Protein AF-A0A349FXK3-F1 (afdb_monomer)

Structure (mmCIF, N/CA/C/O backbone):
data_AF-A0A349FXK3-F1
#
_entry.id   AF-A0A349FXK3-F1
#
loop_
_atom_site.group_PDB
_atom_site.id
_atom_site.type_symbol
_atom_site.label_atom_id
_atom_site.label_alt_id
_atom_site.label_comp_id
_atom_site.label_asym_id
_atom_site.label_entity_id
_atom_site.label_seq_id
_atom_site.pdbx_PDB_ins_code
_atom_site.Cartn_x
_atom_site.Cartn_y
_atom_site.Cartn_z
_atom_site.occupancy
_atom_site.B_iso_or_equiv
_atom_site.auth_seq_id
_atom_site.auth_comp_id
_atom_site.auth_asym_id
_atom_site.auth_atom_id
_atom_site.pdbx_PDB_model_num
ATOM 1 N N . MET A 1 1 ? 66.087 0.677 21.159 1.00 36.41 1 MET A N 1
ATOM 2 C CA . MET A 1 1 ? 67.097 1.157 20.191 1.00 36.41 1 MET A CA 1
ATOM 3 C C . MET A 1 1 ? 66.541 0.992 18.780 1.00 36.41 1 MET A C 1
ATOM 5 O O . MET A 1 1 ? 66.207 -0.127 18.436 1.00 36.41 1 MET A O 1
ATOM 9 N N . LYS A 1 2 ? 66.453 2.115 18.042 1.00 39.84 2 LYS A N 1
ATOM 10 C CA . LYS A 1 2 ? 66.486 2.299 16.567 1.00 39.84 2 LYS A CA 1
ATOM 11 C C . LYS A 1 2 ? 65.474 1.487 15.726 1.00 39.84 2 LYS A C 1
ATOM 13 O O . LYS A 1 2 ? 65.634 0.291 15.558 1.00 39.84 2 LYS A O 1
ATOM 18 N N . ASN A 1 3 ? 64.353 2.064 15.276 1.00 40.94 3 ASN A N 1
ATOM 19 C CA . ASN A 1 3 ? 64.176 2.975 14.121 1.00 40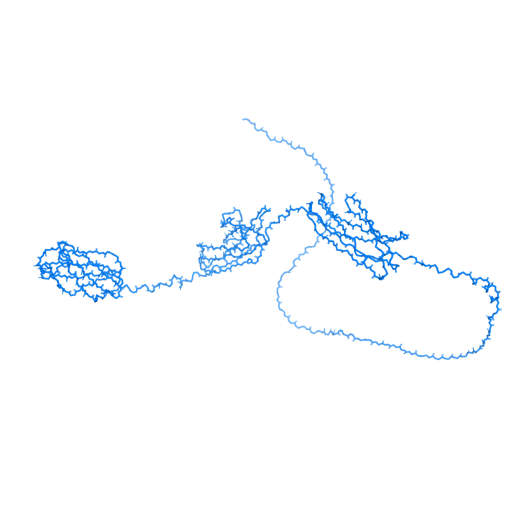.94 3 ASN A CA 1
ATOM 20 C C . ASN A 1 3 ? 64.900 2.537 12.843 1.00 40.94 3 ASN A C 1
ATOM 22 O O . ASN A 1 3 ? 66.118 2.650 12.812 1.00 40.94 3 ASN A O 1
ATOM 26 N N . TYR A 1 4 ? 64.145 2.244 11.775 1.00 40.75 4 TYR A N 1
ATOM 27 C CA . TYR A 1 4 ? 64.516 2.618 10.402 1.00 40.75 4 TYR A CA 1
ATOM 28 C C . TYR A 1 4 ? 63.271 2.997 9.575 1.00 40.75 4 TYR A C 1
ATOM 30 O O . TYR A 1 4 ? 62.351 2.206 9.387 1.00 40.75 4 TYR A O 1
ATOM 38 N N . LYS A 1 5 ? 63.270 4.256 9.121 1.00 41.41 5 LYS A N 1
ATOM 39 C CA . LYS A 1 5 ? 62.523 4.810 7.978 1.00 41.41 5 LYS A CA 1
ATOM 40 C C . LYS A 1 5 ? 63.480 4.886 6.768 1.00 41.41 5 LYS A C 1
ATOM 42 O O . LYS A 1 5 ? 64.689 4.813 6.983 1.00 41.41 5 LYS A O 1
ATOM 47 N N . SER A 1 6 ? 62.913 5.211 5.589 1.00 36.00 6 SER A N 1
ATOM 48 C CA . SER A 1 6 ? 63.536 5.777 4.356 1.00 36.00 6 SER A CA 1
ATOM 49 C C . SER A 1 6 ? 64.130 4.777 3.342 1.00 36.00 6 SER A C 1
ATOM 51 O O . SER A 1 6 ? 64.749 3.822 3.780 1.00 36.00 6 SER A O 1
ATOM 53 N N . LEU A 1 7 ? 64.056 4.895 1.997 1.00 33.88 7 LEU A N 1
ATOM 54 C CA . LEU A 1 7 ? 63.638 5.906 0.981 1.00 33.88 7 LEU A CA 1
ATOM 55 C C . LEU A 1 7 ? 63.391 5.174 -0.378 1.00 33.88 7 LEU A C 1
ATOM 57 O O . LEU A 1 7 ? 64.032 4.162 -0.632 1.00 33.88 7 LEU A O 1
ATOM 61 N N . ILE A 1 8 ? 62.368 5.536 -1.171 1.00 39.66 8 ILE A N 1
ATOM 62 C CA . ILE A 1 8 ? 62.371 6.259 -2.482 1.00 39.66 8 ILE A CA 1
ATOM 63 C C . ILE A 1 8 ? 63.334 5.764 -3.590 1.00 39.66 8 ILE A C 1
ATOM 65 O O . ILE A 1 8 ? 64.540 5.908 -3.449 1.00 39.66 8 ILE A O 1
ATOM 69 N N . THR A 1 9 ? 62.772 5.379 -4.753 1.00 33.12 9 THR A N 1
ATOM 70 C CA . THR A 1 9 ? 63.218 5.674 -6.151 1.00 33.12 9 THR A CA 1
ATOM 71 C C . THR A 1 9 ? 61.988 5.498 -7.080 1.00 33.12 9 THR A C 1
ATOM 73 O O . THR A 1 9 ? 61.329 4.471 -7.014 1.00 33.12 9 THR A O 1
ATOM 76 N N . SER A 1 10 ? 61.384 6.544 -7.665 1.00 26.91 10 SER A N 1
ATOM 77 C CA . SER A 1 10 ? 61.714 7.344 -8.868 1.00 26.91 10 SER A CA 1
ATOM 78 C C . SER A 1 10 ? 61.499 6.628 -10.216 1.00 26.91 10 SER A C 1
ATOM 80 O O . SER A 1 10 ? 62.282 5.756 -10.572 1.00 26.91 10 SER A O 1
ATOM 82 N N . SER A 1 11 ? 60.489 7.051 -10.996 1.00 29.88 11 SER A N 1
ATOM 83 C CA . SER A 1 11 ? 60.633 7.270 -12.446 1.00 29.88 11 SER A CA 1
ATOM 84 C C . SER A 1 11 ? 59.525 8.180 -12.998 1.00 29.88 11 SER A C 1
ATOM 86 O O . SER A 1 11 ? 58.397 8.204 -12.512 1.00 29.88 11 SER A O 1
ATOM 88 N N . LEU A 1 12 ? 59.927 8.953 -13.997 1.00 26.98 12 LEU A N 1
ATOM 89 C CA . LEU A 1 12 ? 59.407 10.205 -14.528 1.00 26.98 12 LEU A CA 1
ATOM 90 C C . LEU A 1 12 ? 58.877 9.954 -15.953 1.00 26.98 12 LEU A C 1
ATOM 92 O O . LEU A 1 12 ? 59.580 9.323 -16.739 1.00 26.98 12 LEU A O 1
ATOM 96 N N . LEU A 1 13 ? 57.720 10.507 -16.335 1.00 26.28 13 LEU A N 1
ATOM 97 C CA . LEU A 1 13 ? 57.480 10.901 -17.731 1.00 26.28 13 LEU A CA 1
ATOM 98 C C . LEU A 1 13 ? 56.534 12.108 -17.808 1.00 26.28 13 LEU A C 1
ATOM 100 O O . LEU A 1 13 ? 55.525 12.186 -17.112 1.00 26.28 13 LEU A O 1
ATOM 104 N N . LEU A 1 14 ? 56.934 13.061 -18.644 1.00 28.64 14 LEU A N 1
ATOM 105 C CA . LEU A 1 14 ? 56.438 14.423 -18.818 1.00 28.64 14 LEU A CA 1
ATOM 106 C C . LEU A 1 14 ? 55.618 14.516 -20.118 1.00 28.64 14 LEU A C 1
ATOM 108 O O . LEU A 1 14 ? 56.114 14.038 -21.134 1.00 28.64 14 LEU A O 1
ATOM 112 N N . ALA A 1 15 ? 54.457 15.190 -20.124 1.00 27.25 15 ALA A N 1
ATOM 113 C CA . ALA A 1 15 ? 53.966 15.962 -21.283 1.00 27.25 15 ALA A CA 1
ATOM 114 C C . ALA A 1 15 ? 52.742 16.853 -20.953 1.00 27.25 15 ALA A C 1
ATOM 116 O O . ALA A 1 15 ? 51.629 16.383 -20.745 1.00 27.25 15 ALA A O 1
ATOM 117 N N . LEU A 1 16 ? 53.029 18.155 -20.918 1.00 29.59 16 LEU A N 1
ATOM 118 C CA . LEU A 1 16 ? 52.263 19.357 -21.284 1.00 29.59 16 LEU A CA 1
ATOM 119 C C . LEU A 1 16 ? 50.785 19.232 -21.742 1.00 29.59 16 LEU A C 1
ATOM 121 O O . LEU A 1 16 ? 50.514 18.685 -22.807 1.00 29.59 16 LEU A O 1
ATOM 125 N N . ILE A 1 17 ? 49.863 19.925 -21.053 1.00 33.41 17 ILE A N 1
ATOM 126 C CA . ILE A 1 17 ? 48.636 20.486 -21.657 1.00 33.41 17 ILE A CA 1
ATOM 127 C C . ILE A 1 17 ? 48.429 21.912 -21.128 1.00 33.41 17 ILE A C 1
ATOM 129 O O . ILE A 1 17 ? 48.418 22.153 -19.923 1.00 33.41 17 ILE A O 1
ATOM 133 N N . ILE A 1 18 ? 48.287 22.851 -22.061 1.00 35.47 18 ILE A N 1
ATOM 134 C CA . ILE A 1 18 ? 47.973 24.265 -21.844 1.00 35.47 18 ILE A CA 1
ATOM 135 C C . ILE A 1 18 ? 46.444 24.388 -21.811 1.00 35.47 18 ILE A C 1
ATOM 137 O O . ILE A 1 18 ? 45.785 23.937 -22.744 1.00 35.47 18 ILE A O 1
ATOM 141 N N . ALA A 1 19 ? 45.878 25.017 -20.781 1.00 30.64 19 ALA A N 1
ATOM 142 C CA . ALA A 1 19 ? 44.483 25.458 -20.780 1.00 30.64 19 ALA A CA 1
ATOM 143 C C . ALA A 1 19 ? 44.409 26.880 -20.212 1.00 30.64 19 ALA A C 1
ATOM 145 O O . ALA A 1 19 ? 44.831 27.127 -19.082 1.00 30.64 19 ALA A O 1
ATOM 146 N N . THR A 1 20 ? 43.912 27.823 -21.012 1.00 34.53 20 THR A N 1
ATOM 147 C CA . THR A 1 20 ? 43.587 29.184 -20.572 1.00 34.53 20 THR A CA 1
ATOM 148 C C . THR A 1 20 ? 42.164 29.250 -20.002 1.00 34.53 20 THR A C 1
ATOM 150 O O . THR A 1 20 ? 41.324 28.421 -20.359 1.00 34.53 20 THR A O 1
ATOM 153 N N . PRO A 1 21 ? 41.874 30.211 -19.103 1.00 39.19 21 PRO A N 1
ATOM 154 C CA . PRO A 1 21 ? 40.668 30.197 -18.280 1.00 39.19 21 PRO A CA 1
ATOM 155 C C . PRO A 1 21 ? 39.637 31.230 -18.745 1.00 39.19 21 PRO A C 1
ATOM 157 O O . PRO A 1 21 ? 40.023 32.320 -19.154 1.00 39.19 21 PRO A O 1
ATOM 160 N N . ILE A 1 22 ? 38.342 30.957 -18.553 1.00 34.44 22 ILE A N 1
ATOM 161 C CA . ILE A 1 22 ? 37.343 32.012 -18.317 1.00 34.44 22 ILE A CA 1
ATOM 162 C C . ILE A 1 22 ? 36.357 31.529 -17.240 1.00 34.44 22 ILE A C 1
ATOM 164 O O . ILE A 1 22 ? 35.546 30.631 -17.453 1.00 34.44 22 ILE A O 1
ATOM 168 N N . ALA A 1 23 ? 36.488 32.136 -16.061 1.00 30.67 23 ALA A N 1
ATOM 169 C CA . ALA A 1 23 ? 35.468 32.266 -15.022 1.00 30.67 23 ALA A CA 1
ATOM 170 C C . ALA A 1 23 ? 34.480 33.385 -15.464 1.00 30.67 23 ALA A C 1
ATOM 172 O O . ALA A 1 23 ? 34.822 34.161 -16.344 1.00 30.67 23 ALA A O 1
ATOM 173 N N . SER A 1 24 ? 33.293 33.652 -14.926 1.00 29.25 24 SER A N 1
ATOM 174 C CA . SER A 1 24 ? 32.580 33.249 -13.716 1.00 29.25 24 SER A CA 1
ATOM 175 C C . SER A 1 24 ? 31.236 34.020 -13.721 1.00 29.25 24 SER A C 1
ATOM 177 O O . SER A 1 24 ? 31.186 35.098 -14.304 1.00 29.25 24 SER A O 1
ATOM 179 N N . PHE A 1 25 ? 30.232 33.505 -12.998 1.00 32.25 25 PHE A N 1
ATOM 180 C CA . PHE A 1 25 ? 29.118 34.202 -12.314 1.00 32.25 25 PHE A CA 1
ATOM 181 C C . PHE A 1 25 ? 28.222 35.218 -13.054 1.00 32.25 25 PHE A C 1
ATOM 183 O O . PHE A 1 25 ? 28.678 36.264 -13.495 1.00 32.25 25 PHE A O 1
ATOM 190 N N . ALA A 1 26 ? 26.902 35.015 -12.937 1.00 29.88 26 ALA A N 1
ATOM 191 C CA . ALA A 1 26 ? 26.043 35.888 -12.120 1.00 29.88 26 ALA A CA 1
ATOM 192 C C . ALA A 1 26 ? 24.621 35.309 -11.970 1.00 29.88 26 ALA A C 1
ATOM 194 O O . ALA A 1 26 ? 24.040 34.783 -12.915 1.00 29.88 26 ALA A O 1
ATOM 195 N N . GLU A 1 27 ? 24.078 35.454 -10.764 1.00 30.44 27 GLU A N 1
ATOM 196 C CA . GLU A 1 27 ? 22.693 35.218 -10.355 1.00 30.44 27 GLU A CA 1
ATOM 197 C C . GLU A 1 27 ? 22.132 36.550 -9.818 1.00 30.44 27 GLU A C 1
ATOM 199 O O . GLU A 1 27 ? 22.886 37.303 -9.199 1.00 30.44 27 GLU A O 1
ATOM 204 N N . GLY A 1 28 ? 20.835 36.830 -10.020 1.00 31.28 28 GLY A N 1
ATOM 205 C CA . GLY A 1 28 ? 20.084 37.814 -9.219 1.00 31.28 28 GLY A CA 1
ATOM 206 C C . GLY A 1 28 ? 19.225 38.853 -9.966 1.00 31.28 28 GLY A C 1
ATOM 207 O O . GLY A 1 28 ? 19.735 39.625 -10.766 1.00 31.28 28 GLY A O 1
ATOM 208 N N . ASN A 1 29 ? 17.927 38.868 -9.614 1.00 33.81 29 ASN A N 1
ATOM 209 C CA . ASN A 1 29 ? 16.841 39.839 -9.898 1.00 33.81 29 ASN A CA 1
ATOM 210 C C . ASN A 1 29 ? 17.260 41.323 -9.691 1.00 33.81 29 ASN A C 1
ATOM 212 O O . ASN A 1 29 ? 18.188 41.580 -8.938 1.00 33.81 29 ASN A O 1
ATOM 216 N N . ASP A 1 30 ? 16.631 42.370 -10.246 1.00 34.41 30 ASP A N 1
ATOM 217 C CA . ASP A 1 30 ? 15.225 42.801 -10.112 1.00 34.41 30 ASP A CA 1
ATOM 218 C C . ASP A 1 30 ? 14.940 44.015 -11.056 1.00 34.41 30 ASP A C 1
ATOM 220 O O . ASP A 1 30 ? 15.865 44.645 -11.566 1.00 34.41 30 ASP A O 1
ATOM 224 N N . LYS A 1 31 ? 13.647 44.300 -11.261 1.00 33.22 31 LYS A N 1
ATOM 225 C CA . LYS A 1 31 ? 12.923 45.434 -11.907 1.00 33.22 31 LYS A CA 1
ATOM 226 C C . LYS A 1 31 ? 13.667 46.724 -12.336 1.00 33.22 31 LYS A C 1
ATOM 228 O O . LYS A 1 31 ? 14.348 47.339 -11.529 1.00 33.22 31 LYS A O 1
ATOM 233 N N . ASP A 1 32 ? 13.351 47.239 -13.536 1.00 34.94 32 ASP A N 1
ATOM 234 C CA . ASP A 1 32 ? 12.454 48.401 -13.784 1.00 34.94 32 ASP A CA 1
ATOM 235 C C . ASP A 1 32 ? 12.658 49.047 -15.180 1.00 34.94 32 ASP A C 1
ATOM 237 O O . ASP A 1 32 ? 13.779 49.267 -15.622 1.00 34.94 32 ASP A O 1
ATOM 241 N N . LYS A 1 33 ? 11.521 49.443 -15.777 1.00 31.64 33 LYS A N 1
ATOM 242 C CA . LYS A 1 33 ? 11.273 50.549 -16.736 1.00 31.64 33 LYS A CA 1
ATOM 243 C C . LYS A 1 33 ? 11.755 50.495 -18.199 1.00 31.64 33 LYS A C 1
ATOM 245 O O . LYS A 1 33 ? 12.934 50.482 -18.520 1.00 31.64 33 LYS A O 1
ATOM 250 N N . GLU A 1 34 ? 10.726 50.555 -19.057 1.00 30.31 34 GLU A N 1
ATOM 251 C CA . GLU A 1 34 ? 10.560 51.403 -20.251 1.00 30.31 34 GLU A CA 1
ATOM 252 C C . GLU A 1 34 ? 11.830 52.004 -20.877 1.00 30.31 34 GLU A C 1
ATOM 254 O O . GLU A 1 34 ? 12.430 52.905 -20.309 1.00 30.31 34 GLU A O 1
ATOM 259 N N . ASP A 1 35 ? 12.121 51.652 -22.133 1.00 33.75 35 ASP A N 1
ATOM 260 C CA . ASP A 1 35 ? 11.756 52.562 -23.222 1.00 33.75 35 ASP A CA 1
ATOM 261 C C . ASP A 1 35 ? 11.804 51.912 -24.614 1.00 33.75 35 ASP A C 1
ATOM 263 O O . ASP A 1 35 ? 12.455 50.900 -24.872 1.00 33.75 35 ASP A O 1
ATOM 267 N N . ARG A 1 36 ? 11.014 52.517 -25.496 1.00 32.19 36 ARG A N 1
ATOM 268 C CA . ARG A 1 36 ? 10.702 52.149 -26.882 1.00 32.19 36 ARG A CA 1
ATOM 269 C C . ARG A 1 36 ? 11.934 52.031 -27.789 1.00 32.19 36 ARG A C 1
ATOM 271 O O . ARG A 1 36 ? 12.792 52.904 -27.772 1.00 32.19 36 ARG A O 1
ATOM 278 N N . ASN A 1 37 ? 11.899 51.089 -28.736 1.00 29.53 37 ASN A N 1
ATOM 279 C CA . ASN A 1 37 ? 11.716 51.413 -30.162 1.00 29.53 37 ASN A CA 1
ATOM 280 C C . ASN A 1 37 ? 11.708 50.163 -31.062 1.00 29.53 37 ASN A C 1
ATOM 282 O O . ASN A 1 37 ? 12.568 49.303 -30.950 1.00 29.53 37 ASN A O 1
ATOM 286 N N . GLU A 1 38 ? 10.679 50.118 -31.923 1.00 29.34 38 GLU A N 1
ATOM 287 C CA . GLU A 1 38 ? 10.666 49.762 -33.358 1.00 29.34 38 GLU A CA 1
ATOM 288 C C . GLU A 1 38 ? 11.638 48.679 -33.887 1.00 29.34 38 GLU A C 1
ATOM 290 O O . GLU A 1 38 ? 12.827 48.706 -33.635 1.00 29.34 38 GLU A O 1
ATOM 295 N N . LYS A 1 39 ? 11.282 47.748 -34.776 1.00 30.38 39 LYS A N 1
ATOM 296 C CA . LYS A 1 39 ? 10.162 47.618 -35.714 1.00 30.38 39 LYS A CA 1
ATOM 297 C C . LYS A 1 39 ? 10.191 46.188 -36.280 1.00 30.38 39 LYS A C 1
ATOM 299 O O . LYS A 1 39 ? 11.236 45.557 -36.394 1.00 30.38 39 LYS A O 1
ATOM 304 N N . LYS A 1 40 ? 9.004 45.712 -36.653 1.00 30.41 40 LYS A N 1
ATOM 305 C CA . LYS A 1 40 ? 8.695 44.416 -37.272 1.00 30.41 40 LYS A CA 1
ATOM 306 C C . LYS A 1 40 ? 9.401 44.226 -38.624 1.00 30.41 40 LYS A C 1
ATOM 308 O O . LYS A 1 40 ? 9.417 45.155 -39.423 1.00 30.41 40 LYS A O 1
ATOM 313 N N . PHE A 1 41 ? 9.816 42.996 -38.930 1.00 28.84 41 PHE A N 1
ATOM 314 C CA . PHE A 1 41 ? 10.051 42.538 -40.304 1.00 28.84 41 PHE A CA 1
ATOM 315 C C . PHE A 1 41 ? 9.133 41.352 -40.627 1.00 28.84 41 PHE A C 1
ATOM 317 O O . PHE A 1 41 ? 9.196 40.305 -39.984 1.00 28.84 41 PHE A O 1
ATOM 324 N N . LYS A 1 42 ? 8.274 41.535 -41.635 1.00 27.09 42 LYS A N 1
ATOM 325 C CA . LYS A 1 42 ? 7.571 40.477 -42.365 1.00 27.09 42 LYS A CA 1
ATOM 326 C C . LYS A 1 42 ? 7.592 40.851 -43.854 1.00 27.09 42 LYS A C 1
ATOM 328 O O . LYS A 1 42 ? 7.125 41.925 -44.200 1.00 27.09 42 LYS A O 1
ATOM 333 N N . ILE A 1 43 ? 8.219 39.971 -44.641 1.00 29.64 43 ILE A N 1
ATOM 334 C CA . ILE A 1 43 ? 7.891 39.478 -45.996 1.00 29.64 43 ILE A CA 1
ATOM 335 C C . ILE A 1 43 ? 7.144 40.448 -46.932 1.00 29.64 43 ILE A C 1
ATOM 337 O O . ILE A 1 43 ? 5.995 40.743 -46.639 1.00 29.64 43 ILE A O 1
ATOM 341 N N . GLU A 1 44 ? 7.712 40.779 -48.106 1.00 28.52 44 GLU A N 1
ATOM 342 C CA . GLU A 1 44 ? 7.136 40.396 -49.417 1.00 28.52 44 GLU A CA 1
ATOM 343 C C . GLU A 1 44 ? 8.039 40.697 -50.632 1.00 28.52 44 GLU A C 1
ATOM 345 O O . GLU A 1 44 ? 8.940 41.529 -50.590 1.00 28.52 44 GLU A O 1
ATOM 350 N N . GLN A 1 45 ? 7.752 39.923 -51.683 1.00 30.28 45 GLN A N 1
ATOM 351 C CA . GLN A 1 45 ? 8.192 39.902 -53.083 1.00 30.28 45 GLN A CA 1
ATOM 352 C C . GLN A 1 45 ? 8.194 41.271 -53.781 1.00 30.28 45 GLN A C 1
ATOM 354 O O . GLN A 1 45 ? 7.427 42.127 -53.370 1.00 30.28 45 GLN A O 1
ATOM 359 N N . VAL A 1 46 ? 8.925 41.414 -54.903 1.00 28.55 46 VAL A N 1
ATOM 360 C CA . VAL A 1 46 ? 8.465 42.111 -56.133 1.00 28.55 46 VAL A CA 1
ATOM 361 C C . VAL A 1 46 ? 9.427 41.848 -57.315 1.00 28.55 46 VAL A C 1
ATOM 363 O O . VAL A 1 46 ? 10.644 41.988 -57.197 1.00 28.55 46 VAL A O 1
ATOM 366 N N . GLN A 1 47 ? 8.826 41.476 -58.454 1.00 31.64 47 GLN A N 1
ATOM 367 C CA . GLN A 1 47 ? 9.357 41.421 -59.826 1.00 31.64 47 GLN A CA 1
ATOM 368 C C . GLN A 1 47 ? 9.757 42.806 -60.362 1.00 31.64 47 GLN A C 1
ATOM 370 O O . GLN A 1 47 ? 9.196 43.818 -59.946 1.00 31.64 47 GLN A O 1
ATOM 375 N N . LYS A 1 48 ? 10.622 42.871 -61.382 1.00 30.14 48 LYS A N 1
ATOM 376 C CA . LYS A 1 48 ? 10.723 44.079 -62.213 1.00 30.14 48 LYS A CA 1
ATOM 377 C C . LYS A 1 48 ? 11.147 43.762 -63.646 1.00 30.14 48 LYS A C 1
ATOM 379 O O . LYS A 1 48 ? 12.300 43.423 -63.886 1.00 30.14 48 LYS A O 1
ATOM 384 N N . ASP A 1 49 ? 10.200 43.933 -64.562 1.00 32.28 49 ASP A N 1
ATOM 385 C CA . ASP A 1 49 ? 10.439 44.178 -65.983 1.00 32.28 49 ASP A CA 1
ATOM 386 C C . ASP A 1 49 ? 10.777 45.661 -66.207 1.00 32.28 49 ASP A C 1
ATOM 388 O O . ASP A 1 49 ? 10.289 46.523 -65.462 1.00 32.28 49 ASP A O 1
ATOM 392 N N . LYS A 1 50 ? 11.561 45.954 -67.253 1.00 31.11 50 LYS A N 1
ATOM 393 C CA . LYS A 1 50 ? 11.302 47.052 -68.204 1.00 31.11 50 LYS A CA 1
ATOM 394 C C . LYS A 1 50 ? 12.228 46.992 -69.429 1.00 31.11 50 LYS A C 1
ATOM 396 O O . LYS A 1 50 ? 13.422 46.738 -69.293 1.00 31.11 50 LYS A O 1
ATOM 401 N N . GLU A 1 51 ? 11.596 47.215 -70.579 1.00 32.75 51 GLU A N 1
ATOM 402 C CA . GLU A 1 51 ? 12.107 47.385 -71.948 1.00 32.75 51 GLU A CA 1
ATOM 403 C C . GLU A 1 51 ? 12.942 48.666 -72.133 1.00 32.75 51 GLU A C 1
ATOM 405 O O . GLU A 1 51 ? 12.873 49.552 -71.283 1.00 32.75 51 GLU A O 1
ATOM 410 N N . ASP A 1 52 ? 13.720 48.724 -73.230 1.00 31.31 52 ASP A N 1
ATOM 411 C CA . ASP A 1 52 ? 13.664 49.785 -74.264 1.00 31.31 52 ASP A CA 1
ATOM 412 C C . ASP A 1 52 ? 14.553 49.425 -75.501 1.00 31.31 52 ASP A C 1
ATOM 414 O O . ASP A 1 52 ? 15.755 49.189 -75.381 1.00 31.31 52 ASP A O 1
ATOM 418 N N . ASP A 1 53 ? 13.886 49.344 -76.662 1.00 34.44 53 ASP A N 1
ATOM 419 C CA . ASP A 1 53 ? 14.172 49.810 -78.043 1.00 34.44 53 ASP A CA 1
ATOM 420 C C . ASP A 1 53 ? 15.337 49.392 -79.003 1.00 34.44 53 ASP A C 1
ATOM 422 O O . ASP A 1 53 ? 16.530 49.495 -78.732 1.00 34.44 53 ASP A O 1
ATOM 426 N N . GLU A 1 54 ? 14.861 49.085 -80.234 1.00 33.28 54 GLU A N 1
ATOM 427 C CA . GLU A 1 54 ? 15.305 49.444 -81.611 1.00 33.28 54 GLU A CA 1
ATOM 428 C C . GLU A 1 54 ? 16.337 48.631 -82.467 1.00 33.28 54 GLU A C 1
ATOM 430 O O . GLU A 1 54 ? 17.548 48.818 -82.427 1.00 33.28 54 GLU A O 1
ATOM 435 N N . ASP A 1 55 ? 15.760 47.845 -83.404 1.00 37.44 55 ASP A N 1
ATOM 436 C CA . ASP A 1 55 ? 15.813 47.953 -84.891 1.00 37.44 55 ASP A CA 1
ATOM 437 C C . ASP A 1 55 ? 16.851 47.221 -85.820 1.00 37.44 55 ASP A C 1
ATOM 439 O O . ASP A 1 55 ? 18.055 47.458 -85.811 1.00 37.44 55 ASP A O 1
ATOM 443 N N . LYS A 1 56 ? 16.268 46.460 -86.785 1.00 33.62 56 LYS A N 1
ATOM 444 C CA . LYS A 1 56 ? 16.668 46.086 -88.186 1.00 33.62 56 LYS A CA 1
ATOM 445 C C . LYS A 1 56 ? 17.826 45.101 -88.523 1.00 33.62 56 LYS A C 1
ATOM 447 O O . LYS A 1 56 ? 18.992 45.468 -88.475 1.00 33.62 56 LYS A O 1
ATOM 452 N N . LYS A 1 57 ? 17.500 43.949 -89.167 1.00 30.89 57 LYS A N 1
ATOM 453 C CA . LYS A 1 57 ? 17.464 43.666 -90.650 1.00 30.89 57 LYS A CA 1
ATOM 454 C C . LYS A 1 57 ? 17.719 42.181 -91.040 1.00 30.89 57 LYS A C 1
ATOM 456 O O . LYS A 1 57 ? 18.571 41.505 -90.485 1.00 30.89 57 LYS A O 1
ATOM 461 N N . GLU A 1 58 ? 16.982 41.720 -92.058 1.00 37.81 58 GLU A N 1
ATOM 462 C CA . GLU A 1 58 ? 16.889 40.361 -92.642 1.00 37.81 58 GLU A CA 1
ATOM 463 C C . GLU A 1 58 ? 18.112 39.855 -93.452 1.00 37.81 58 GLU A C 1
ATOM 465 O O . GLU A 1 58 ? 18.792 40.663 -94.089 1.00 37.81 58 GLU A O 1
ATOM 470 N N . ARG A 1 59 ? 18.279 38.513 -93.564 1.00 30.89 59 ARG A N 1
ATOM 471 C CA . ARG A 1 59 ? 18.422 37.708 -94.822 1.00 30.89 59 ARG A CA 1
ATOM 472 C C . ARG A 1 59 ? 18.808 36.234 -94.548 1.00 30.89 59 ARG A C 1
ATOM 474 O O . ARG A 1 59 ? 19.695 35.970 -93.749 1.00 30.89 59 ARG A O 1
ATOM 481 N N . GLY A 1 60 ? 18.156 35.275 -95.224 1.00 30.19 60 GLY A N 1
ATOM 482 C CA . GLY A 1 60 ? 18.371 33.820 -95.068 1.00 30.19 60 GLY A CA 1
ATOM 483 C C . GLY A 1 60 ? 19.250 33.149 -96.137 1.00 30.19 60 GLY A C 1
ATOM 484 O O . GLY A 1 60 ? 19.578 33.788 -97.129 1.00 30.19 60 GLY A O 1
ATOM 485 N N . ASN A 1 61 ? 19.607 31.864 -95.952 1.00 31.50 61 ASN A N 1
ATOM 486 C CA . ASN A 1 61 ? 19.420 30.774 -96.934 1.00 31.50 61 ASN A CA 1
ATOM 487 C C . ASN A 1 61 ? 19.950 29.394 -96.479 1.00 31.50 61 ASN A C 1
ATOM 489 O O . ASN A 1 61 ? 20.868 29.266 -95.677 1.00 31.50 61 ASN A O 1
ATOM 493 N N . SER A 1 62 ? 19.325 28.381 -97.083 1.00 30.30 62 SER A N 1
ATOM 494 C CA . SER A 1 62 ? 19.517 26.924 -97.094 1.00 30.30 62 SER A CA 1
ATOM 495 C C . SER A 1 62 ? 20.940 26.349 -97.032 1.00 30.30 62 SER A C 1
ATOM 497 O O . SER A 1 62 ? 21.758 26.764 -97.837 1.00 30.30 62 SER A O 1
ATOM 499 N N . PHE A 1 63 ? 21.144 25.250 -96.283 1.00 34.91 63 PHE A N 1
ATOM 500 C CA . PHE A 1 63 ? 21.985 24.103 -96.694 1.00 34.91 63 PHE A CA 1
ATOM 501 C C . PHE A 1 63 ? 21.598 22.818 -95.931 1.00 34.91 63 PHE A C 1
ATOM 503 O O . PHE A 1 63 ? 22.132 22.497 -94.875 1.00 34.91 63 PHE A O 1
ATOM 510 N N . ASN A 1 64 ? 20.680 22.042 -96.510 1.00 39.50 64 ASN A N 1
ATOM 511 C CA . ASN A 1 64 ? 20.576 20.599 -96.293 1.00 39.50 64 ASN A CA 1
ATOM 512 C C . ASN A 1 64 ? 20.598 19.950 -97.682 1.00 39.50 64 ASN A C 1
ATOM 514 O O . ASN A 1 64 ? 19.760 20.328 -98.500 1.00 39.50 64 ASN A O 1
ATOM 518 N N . ARG A 1 65 ? 21.553 19.043 -97.948 1.00 41.97 65 ARG A N 1
ATOM 519 C CA . ARG A 1 65 ? 21.558 17.983 -98.994 1.00 41.97 65 ARG A CA 1
ATOM 520 C C . ARG A 1 65 ? 22.996 17.526 -99.266 1.00 41.97 65 ARG A C 1
ATOM 522 O O . ARG A 1 65 ? 23.656 18.028 -100.165 1.00 41.97 65 ARG A O 1
ATOM 529 N N . GLY A 1 66 ? 23.479 16.560 -98.485 1.00 35.03 66 GLY A N 1
ATOM 530 C CA . GLY A 1 66 ? 24.803 15.970 -98.721 1.00 35.03 66 GLY A CA 1
ATOM 531 C C . GLY A 1 66 ? 25.086 14.620 -98.062 1.00 35.03 66 GLY A C 1
ATOM 532 O O . GLY A 1 66 ? 26.002 13.938 -98.494 1.00 35.03 66 GLY A O 1
ATOM 533 N N . PHE A 1 67 ? 24.295 14.181 -97.076 1.00 35.53 67 PHE A N 1
ATOM 534 C CA . PHE A 1 67 ? 24.559 12.912 -96.371 1.00 35.53 67 PHE A CA 1
ATOM 535 C C . PHE A 1 67 ? 23.392 11.910 -96.400 1.00 35.53 67 PHE A C 1
ATOM 537 O O . PHE A 1 67 ? 23.461 10.850 -95.783 1.00 35.53 67 PHE A O 1
ATOM 544 N N . ALA A 1 68 ? 22.340 12.195 -97.175 1.00 36.06 68 ALA A N 1
ATOM 545 C CA . ALA A 1 68 ? 21.110 11.400 -97.209 1.00 36.06 68 ALA A CA 1
ATOM 546 C C . ALA A 1 68 ? 21.210 10.044 -97.943 1.00 36.06 68 ALA A C 1
ATOM 548 O O . ALA A 1 68 ? 20.265 9.268 -97.872 1.00 36.06 68 ALA A O 1
ATOM 549 N N . ASN A 1 69 ? 22.327 9.713 -98.607 1.00 38.53 69 ASN A N 1
ATOM 550 C CA . ASN A 1 69 ? 22.403 8.512 -99.457 1.00 38.53 69 ASN A CA 1
ATOM 551 C C . ASN A 1 69 ? 23.488 7.486 -99.082 1.00 38.53 69 ASN A C 1
ATOM 553 O O . ASN A 1 69 ? 23.664 6.519 -99.818 1.00 38.53 69 ASN A O 1
ATOM 557 N N . TRP A 1 70 ? 24.182 7.625 -97.945 1.00 40.72 70 TRP A N 1
ATOM 558 C CA . TRP A 1 70 ? 25.189 6.629 -97.534 1.00 40.72 70 TRP A CA 1
ATOM 559 C C . TRP A 1 70 ? 24.703 5.629 -96.468 1.00 40.72 70 TRP A C 1
ATOM 561 O O . TRP A 1 70 ? 25.106 4.469 -96.498 1.00 40.72 70 TRP A O 1
ATOM 571 N N . PHE A 1 71 ? 23.768 5.998 -95.584 1.00 34.50 71 PHE A N 1
ATOM 572 C CA . PHE A 1 71 ? 23.359 5.120 -94.471 1.00 34.50 71 PHE A CA 1
ATOM 573 C C . PHE A 1 71 ? 22.037 4.355 -94.651 1.00 34.50 71 PHE A C 1
ATOM 575 O O . PHE A 1 71 ? 21.663 3.579 -93.776 1.00 34.50 71 PHE A O 1
ATOM 582 N N . ASN A 1 72 ? 21.356 4.465 -95.796 1.00 34.41 72 ASN A N 1
ATOM 583 C CA . ASN A 1 72 ? 20.083 3.760 -96.028 1.00 34.41 72 ASN A CA 1
ATOM 584 C C . ASN A 1 72 ? 20.223 2.287 -96.469 1.00 34.41 72 ASN A C 1
ATOM 586 O O . ASN A 1 72 ? 19.250 1.681 -96.911 1.00 34.41 72 ASN A O 1
ATOM 590 N N . LYS A 1 73 ? 21.409 1.673 -96.332 1.00 41.41 73 LYS A N 1
ATOM 591 C CA . LYS A 1 73 ? 21.635 0.258 -96.698 1.00 41.41 73 LYS A CA 1
ATOM 592 C C . LYS A 1 73 ? 22.139 -0.641 -95.563 1.00 41.41 73 LYS A C 1
ATOM 594 O O . LYS A 1 73 ? 22.658 -1.721 -95.829 1.00 41.41 73 LYS A O 1
ATOM 599 N N . ARG A 1 74 ? 21.957 -0.244 -94.298 1.00 36.50 74 ARG A N 1
ATOM 600 C CA . ARG A 1 74 ? 22.077 -1.157 -93.142 1.00 36.50 74 ARG A CA 1
ATOM 601 C C . ARG A 1 74 ? 20.995 -0.906 -92.088 1.00 36.50 74 ARG A C 1
ATOM 603 O O . ARG A 1 74 ? 21.280 -0.811 -90.903 1.00 36.50 74 ARG A O 1
ATOM 610 N N . ILE A 1 75 ? 19.736 -0.867 -92.517 1.00 47.25 75 ILE A N 1
ATOM 611 C CA . ILE A 1 75 ? 18.636 -1.337 -91.670 1.00 47.25 75 ILE A CA 1
ATOM 612 C C . ILE A 1 75 ? 18.276 -2.724 -92.191 1.00 47.25 75 ILE A C 1
ATOM 614 O O . ILE A 1 75 ? 17.576 -2.847 -93.186 1.00 47.25 75 ILE A O 1
ATOM 618 N N . ASN A 1 76 ? 18.850 -3.753 -91.570 1.00 45.03 76 ASN A N 1
ATOM 619 C CA . ASN A 1 76 ? 18.236 -5.075 -91.417 1.00 45.03 76 ASN A CA 1
ATOM 620 C C . ASN A 1 76 ? 19.055 -5.900 -90.422 1.00 45.03 76 ASN A C 1
ATOM 622 O O . ASN A 1 76 ? 19.714 -6.877 -90.754 1.00 45.03 76 ASN A O 1
ATOM 626 N N . ALA A 1 77 ? 19.012 -5.442 -89.176 1.00 41.12 77 ALA A N 1
ATOM 627 C CA . ALA A 1 77 ? 19.044 -6.289 -87.997 1.00 41.12 77 ALA A CA 1
ATOM 628 C C . ALA A 1 77 ? 18.429 -5.454 -86.871 1.00 41.12 77 ALA A C 1
ATOM 630 O O . ALA A 1 77 ? 19.129 -4.728 -86.170 1.00 41.12 77 ALA A O 1
ATOM 631 N N . LYS A 1 78 ? 17.102 -5.520 -86.697 1.00 42.66 78 LYS A N 1
ATOM 632 C CA . LYS A 1 78 ? 16.543 -5.260 -85.368 1.00 42.66 78 LYS A CA 1
ATOM 633 C C . LYS A 1 78 ? 16.982 -6.429 -84.487 1.00 42.66 78 LYS A C 1
ATOM 635 O O . LYS A 1 78 ? 16.226 -7.368 -84.272 1.00 42.66 78 LYS A O 1
ATOM 640 N N . ALA A 1 79 ? 18.223 -6.390 -84.014 1.00 42.44 79 ALA A N 1
ATOM 641 C CA . ALA A 1 79 ? 18.520 -7.012 -82.743 1.00 42.44 79 ALA A CA 1
ATOM 642 C C . ALA A 1 79 ? 17.755 -6.169 -81.723 1.00 42.44 79 ALA A C 1
ATOM 644 O O . ALA A 1 79 ? 18.159 -5.050 -81.407 1.00 42.44 79 ALA A O 1
ATOM 645 N N . ASN A 1 80 ? 16.607 -6.667 -81.263 1.00 41.50 80 ASN A N 1
ATOM 646 C CA . ASN A 1 80 ? 16.136 -6.277 -79.945 1.00 41.50 80 ASN A CA 1
ATOM 647 C C . ASN A 1 80 ? 17.259 -6.708 -78.998 1.00 41.50 80 ASN A C 1
ATOM 649 O O . ASN A 1 80 ? 17.357 -7.879 -78.640 1.00 41.50 80 ASN A O 1
ATOM 653 N N . VAL A 1 81 ? 18.173 -5.792 -78.675 1.00 47.72 81 VAL A N 1
ATOM 654 C CA . VAL A 1 81 ? 19.082 -5.990 -77.552 1.00 47.72 81 VAL A CA 1
ATOM 655 C C . VAL A 1 81 ? 18.179 -5.902 -76.340 1.00 47.72 81 VAL A C 1
ATOM 657 O O . VAL A 1 81 ? 17.826 -4.821 -75.878 1.00 47.72 81 VAL A O 1
ATOM 660 N N . GLU A 1 82 ? 17.690 -7.056 -75.917 1.00 55.31 82 GLU A N 1
ATOM 661 C CA . GLU A 1 82 ? 16.825 -7.178 -74.765 1.00 55.31 82 GLU A CA 1
ATOM 662 C C . GLU A 1 82 ? 17.695 -6.942 -73.529 1.00 55.31 82 GLU A C 1
ATOM 664 O O . GLU A 1 82 ? 18.243 -7.880 -72.948 1.00 55.31 82 GLU A O 1
ATOM 669 N N . VAL A 1 83 ? 17.899 -5.667 -73.185 1.00 60.75 83 VAL A N 1
ATOM 670 C CA . VAL A 1 83 ? 18.765 -5.237 -72.084 1.00 60.75 83 VAL A CA 1
ATOM 671 C C . VAL A 1 83 ? 18.353 -6.012 -70.840 1.00 60.75 83 VAL A C 1
ATOM 673 O O . VAL A 1 83 ? 17.215 -5.897 -70.384 1.00 60.75 83 VAL A O 1
ATOM 676 N N . ASN A 1 84 ? 19.235 -6.877 -70.337 1.00 71.12 84 ASN A N 1
ATOM 677 C CA . ASN A 1 84 ? 18.945 -7.555 -69.090 1.00 71.12 84 ASN A CA 1
ATOM 678 C C . ASN A 1 84 ? 19.173 -6.576 -67.940 1.00 71.12 84 ASN A C 1
ATOM 680 O O . ASN A 1 84 ? 20.210 -5.916 -67.886 1.00 71.12 84 ASN A O 1
ATOM 684 N N . LEU A 1 85 ? 18.180 -6.449 -67.071 1.00 79.38 85 LEU A N 1
ATOM 685 C CA . LEU A 1 85 ? 18.229 -5.574 -65.911 1.00 79.38 85 LEU A CA 1
ATOM 686 C C . LEU A 1 85 ? 18.561 -6.417 -64.685 1.00 79.38 85 LEU A C 1
ATOM 688 O O . LEU A 1 85 ? 18.193 -7.586 -64.610 1.00 79.38 85 LEU A O 1
ATOM 692 N N . ALA A 1 86 ? 19.290 -5.832 -63.737 1.00 82.38 86 ALA A N 1
ATOM 693 C CA . ALA A 1 86 ? 19.533 -6.491 -62.464 1.00 82.38 86 ALA A CA 1
ATOM 694 C C . ALA A 1 86 ? 18.205 -6.690 -61.706 1.00 82.38 86 ALA A C 1
ATOM 696 O O . ALA A 1 86 ? 17.281 -5.885 -61.872 1.00 82.38 86 ALA A O 1
ATOM 697 N N . PRO A 1 87 ? 18.103 -7.729 -60.862 1.00 86.94 87 PRO A N 1
ATOM 698 C CA . PRO A 1 87 ? 16.931 -7.924 -60.016 1.00 86.94 87 PRO A CA 1
ATOM 699 C C . PRO A 1 87 ? 16.794 -6.796 -58.979 1.00 86.94 87 PRO A C 1
ATOM 701 O O . PRO A 1 87 ? 17.758 -6.100 -58.671 1.00 86.94 87 PRO A O 1
ATOM 704 N N . SER A 1 88 ? 15.614 -6.618 -58.397 1.00 81.25 88 SER A N 1
ATOM 705 C CA . SER A 1 88 ? 15.341 -5.644 -57.335 1.00 81.25 88 SER A CA 1
ATOM 706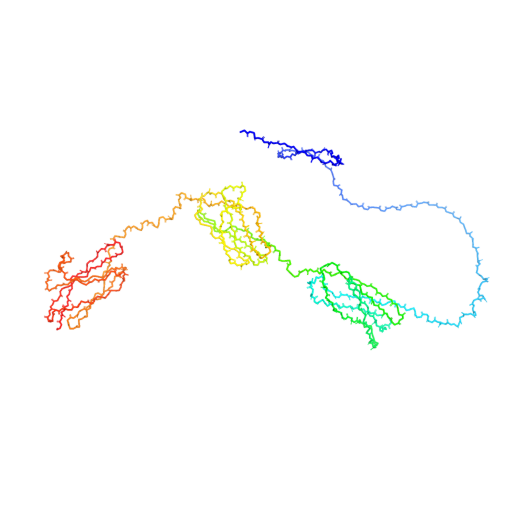 C C . SER A 1 88 ? 15.053 -6.351 -56.013 1.00 81.25 88 SER A C 1
ATOM 708 O O . SER A 1 88 ? 14.335 -7.347 -55.993 1.00 81.25 88 SER A O 1
ATOM 710 N N . ILE A 1 89 ? 15.581 -5.831 -54.900 1.00 81.62 89 ILE A N 1
ATOM 711 C CA . ILE A 1 89 ? 15.210 -6.272 -53.547 1.00 81.62 89 ILE A CA 1
ATOM 712 C C . ILE A 1 89 ? 14.152 -5.305 -53.019 1.00 81.62 89 ILE A C 1
ATOM 714 O O . ILE A 1 89 ? 14.447 -4.149 -52.728 1.00 81.62 89 ILE A O 1
ATOM 718 N N . GLU A 1 90 ? 12.924 -5.789 -52.883 1.00 77.94 90 GLU A N 1
ATOM 719 C CA . GLU A 1 90 ? 11.764 -4.998 -52.462 1.00 77.94 90 GLU A CA 1
ATOM 720 C C . GLU A 1 90 ? 11.659 -4.872 -50.939 1.00 77.94 90 GLU A C 1
ATOM 722 O O . GLU A 1 90 ? 11.095 -3.906 -50.428 1.00 77.94 90 GLU A O 1
ATOM 727 N N . GLY A 1 91 ? 12.207 -5.836 -50.193 1.00 70.44 91 GLY A N 1
ATOM 728 C CA . GLY A 1 91 ? 12.234 -5.764 -48.737 1.00 70.44 91 GLY A CA 1
ATOM 729 C C . GLY A 1 91 ? 12.971 -6.920 -48.076 1.00 70.44 91 GLY A C 1
ATOM 730 O O . GLY A 1 91 ? 13.011 -8.036 -48.592 1.00 70.44 91 GLY A O 1
ATOM 731 N N . ILE A 1 92 ? 13.531 -6.647 -46.899 1.00 76.38 92 ILE A N 1
ATOM 732 C CA . ILE A 1 92 ? 14.155 -7.650 -46.035 1.00 76.38 92 ILE A CA 1
ATOM 733 C C . ILE A 1 92 ? 13.485 -7.570 -44.666 1.00 76.38 92 ILE A C 1
ATOM 735 O O . ILE A 1 92 ? 13.513 -6.527 -44.015 1.00 76.38 92 ILE A O 1
ATOM 739 N N . THR A 1 93 ? 12.884 -8.667 -44.216 1.00 79.25 93 THR A N 1
ATOM 740 C CA . THR A 1 93 ? 12.461 -8.836 -42.822 1.00 79.25 93 THR A CA 1
ATOM 741 C C . THR A 1 93 ? 13.580 -9.541 -42.075 1.00 79.25 93 THR A C 1
ATOM 743 O O . THR A 1 93 ? 14.001 -10.620 -42.483 1.00 79.25 93 THR A O 1
ATOM 746 N N . ALA A 1 94 ? 14.074 -8.927 -41.004 1.00 71.56 94 ALA A N 1
ATOM 747 C CA . ALA A 1 94 ? 15.216 -9.408 -40.239 1.00 71.56 94 ALA A CA 1
ATOM 748 C C . ALA A 1 94 ? 15.028 -9.113 -38.744 1.00 71.56 94 ALA A C 1
ATOM 750 O O . ALA A 1 94 ? 14.445 -8.076 -38.409 1.00 71.56 94 ALA A O 1
ATOM 751 N N . PRO A 1 95 ? 15.543 -9.963 -37.840 1.00 71.94 95 PRO A N 1
ATOM 752 C CA . PRO A 1 95 ? 15.704 -9.586 -36.446 1.00 71.94 95 PRO A CA 1
ATOM 753 C C . PRO A 1 95 ? 16.724 -8.448 -36.338 1.00 71.94 95 PRO A C 1
ATOM 755 O O . PRO A 1 95 ? 17.778 -8.472 -36.971 1.00 71.94 95 PRO A O 1
ATOM 758 N N . THR A 1 96 ? 16.417 -7.452 -35.513 1.00 66.31 96 THR A N 1
ATOM 759 C CA . THR A 1 96 ? 17.338 -6.346 -35.207 1.00 66.31 96 THR A CA 1
ATOM 760 C C . THR A 1 96 ? 18.240 -6.662 -34.016 1.00 66.31 96 THR A C 1
ATOM 762 O O . THR A 1 96 ? 19.346 -6.126 -33.912 1.00 66.31 96 THR A O 1
ATOM 765 N N . VAL A 1 97 ? 17.785 -7.558 -33.136 1.00 73.06 97 VAL A N 1
ATOM 766 C CA . VAL A 1 97 ? 18.500 -8.041 -31.955 1.00 73.06 97 VAL A CA 1
ATOM 767 C C . VAL A 1 97 ? 18.297 -9.549 -31.834 1.00 73.06 97 VAL A C 1
ATOM 769 O O . VAL A 1 97 ? 17.176 -10.026 -32.000 1.00 73.06 97 VAL A O 1
ATOM 772 N N . LEU A 1 98 ? 19.370 -10.277 -31.528 1.00 78.81 98 LEU A N 1
ATOM 773 C CA . LEU A 1 98 ? 19.348 -11.696 -31.171 1.00 78.81 98 LEU A CA 1
ATOM 774 C C . LEU A 1 98 ? 20.171 -11.918 -29.909 1.00 78.81 98 LEU A C 1
ATOM 776 O O . LEU A 1 98 ? 21.082 -11.149 -29.594 1.00 78.81 98 LEU A O 1
ATOM 780 N N . LYS A 1 99 ? 19.874 -12.992 -29.194 1.00 85.56 99 LYS A N 1
ATOM 781 C CA . LYS A 1 99 ? 20.755 -13.492 -28.146 1.00 85.56 99 LYS A CA 1
ATOM 782 C C . LYS A 1 99 ? 21.857 -14.371 -28.736 1.00 85.56 99 LYS A C 1
ATOM 784 O O . LYS A 1 99 ? 21.658 -15.003 -29.772 1.00 85.56 99 LYS A O 1
ATOM 789 N N . VAL A 1 100 ? 23.002 -14.455 -28.061 1.00 87.06 100 VAL A N 1
ATOM 790 C CA . VAL A 1 100 ? 24.033 -15.453 -28.382 1.00 87.06 100 VAL A CA 1
ATOM 791 C C . VAL A 1 100 ? 23.389 -16.845 -28.373 1.00 87.06 100 VAL A C 1
ATOM 793 O O . VAL A 1 100 ? 22.736 -17.229 -27.403 1.00 87.06 100 VAL A O 1
ATOM 796 N N . GLY A 1 101 ? 23.527 -17.573 -29.483 1.00 85.38 101 GLY A N 1
ATOM 797 C CA . GLY A 1 101 ? 22.912 -18.887 -29.695 1.00 85.38 101 GLY A CA 1
ATOM 798 C C . GLY A 1 101 ? 21.422 -18.889 -30.078 1.00 85.38 101 GLY A C 1
ATOM 799 O O . GLY A 1 101 ? 20.868 -19.965 -30.296 1.00 85.38 101 GLY A O 1
ATOM 800 N N . GLU A 1 102 ? 20.755 -17.735 -30.189 1.00 85.88 102 GLU A N 1
ATOM 801 C CA . GLU A 1 102 ? 19.366 -17.647 -30.665 1.00 85.88 102 GLU A CA 1
ATOM 802 C C . GLU A 1 102 ? 19.290 -17.737 -32.194 1.00 85.88 102 GLU A C 1
ATOM 804 O O . GLU A 1 102 ? 20.051 -17.086 -32.912 1.00 85.88 102 GLU A O 1
ATOM 809 N N . VAL A 1 103 ? 18.353 -18.549 -32.698 1.00 90.56 103 VAL A N 1
ATOM 810 C CA . VAL A 1 103 ? 18.122 -18.712 -34.139 1.00 90.56 103 VAL A CA 1
ATOM 811 C C . VAL A 1 103 ? 17.315 -17.523 -34.658 1.00 90.56 103 VAL A C 1
ATOM 813 O O . VAL A 1 103 ? 16.129 -17.389 -34.361 1.00 90.56 103 VAL A O 1
ATOM 816 N N . GLY A 1 104 ? 17.936 -16.682 -35.480 1.00 83.00 104 GLY A N 1
ATOM 817 C CA . GLY A 1 104 ? 17.246 -15.648 -36.247 1.00 83.00 104 GLY A CA 1
ATOM 818 C C . GLY A 1 104 ? 16.617 -16.198 -37.527 1.00 83.00 104 GLY A C 1
ATOM 819 O O . GLY A 1 104 ? 17.060 -17.214 -38.062 1.00 83.00 104 GLY A O 1
ATOM 820 N N . THR A 1 105 ? 15.594 -15.511 -38.045 1.00 84.44 105 THR A N 1
ATOM 821 C CA . THR A 1 105 ? 14.984 -15.804 -39.355 1.00 84.44 105 THR A CA 1
ATOM 822 C C . THR A 1 105 ? 14.943 -14.543 -40.213 1.00 84.44 105 THR A C 1
ATOM 824 O O . THR A 1 105 ? 14.399 -13.525 -39.792 1.00 84.44 105 THR A O 1
ATOM 827 N N . TRP A 1 106 ? 15.474 -14.627 -41.430 1.00 84.75 106 TRP A N 1
ATOM 828 C CA . TRP A 1 106 ? 15.497 -13.550 -42.415 1.00 84.75 106 TRP A CA 1
ATOM 829 C C . TRP A 1 106 ? 14.653 -13.920 -43.627 1.00 84.75 106 TRP A C 1
ATOM 831 O O . TRP A 1 106 ? 14.709 -15.053 -44.111 1.00 84.75 106 TRP A O 1
ATOM 841 N N . ILE A 1 107 ? 13.890 -12.956 -44.132 1.00 78.25 107 ILE A N 1
ATOM 842 C CA . ILE A 1 107 ? 13.016 -13.113 -45.294 1.00 78.25 107 ILE A CA 1
ATOM 843 C C . ILE A 1 107 ? 13.356 -12.016 -46.303 1.00 78.25 107 ILE A C 1
ATOM 845 O O . ILE A 1 107 ? 13.154 -10.839 -46.017 1.00 78.25 107 ILE A O 1
ATOM 849 N N . VAL A 1 108 ? 13.852 -12.393 -47.480 1.00 78.50 108 VAL A N 1
ATOM 850 C CA . VAL A 1 108 ? 14.211 -11.474 -48.572 1.00 78.50 108 VAL A CA 1
ATOM 851 C C . VAL A 1 108 ? 13.159 -11.562 -49.667 1.00 78.50 108 VAL A C 1
ATOM 853 O O . VAL A 1 108 ? 12.963 -12.630 -50.243 1.00 78.50 108 VAL A O 1
ATOM 856 N N . LYS A 1 109 ? 12.510 -10.441 -49.970 1.00 79.94 109 LYS A N 1
ATOM 857 C CA . LYS A 1 109 ? 11.555 -10.285 -51.070 1.00 79.94 109 LYS A CA 1
ATOM 858 C C . LYS A 1 109 ? 12.235 -9.573 -52.230 1.00 79.94 109 LYS A C 1
ATOM 860 O O . LYS A 1 109 ? 12.768 -8.479 -52.044 1.00 79.94 109 LYS A O 1
ATOM 865 N N . ALA A 1 110 ? 12.241 -10.196 -53.402 1.00 80.75 110 ALA A N 1
ATOM 866 C CA . ALA A 1 110 ? 12.898 -9.666 -54.589 1.00 80.75 110 ALA A CA 1
ATOM 867 C C . ALA A 1 110 ? 12.124 -10.011 -55.865 1.00 80.75 110 ALA A C 1
ATOM 869 O O . ALA A 1 110 ? 11.406 -11.008 -55.910 1.00 80.75 110 ALA A O 1
ATOM 870 N N . SER A 1 111 ? 12.295 -9.204 -56.903 1.00 81.25 111 SER A N 1
ATOM 871 C CA . SER A 1 111 ? 11.706 -9.415 -58.225 1.00 81.25 111 SER A CA 1
ATOM 872 C C . SER A 1 111 ? 12.755 -9.222 -59.313 1.00 81.25 111 SER A C 1
ATOM 874 O O . SER A 1 111 ? 13.723 -8.483 -59.150 1.00 81.25 111 SER A O 1
ATOM 876 N N . ASP A 1 112 ? 12.584 -9.913 -60.433 1.00 82.69 112 ASP A N 1
ATOM 877 C CA . ASP A 1 112 ? 13.374 -9.688 -61.639 1.00 82.69 112 ASP A CA 1
ATOM 878 C C . ASP A 1 112 ? 12.494 -8.964 -62.666 1.00 82.69 112 ASP A C 1
ATOM 880 O O . ASP A 1 112 ? 11.370 -9.413 -62.892 1.00 82.69 112 ASP A O 1
ATOM 884 N N . PRO A 1 113 ? 12.952 -7.886 -63.327 1.00 80.56 113 PRO A N 1
ATOM 885 C CA . PRO A 1 113 ? 12.139 -7.180 -64.322 1.00 80.56 113 PRO A CA 1
ATOM 886 C C . PRO A 1 113 ? 11.675 -8.053 -65.499 1.00 80.56 113 PRO A C 1
ATOM 888 O O . PRO A 1 113 ? 10.661 -7.741 -66.123 1.00 80.56 113 PRO A O 1
ATOM 891 N N . LYS A 1 114 ? 12.392 -9.147 -65.800 1.00 79.75 114 LYS A N 1
ATOM 892 C CA . LYS A 1 114 ? 12.008 -10.150 -66.806 1.00 79.75 114 LYS A CA 1
ATOM 893 C C . LYS A 1 114 ? 11.295 -11.366 -66.199 1.00 79.75 114 LYS A C 1
ATOM 895 O O . LYS A 1 114 ? 10.994 -12.312 -66.921 1.00 79.75 114 LYS A O 1
ATOM 900 N N . ASN A 1 115 ? 10.998 -11.337 -64.898 1.00 75.00 115 ASN A N 1
ATOM 901 C CA . ASN A 1 115 ? 10.394 -12.424 -64.126 1.00 75.00 115 ASN A CA 1
ATOM 902 C C . ASN A 1 115 ? 11.155 -13.758 -64.247 1.00 75.00 115 ASN A C 1
ATOM 904 O O . ASN A 1 115 ? 10.542 -14.825 -64.263 1.00 75.00 115 ASN A O 1
ATOM 908 N N . THR A 1 116 ? 12.485 -13.703 -64.352 1.00 80.38 116 THR A N 1
ATOM 909 C CA . THR A 1 116 ? 13.339 -14.903 -64.372 1.00 80.38 116 THR A CA 1
ATOM 910 C C . THR A 1 116 ? 13.590 -15.459 -62.963 1.00 80.38 116 THR A C 1
ATOM 912 O O . THR A 1 116 ? 13.283 -14.809 -61.955 1.00 80.38 116 THR A O 1
ATOM 915 N N . SER A 1 117 ? 14.123 -16.684 -62.864 1.00 80.19 117 SER A N 1
ATOM 916 C CA . SER A 1 117 ? 14.453 -17.298 -61.569 1.00 80.19 117 SER A CA 1
ATOM 917 C C . SER A 1 117 ? 15.505 -16.478 -60.812 1.00 80.19 117 SER A C 1
ATOM 919 O O . SER A 1 117 ? 16.455 -15.966 -61.410 1.00 80.19 117 SER A O 1
ATOM 921 N N . LEU A 1 118 ? 15.370 -16.398 -59.484 1.00 83.69 118 LEU A N 1
ATOM 922 C CA . LEU A 1 118 ? 16.321 -15.702 -58.619 1.00 83.69 118 LEU A CA 1
ATOM 923 C C . LEU A 1 118 ? 17.118 -16.673 -57.745 1.00 83.69 118 LEU A C 1
ATOM 925 O O . LEU A 1 118 ? 16.578 -17.519 -57.036 1.00 83.69 118 LEU A O 1
ATOM 929 N N . SER A 1 119 ? 18.431 -16.485 -57.728 1.00 81.38 119 SER A N 1
ATOM 930 C CA . SER A 1 119 ? 19.347 -17.137 -56.794 1.00 81.38 119 SER A CA 1
ATOM 931 C C . SER A 1 119 ? 19.741 -16.175 -55.677 1.00 81.38 119 SER A C 1
ATOM 933 O O . SER A 1 119 ? 19.907 -14.976 -55.908 1.00 81.38 119 SER A O 1
ATOM 935 N N . TYR A 1 120 ? 19.904 -16.697 -54.463 1.00 84.44 120 TYR A N 1
ATOM 936 C CA . TYR A 1 120 ? 20.184 -15.898 -53.276 1.00 84.44 120 TYR A CA 1
ATOM 937 C C . TYR A 1 120 ? 21.461 -16.396 -52.590 1.00 84.44 120 TYR A C 1
ATOM 939 O O . TYR A 1 120 ? 21.661 -17.597 -52.396 1.00 84.44 120 TYR A O 1
ATOM 947 N N . ALA A 1 121 ? 22.308 -15.470 -52.163 1.00 82.75 121 ALA A N 1
ATOM 948 C CA . ALA A 1 121 ? 23.442 -15.739 -51.287 1.00 82.75 121 ALA A CA 1
ATOM 949 C C . ALA A 1 121 ? 23.387 -14.805 -50.079 1.00 82.75 121 ALA A C 1
ATOM 951 O O . ALA A 1 121 ? 22.997 -13.643 -50.211 1.00 82.75 121 ALA A O 1
ATOM 952 N N . VAL A 1 122 ? 23.770 -15.318 -48.914 1.00 85.50 122 VAL A N 1
ATOM 953 C CA . VAL A 1 122 ? 23.857 -14.556 -47.670 1.00 85.50 122 VAL A CA 1
ATOM 954 C C . VAL A 1 122 ? 25.251 -14.702 -47.071 1.00 85.50 122 VAL A C 1
ATOM 956 O O . VAL A 1 122 ? 25.775 -15.809 -46.934 1.00 85.50 122 VAL A O 1
ATOM 959 N N . ASP A 1 123 ? 25.841 -13.564 -46.734 1.00 86.25 123 ASP A N 1
ATOM 960 C CA . ASP A 1 123 ? 27.026 -13.442 -45.892 1.00 86.25 123 ASP A CA 1
ATOM 961 C C . ASP A 1 123 ? 26.566 -12.926 -44.526 1.00 86.25 123 ASP A C 1
ATOM 963 O O . ASP A 1 123 ? 25.956 -11.856 -44.431 1.00 86.25 123 ASP A O 1
ATOM 967 N N . TRP A 1 124 ? 26.796 -13.720 -43.482 1.00 88.81 124 TRP A N 1
ATOM 968 C CA . TRP A 1 124 ? 26.314 -13.438 -42.131 1.00 88.81 124 TRP A CA 1
ATOM 969 C C . TRP A 1 124 ? 27.181 -12.428 -41.373 1.00 88.81 124 TRP A C 1
ATOM 971 O O . TRP A 1 124 ? 26.778 -11.986 -40.294 1.00 88.81 124 TRP A O 1
ATOM 981 N N . GLY A 1 125 ? 28.336 -12.038 -41.924 1.00 84.69 125 GLY A N 1
ATOM 982 C CA . GLY A 1 125 ? 29.271 -11.104 -41.292 1.00 84.69 125 GLY A CA 1
ATOM 983 C C . GLY A 1 125 ? 30.120 -11.723 -40.174 1.00 84.69 125 GLY A C 1
ATOM 984 O O . GLY A 1 125 ? 30.817 -10.995 -39.475 1.00 84.69 125 GLY A O 1
ATOM 985 N N . ASP A 1 126 ? 30.068 -13.046 -39.998 1.00 83.31 126 ASP A N 1
ATOM 986 C CA . ASP A 1 126 ? 30.820 -13.831 -39.005 1.00 83.31 126 ASP A CA 1
ATOM 987 C C . ASP A 1 126 ? 31.766 -14.863 -39.661 1.00 83.31 126 ASP A C 1
ATOM 989 O O . ASP A 1 126 ? 32.171 -15.841 -39.036 1.00 83.31 126 ASP A O 1
ATOM 993 N N . ASN A 1 127 ? 32.121 -14.630 -40.931 1.00 74.62 127 ASN A N 1
ATOM 994 C CA . ASN A 1 127 ? 32.865 -15.532 -41.820 1.00 74.62 127 ASN A CA 1
ATOM 995 C C . ASN A 1 127 ? 32.113 -16.810 -42.252 1.00 74.62 127 ASN A C 1
ATOM 997 O O . ASN A 1 127 ? 32.712 -17.652 -42.925 1.00 74.62 127 ASN A O 1
ATOM 1001 N N . ASN A 1 128 ? 30.815 -16.952 -41.951 1.00 65.44 128 ASN A N 1
ATOM 1002 C CA . ASN A 1 128 ? 29.966 -17.989 -42.545 1.00 65.44 128 ASN A CA 1
ATOM 1003 C C . ASN A 1 128 ? 29.202 -17.446 -43.762 1.00 65.44 128 ASN A C 1
ATOM 1005 O O . ASN A 1 128 ? 28.457 -16.469 -43.670 1.00 65.44 128 ASN A O 1
ATOM 1009 N N . ILE A 1 129 ? 29.335 -18.125 -44.906 1.00 62.41 129 ILE A N 1
ATOM 1010 C CA . ILE A 1 129 ? 28.621 -17.791 -46.146 1.00 62.41 129 ILE A CA 1
ATOM 1011 C C . ILE A 1 129 ? 27.724 -18.968 -46.531 1.00 62.41 129 ILE A C 1
ATOM 1013 O O . ILE A 1 129 ? 28.196 -20.098 -46.664 1.00 62.41 129 ILE A O 1
ATOM 1017 N N . VAL A 1 130 ? 26.434 -18.707 -46.752 1.00 69.81 130 VAL A N 1
ATOM 1018 C CA . VAL A 1 130 ? 25.454 -19.713 -47.194 1.00 69.81 130 VAL A CA 1
ATOM 1019 C C . VAL A 1 130 ? 24.835 -19.271 -48.520 1.00 69.81 130 VAL A C 1
ATOM 1021 O O . VAL A 1 130 ? 24.364 -18.146 -48.662 1.00 69.81 130 VAL A O 1
ATOM 1024 N N . SER A 1 131 ? 24.810 -20.164 -49.512 1.00 58.31 131 SER A N 1
ATOM 1025 C CA . SER A 1 131 ? 24.170 -19.920 -50.815 1.00 58.31 131 SER A CA 1
ATOM 1026 C C . SER A 1 131 ? 22.963 -20.839 -50.998 1.00 58.31 131 SER A C 1
ATOM 1028 O O . SER A 1 131 ? 23.059 -22.040 -50.749 1.00 58.31 131 SER A O 1
ATOM 1030 N N . LYS A 1 132 ? 21.824 -20.292 -51.441 1.00 59.41 132 LYS A N 1
ATOM 1031 C CA . LYS A 1 132 ? 20.583 -21.038 -51.699 1.00 59.41 132 LYS A CA 1
ATOM 1032 C C . LYS A 1 132 ? 20.010 -20.633 -53.058 1.00 59.41 132 LYS A C 1
ATOM 1034 O O . LYS A 1 132 ? 19.622 -19.486 -53.267 1.00 59.41 132 LYS A O 1
ATOM 1039 N N . SER A 1 133 ? 19.942 -21.586 -53.983 1.00 49.34 133 SER A N 1
ATOM 1040 C CA . SER A 1 133 ? 19.294 -21.385 -55.283 1.00 49.34 133 SER A CA 1
ATOM 1041 C C . SER A 1 133 ? 17.816 -21.766 -55.188 1.00 49.34 133 SER A C 1
ATOM 1043 O O . SER A 1 133 ? 17.495 -22.835 -54.667 1.00 49.34 133 SER A O 1
ATOM 1045 N N . LEU A 1 134 ? 16.920 -20.899 -55.658 1.00 52.22 134 LEU A N 1
ATOM 1046 C CA . LEU A 1 134 ? 15.488 -21.169 -55.773 1.00 52.22 134 LEU A CA 1
ATOM 1047 C C . LEU A 1 134 ? 15.107 -21.025 -57.253 1.00 52.22 134 LEU A C 1
ATOM 1049 O O . LEU A 1 134 ? 15.485 -20.060 -57.904 1.00 52.22 134 LEU A O 1
ATOM 1053 N N . SER A 1 135 ? 14.385 -22.000 -57.803 1.00 47.75 135 SER A N 1
ATOM 1054 C CA . SER A 1 135 ? 13.854 -21.942 -59.169 1.00 47.75 135 SER A CA 1
ATOM 1055 C C . SER A 1 135 ? 12.341 -22.078 -59.092 1.00 47.75 135 SER A C 1
ATOM 1057 O O . SER A 1 135 ? 11.837 -23.073 -58.571 1.00 47.75 135 SER A O 1
ATOM 1059 N N . LEU A 1 136 ? 11.621 -21.064 -59.568 1.00 41.72 136 LEU A N 1
ATOM 1060 C CA . LEU A 1 136 ? 10.168 -21.084 -59.699 1.00 41.72 136 LEU A CA 1
ATOM 1061 C C . LEU A 1 136 ? 9.808 -20.484 -61.063 1.00 41.72 136 LEU A C 1
ATOM 1063 O O . LEU A 1 136 ? 10.123 -19.331 -61.339 1.00 41.72 136 LEU A O 1
ATOM 1067 N N . LEU A 1 137 ? 9.154 -21.275 -61.916 1.00 36.84 137 LEU A N 1
ATOM 1068 C CA . LEU A 1 137 ? 8.599 -20.828 -63.195 1.00 36.84 137 LEU A CA 1
ATOM 1069 C C . LEU A 1 137 ? 7.176 -20.285 -62.984 1.00 36.84 137 LEU A C 1
ATOM 1071 O O . LEU A 1 137 ? 6.345 -21.004 -62.430 1.00 36.84 137 LEU A O 1
ATOM 1075 N N . SER A 1 138 ? 6.866 -19.075 -63.471 1.00 34.19 138 SER A N 1
ATOM 1076 C CA . SER A 1 138 ? 5.677 -18.767 -64.308 1.00 34.19 138 SER A CA 1
ATOM 1077 C C . SER A 1 138 ? 5.319 -17.266 -64.387 1.00 34.19 138 SER A C 1
ATOM 1079 O O . SER A 1 138 ? 5.781 -16.435 -63.612 1.00 34.19 138 SER A O 1
ATOM 1081 N N . GLN A 1 139 ? 4.508 -16.945 -65.405 1.00 44.41 139 GLN A N 1
ATOM 1082 C CA . GLN A 1 139 ? 4.142 -15.627 -65.935 1.00 44.41 139 GLN A CA 1
ATOM 1083 C C . GLN A 1 139 ? 3.166 -14.820 -65.054 1.00 44.41 139 GLN A C 1
ATOM 1085 O O . GLN A 1 139 ? 1.954 -14.973 -65.163 1.00 44.41 139 GLN A O 1
ATOM 1090 N N . GLN A 1 140 ? 3.699 -13.899 -64.252 1.00 42.53 140 GLN A N 1
ATOM 1091 C CA . GLN A 1 140 ? 3.201 -12.543 -63.933 1.00 42.53 140 GLN A CA 1
ATOM 1092 C C . GLN A 1 140 ? 4.195 -11.928 -62.933 1.00 42.53 140 GLN A C 1
ATOM 1094 O O . GLN A 1 140 ? 4.984 -12.671 -62.361 1.00 42.53 140 GLN A O 1
ATOM 1099 N N . VAL A 1 141 ? 4.214 -10.597 -62.752 1.00 49.66 141 VAL A N 1
ATOM 1100 C CA . VAL A 1 141 ? 5.164 -9.911 -61.846 1.00 49.66 141 VAL A CA 1
ATOM 1101 C C . VAL A 1 141 ? 5.061 -10.518 -60.448 1.00 49.66 141 VAL A C 1
ATOM 1103 O O . VAL A 1 141 ? 4.119 -10.232 -59.710 1.00 49.66 141 VAL A O 1
ATOM 1106 N N . PHE A 1 142 ? 5.990 -11.411 -60.116 1.00 63.66 142 PHE A N 1
ATOM 1107 C CA . PHE A 1 142 ? 5.932 -12.209 -58.903 1.00 63.66 142 PHE A CA 1
ATOM 1108 C C . PHE A 1 142 ? 7.148 -11.904 -58.045 1.00 63.66 142 PHE A C 1
ATOM 1110 O O . PHE A 1 142 ? 8.297 -12.068 -58.455 1.00 63.66 142 PHE A O 1
ATOM 1117 N N . VAL A 1 143 ? 6.865 -11.460 -56.826 1.00 60.41 143 VAL A N 1
ATOM 1118 C CA . VAL A 1 143 ? 7.865 -11.229 -55.792 1.00 60.41 143 VAL A CA 1
ATOM 1119 C C . VAL A 1 143 ? 8.282 -12.585 -55.231 1.00 60.41 143 VAL A C 1
ATOM 1121 O O . VAL A 1 143 ? 7.508 -13.251 -54.541 1.00 60.41 143 VAL A O 1
ATO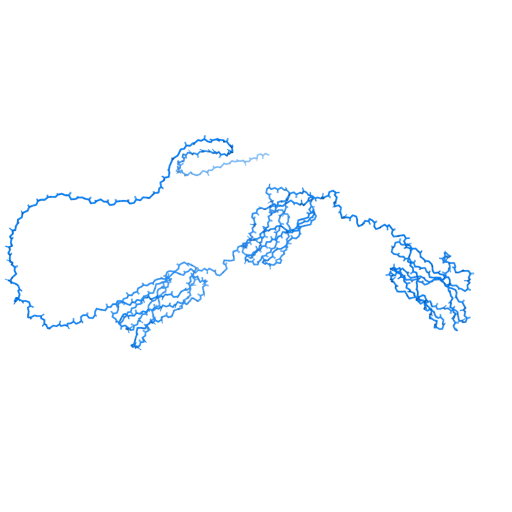M 1124 N N . GLN A 1 144 ? 9.511 -13.006 -55.509 1.00 72.88 144 GLN A N 1
ATOM 1125 C CA . GLN A 1 144 ? 10.083 -14.229 -54.956 1.00 72.88 144 GLN A CA 1
ATOM 1126 C C . GLN A 1 144 ? 10.594 -13.971 -53.537 1.00 72.88 144 GLN A C 1
ATOM 1128 O O . GLN A 1 144 ? 11.176 -12.925 -53.235 1.00 72.88 144 GLN A O 1
ATOM 1133 N N . THR A 1 145 ? 10.356 -14.938 -52.649 1.00 74.56 145 THR A N 1
ATOM 1134 C CA . THR A 1 145 ? 10.719 -14.845 -51.233 1.00 74.56 145 THR A CA 1
ATOM 1135 C C . THR A 1 145 ? 11.758 -15.905 -50.870 1.00 74.56 145 THR A C 1
ATOM 1137 O O . THR A 1 145 ? 11.494 -17.100 -50.988 1.00 74.56 145 THR A O 1
ATOM 1140 N N . GLY A 1 146 ? 12.924 -15.476 -50.387 1.00 75.44 146 GLY A N 1
ATOM 1141 C CA . GLY A 1 146 ? 13.951 -16.343 -49.813 1.00 75.44 146 GLY A CA 1
ATOM 1142 C C . GLY A 1 146 ? 13.926 -16.296 -48.286 1.00 75.44 146 GLY A C 1
ATOM 1143 O O . GLY A 1 146 ? 14.022 -15.215 -47.711 1.00 75.44 146 GLY A O 1
ATOM 1144 N N . THR A 1 147 ? 13.821 -17.452 -47.625 1.00 80.44 147 THR A N 1
ATOM 1145 C CA . THR A 1 147 ? 13.896 -17.566 -46.156 1.00 80.44 147 THR A CA 1
ATOM 1146 C C . THR A 1 147 ? 15.192 -18.246 -45.719 1.00 80.44 147 THR A C 1
ATOM 1148 O O . THR A 1 147 ? 15.537 -19.320 -46.233 1.00 80.44 147 THR A O 1
ATOM 1151 N N . PHE A 1 148 ? 15.865 -17.627 -44.747 1.00 83.06 148 PHE A N 1
ATOM 1152 C CA . PHE A 1 148 ? 17.155 -18.031 -44.186 1.00 83.06 148 PHE A CA 1
ATOM 1153 C C . PHE A 1 148 ? 17.108 -18.014 -42.661 1.00 83.06 148 PHE A C 1
ATOM 1155 O O . PHE A 1 148 ? 16.399 -17.201 -42.072 1.00 83.06 148 PHE A O 1
ATOM 1162 N N . THR A 1 149 ? 17.897 -18.874 -42.027 1.00 87.19 149 THR A N 1
ATOM 1163 C CA . THR A 1 149 ? 18.058 -18.917 -40.571 1.00 87.19 149 THR A CA 1
ATOM 1164 C C . THR A 1 149 ? 19.530 -19.001 -40.210 1.00 87.19 149 THR A C 1
ATOM 1166 O O . THR A 1 149 ? 20.287 -19.650 -40.930 1.00 87.19 149 THR A O 1
ATOM 1169 N N . HIS A 1 150 ? 19.917 -18.387 -39.095 1.00 88.19 150 HIS A N 1
ATOM 1170 C CA . HIS A 1 150 ? 21.295 -18.374 -38.599 1.00 88.19 150 HIS A CA 1
ATOM 1171 C C . HIS A 1 150 ? 21.345 -18.161 -37.089 1.00 88.19 150 HIS A C 1
ATOM 1173 O O . HIS A 1 150 ? 20.420 -17.591 -36.510 1.00 88.19 150 HIS A O 1
ATOM 1179 N N . THR A 1 151 ? 22.438 -18.598 -36.475 1.00 90.44 151 THR A N 1
ATOM 1180 C CA . THR A 1 151 ? 22.751 -18.434 -35.050 1.00 90.44 151 THR A CA 1
ATOM 1181 C C . THR A 1 151 ? 24.157 -17.881 -34.914 1.00 90.44 151 THR A C 1
ATOM 1183 O O . THR A 1 151 ? 25.085 -18.448 -35.487 1.00 90.44 151 THR A O 1
ATOM 1186 N N . TYR A 1 152 ? 24.328 -16.840 -34.105 1.00 87.88 152 TYR A N 1
ATOM 1187 C CA . TYR A 1 152 ? 25.641 -16.266 -33.819 1.00 87.88 152 TYR A CA 1
ATOM 1188 C C . TYR A 1 152 ? 26.218 -16.836 -32.523 1.00 87.88 152 TYR A C 1
ATOM 1190 O O . TYR A 1 152 ? 25.529 -16.883 -31.499 1.00 87.88 152 TYR A O 1
ATOM 1198 N N . ALA A 1 153 ? 27.477 -17.275 -32.582 1.00 85.94 153 ALA A N 1
ATOM 1199 C CA . ALA A 1 153 ? 28.196 -17.859 -31.449 1.00 85.94 153 ALA A CA 1
ATOM 1200 C C . ALA A 1 153 ? 28.775 -16.806 -30.493 1.00 85.94 153 ALA A C 1
ATOM 1202 O O . ALA A 1 153 ? 28.904 -17.073 -29.302 1.00 85.94 153 ALA A O 1
ATOM 1203 N N . ASP A 1 154 ? 29.074 -15.613 -31.006 1.00 83.88 154 ASP A N 1
ATOM 1204 C CA . ASP A 1 154 ? 29.660 -14.514 -30.248 1.00 83.88 154 ASP A CA 1
ATOM 1205 C C . ASP A 1 154 ? 28.732 -13.295 -30.249 1.00 83.88 154 ASP A C 1
ATOM 1207 O O . ASP A 1 154 ? 27.885 -13.116 -31.129 1.00 83.88 154 ASP A O 1
ATOM 1211 N N . LYS A 1 155 ? 28.887 -12.433 -29.240 1.00 84.56 155 LYS A N 1
ATOM 1212 C CA . LYS A 1 155 ? 28.223 -11.129 -29.226 1.00 84.56 155 LYS A CA 1
ATOM 1213 C C . LYS A 1 155 ? 28.920 -10.163 -30.172 1.00 84.56 155 LYS A C 1
ATOM 1215 O O . LYS A 1 155 ? 30.145 -10.148 -30.279 1.00 84.56 155 LYS A O 1
ATOM 1220 N N . GLY A 1 156 ? 28.143 -9.281 -30.778 1.00 81.75 156 GLY A N 1
ATOM 1221 C CA . GLY A 1 156 ? 28.679 -8.319 -31.724 1.00 81.75 156 GLY A CA 1
ATOM 1222 C C . GLY A 1 156 ? 27.600 -7.629 -32.534 1.00 81.75 156 GLY A C 1
ATOM 1223 O O . GLY A 1 156 ? 26.409 -7.922 -32.422 1.00 81.75 156 GLY A O 1
ATOM 1224 N N . GLU A 1 157 ? 28.037 -6.682 -33.348 1.00 81.88 157 GLU A N 1
ATOM 1225 C CA . GLU A 1 157 ? 27.226 -6.099 -34.405 1.00 81.88 157 GLU A CA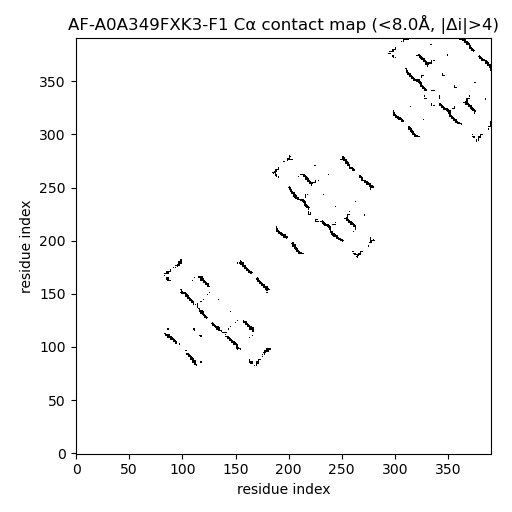 1
ATOM 1226 C C . GLU A 1 157 ? 27.621 -6.776 -35.718 1.00 81.88 157 GLU A C 1
ATOM 1228 O O . GLU A 1 157 ? 28.780 -6.709 -36.127 1.00 81.88 157 GLU A O 1
ATOM 1233 N N . TYR A 1 158 ? 26.665 -7.444 -36.360 1.00 80.88 158 TYR A N 1
ATOM 1234 C CA . TYR A 1 158 ? 26.899 -8.192 -37.591 1.00 80.88 158 TYR A CA 1
ATOM 1235 C C . TYR A 1 158 ? 26.134 -7.550 -38.738 1.00 80.88 158 TYR A C 1
ATOM 1237 O O . TYR A 1 158 ? 24.913 -7.370 -38.680 1.00 80.88 158 TYR A O 1
ATOM 1245 N N . ARG A 1 159 ? 26.861 -7.214 -39.805 1.00 82.00 159 ARG A N 1
ATOM 1246 C CA . ARG A 1 159 ? 26.278 -6.712 -41.047 1.00 82.00 159 ARG A CA 1
ATOM 1247 C C . ARG A 1 159 ? 26.018 -7.885 -41.986 1.00 82.00 159 ARG A C 1
ATOM 1249 O O . ARG A 1 159 ? 26.939 -8.384 -42.620 1.00 82.00 159 ARG A O 1
ATOM 1256 N N . VAL A 1 160 ? 24.755 -8.285 -42.086 1.00 84.12 160 VAL A N 1
ATOM 1257 C CA . VAL A 1 160 ? 24.299 -9.373 -42.956 1.00 84.12 160 VAL A CA 1
ATOM 1258 C C . VAL A 1 160 ? 24.091 -8.834 -44.360 1.00 84.12 160 VAL A C 1
ATOM 1260 O O . VAL A 1 160 ? 23.330 -7.884 -44.551 1.00 84.12 160 VAL A O 1
ATOM 1263 N N . MET A 1 161 ? 24.747 -9.433 -45.347 1.00 79.00 161 MET A N 1
ATOM 1264 C CA . MET A 1 161 ? 24.699 -9.006 -46.741 1.00 79.00 161 MET A CA 1
ATOM 1265 C C . MET A 1 161 ? 23.999 -10.062 -47.599 1.00 79.00 161 MET A C 1
ATOM 1267 O O . MET A 1 161 ? 24.457 -11.196 -47.713 1.00 79.00 161 MET A O 1
ATOM 1271 N N . PHE A 1 162 ? 22.899 -9.672 -48.239 1.00 83.38 162 PHE A N 1
ATOM 1272 C CA . PHE A 1 162 ? 22.143 -10.501 -49.170 1.00 83.38 162 PHE A CA 1
ATOM 1273 C C . PHE A 1 162 ? 22.472 -10.110 -50.603 1.00 83.38 162 PHE A C 1
ATOM 1275 O O . PHE A 1 162 ? 22.353 -8.944 -50.976 1.00 83.38 162 PHE A O 1
ATOM 1282 N N . THR A 1 163 ? 22.838 -11.096 -51.413 1.00 84.50 163 THR A N 1
ATOM 1283 C CA . THR A 1 163 ? 23.055 -10.954 -52.853 1.00 84.50 163 THR A CA 1
ATOM 1284 C C . THR A 1 163 ? 21.983 -11.739 -53.594 1.00 84.50 163 THR A C 1
ATOM 1286 O O . THR A 1 163 ? 21.884 -12.953 -53.428 1.00 84.50 163 THR A O 1
ATOM 1289 N N . VAL A 1 164 ? 21.199 -11.059 -54.426 1.00 85.12 164 VAL A N 1
ATOM 1290 C CA . VAL A 1 164 ? 20.190 -11.667 -55.301 1.00 85.12 164 VAL A CA 1
ATOM 1291 C C . VAL A 1 164 ? 20.699 -11.604 -56.733 1.00 85.12 164 VAL A C 1
ATOM 1293 O O . VAL A 1 164 ? 21.065 -10.525 -57.192 1.00 85.12 164 VAL A O 1
ATOM 1296 N N . SER A 1 165 ? 20.740 -12.742 -57.428 1.00 87.25 165 SER A N 1
ATOM 1297 C CA . SER A 1 165 ? 21.193 -12.822 -58.823 1.00 87.25 165 SER A CA 1
ATOM 1298 C C . SER A 1 165 ? 20.133 -13.458 -59.715 1.00 87.25 165 SER A C 1
ATOM 1300 O O . SER A 1 165 ? 19.542 -14.463 -59.322 1.00 87.25 165 SER A O 1
ATOM 1302 N N . ASN A 1 166 ? 19.922 -12.913 -60.912 1.00 87.62 166 ASN A N 1
ATOM 1303 C CA . ASN A 1 166 ? 19.022 -13.502 -61.909 1.00 87.62 166 ASN A CA 1
ATOM 1304 C C . ASN A 1 166 ? 19.741 -14.512 -62.825 1.00 87.62 166 ASN A C 1
ATOM 1306 O O . ASN A 1 166 ? 20.945 -14.742 -62.690 1.00 87.62 166 ASN A O 1
ATOM 1310 N N . GLU A 1 167 ? 19.017 -15.111 -63.773 1.00 84.12 167 GLU A N 1
ATOM 1311 C CA . GLU A 1 167 ? 19.553 -16.148 -64.675 1.00 84.12 167 GLU A CA 1
ATOM 1312 C C . GLU A 1 167 ? 20.692 -15.669 -65.591 1.00 84.12 167 GLU A C 1
ATOM 1314 O O . GLU A 1 167 ? 21.514 -16.479 -66.014 1.00 84.12 167 GLU A O 1
ATOM 1319 N N . ALA A 1 168 ? 20.811 -14.363 -65.862 1.00 84.25 168 ALA A N 1
ATOM 1320 C CA . ALA A 1 168 ? 21.966 -13.825 -66.593 1.00 84.25 168 ALA A CA 1
ATOM 1321 C C . ALA A 1 168 ? 23.141 -13.432 -65.693 1.00 84.25 168 ALA A C 1
ATOM 1323 O O . ALA A 1 168 ? 24.107 -12.834 -66.165 1.00 84.25 168 ALA A O 1
ATOM 1324 N N . GLY A 1 169 ? 23.058 -13.735 -64.398 1.00 83.69 169 GLY A N 1
ATOM 1325 C CA . GLY A 1 169 ? 24.116 -13.472 -63.431 1.00 83.69 169 GLY A CA 1
ATOM 1326 C C . GLY A 1 169 ? 24.221 -12.015 -62.980 1.00 83.69 169 GLY A C 1
ATOM 1327 O O . GLY A 1 169 ? 25.182 -11.685 -62.281 1.00 83.69 169 GLY A O 1
ATOM 1328 N N . LEU A 1 170 ? 23.263 -11.148 -63.334 1.00 85.94 170 LEU A N 1
ATOM 1329 C CA . LEU A 1 170 ? 23.208 -9.780 -62.813 1.00 85.94 170 LEU A CA 1
ATOM 1330 C C . LEU A 1 170 ? 22.786 -9.806 -61.350 1.00 85.94 170 LEU A C 1
ATOM 1332 O O . LEU A 1 170 ? 21.886 -10.559 -60.983 1.00 85.94 170 LEU A O 1
ATOM 1336 N N . LYS A 1 171 ? 23.438 -8.980 -60.527 1.00 87.94 171 LYS A N 1
ATOM 1337 C CA . LYS A 1 171 ? 23.331 -9.048 -59.069 1.00 87.94 171 LYS A CA 1
ATOM 1338 C C . LYS A 1 171 ? 22.875 -7.733 -58.465 1.00 87.94 171 LYS A C 1
ATOM 1340 O O . LYS A 1 171 ? 23.351 -6.674 -58.864 1.00 87.94 171 LYS A O 1
ATOM 1345 N N . THR A 1 172 ? 22.061 -7.844 -57.427 1.00 84.38 172 THR A N 1
ATOM 1346 C CA . THR A 1 172 ? 21.712 -6.749 -56.524 1.00 84.38 172 THR A CA 1
ATOM 1347 C C . THR A 1 172 ? 22.035 -7.156 -55.100 1.00 84.38 172 THR A C 1
ATOM 1349 O O . THR A 1 172 ? 21.788 -8.292 -54.695 1.00 84.38 172 THR A O 1
ATOM 1352 N N . VAL A 1 173 ? 22.615 -6.224 -54.347 1.00 85.00 173 VAL A N 1
ATOM 1353 C CA . VAL A 1 173 ? 23.063 -6.449 -52.974 1.00 85.00 173 VAL A CA 1
ATOM 1354 C C . VAL A 1 173 ? 22.327 -5.503 -52.038 1.00 85.00 173 VAL A C 1
ATOM 1356 O O . VAL A 1 173 ? 22.192 -4.317 -52.328 1.00 85.00 173 VAL A O 1
ATOM 1359 N N . SER A 1 174 ? 21.877 -6.020 -50.900 1.00 81.69 174 SER A N 1
ATOM 1360 C CA . SER A 1 174 ? 21.350 -5.220 -49.795 1.00 81.69 174 SER A CA 1
ATOM 1361 C C . SER A 1 174 ? 21.827 -5.798 -48.467 1.00 81.69 174 SER A C 1
ATOM 1363 O O . SER A 1 174 ? 22.222 -6.960 -48.393 1.00 81.69 174 SER A O 1
ATOM 1365 N N . SER A 1 175 ? 21.837 -4.983 -47.417 1.00 83.06 175 SER A N 1
ATOM 1366 C CA . SER A 1 175 ? 22.334 -5.392 -46.105 1.00 83.06 175 SER A CA 1
ATOM 1367 C C . SER A 1 175 ? 21.390 -5.002 -44.982 1.00 83.06 175 SER A C 1
ATOM 1369 O O . SER A 1 175 ? 20.758 -3.949 -45.048 1.00 83.06 175 SER A O 1
ATOM 1371 N N . VAL A 1 176 ? 21.388 -5.796 -43.917 1.00 73.12 176 VAL A N 1
ATOM 1372 C CA . VAL A 1 176 ? 20.747 -5.483 -42.634 1.00 73.12 176 VAL A CA 1
ATOM 1373 C C . VAL A 1 176 ? 21.752 -5.681 -41.507 1.00 73.12 176 VAL A C 1
ATOM 1375 O O . VAL A 1 176 ? 22.660 -6.500 -41.623 1.00 73.12 176 VAL A O 1
ATOM 1378 N N . THR A 1 177 ? 21.589 -4.945 -40.414 1.00 73.19 177 THR A N 1
ATOM 1379 C CA . THR A 1 177 ? 22.432 -5.100 -39.224 1.00 73.19 177 THR A CA 1
ATOM 1380 C C . THR A 1 177 ? 21.653 -5.813 -38.129 1.00 73.19 177 THR A C 1
ATOM 1382 O O . THR A 1 177 ? 20.527 -5.420 -37.816 1.00 73.19 177 THR A O 1
ATOM 1385 N N . VAL A 1 178 ? 22.265 -6.831 -37.526 1.00 78.69 178 VAL A N 1
ATOM 1386 C CA . VAL A 1 178 ? 21.750 -7.519 -36.339 1.00 78.69 178 VAL A CA 1
ATOM 1387 C C . VAL A 1 178 ? 22.720 -7.338 -35.177 1.00 78.69 178 VAL A C 1
ATOM 1389 O O . VAL A 1 178 ? 23.933 -7.486 -35.326 1.00 78.69 178 VAL A O 1
ATOM 1392 N N . HIS A 1 179 ? 22.182 -7.006 -34.006 1.00 71.62 179 HIS A N 1
ATOM 1393 C CA . HIS A 1 179 ? 22.962 -6.893 -32.778 1.00 71.62 179 HIS A CA 1
ATOM 1394 C C . HIS A 1 179 ? 22.791 -8.160 -31.949 1.00 71.62 179 HIS A C 1
ATOM 1396 O O . HIS A 1 179 ? 21.705 -8.426 -31.434 1.00 71.62 179 HIS A O 1
ATOM 1402 N N . VAL A 1 180 ? 23.865 -8.922 -31.788 1.00 82.38 180 VAL A N 1
ATOM 1403 C CA . VAL A 1 180 ? 23.875 -10.133 -30.970 1.00 82.38 180 VAL A CA 1
ATOM 1404 C C . VAL A 1 180 ? 24.367 -9.774 -29.580 1.00 82.38 180 VAL A C 1
ATOM 1406 O O . VAL A 1 180 ? 25.441 -9.192 -29.412 1.00 82.38 180 VAL A O 1
ATOM 1409 N N . ARG A 1 181 ? 23.555 -10.086 -28.577 1.00 76.50 181 ARG A N 1
ATOM 1410 C CA . ARG A 1 181 ? 23.793 -9.752 -27.170 1.00 76.50 181 ARG A CA 1
ATOM 1411 C C . ARG A 1 181 ? 23.784 -11.024 -26.330 1.00 76.50 181 ARG A C 1
ATOM 1413 O O . ARG A 1 181 ? 23.155 -12.006 -26.702 1.00 76.50 181 ARG A O 1
ATOM 1420 N N . ASP A 1 182 ? 24.439 -11.017 -25.179 1.00 76.50 182 ASP A N 1
ATOM 1421 C CA . ASP A 1 182 ? 24.299 -12.122 -24.228 1.00 76.50 182 ASP A CA 1
ATOM 1422 C C . ASP A 1 182 ? 22.844 -12.161 -23.699 1.00 76.50 182 ASP A C 1
ATOM 1424 O O . ASP A 1 182 ? 22.235 -11.116 -23.442 1.00 76.50 182 ASP A O 1
ATOM 1428 N N . THR A 1 183 ? 22.248 -13.350 -23.523 1.00 62.34 183 THR A N 1
ATOM 1429 C CA . THR A 1 183 ? 21.086 -13.463 -22.625 1.00 62.34 183 THR A CA 1
ATOM 1430 C C . THR A 1 183 ? 21.539 -13.146 -21.215 1.00 62.34 183 THR A C 1
ATOM 1432 O O . THR A 1 183 ? 22.391 -13.852 -20.688 1.00 62.34 183 THR A O 1
ATOM 1435 N N . GLU A 1 184 ? 20.873 -12.165 -20.610 1.00 53.88 184 GLU A N 1
ATOM 1436 C CA . GLU A 1 184 ? 21.124 -11.616 -19.274 1.00 53.88 184 GLU A CA 1
ATOM 1437 C C . GLU A 1 184 ? 22.131 -10.459 -19.221 1.00 53.88 184 GLU A C 1
ATOM 1439 O O . GLU A 1 184 ? 22.974 -10.393 -18.333 1.00 53.88 184 GLU A O 1
ATOM 1444 N N . ASP A 1 185 ? 21.892 -9.417 -20.024 1.00 50.50 185 ASP A N 1
ATOM 1445 C CA . ASP A 1 185 ? 21.931 -8.070 -19.436 1.00 50.50 185 ASP A CA 1
ATOM 1446 C C . ASP A 1 185 ? 20.749 -7.961 -18.455 1.00 50.50 185 ASP A C 1
ATOM 1448 O O . ASP A 1 185 ? 19.703 -7.365 -18.731 1.00 50.50 185 ASP A O 1
ATOM 1452 N N . VAL A 1 186 ? 20.866 -8.615 -17.292 1.00 60.59 186 VAL A N 1
ATOM 1453 C CA . VAL A 1 186 ? 20.051 -8.195 -16.155 1.00 60.59 186 VAL A CA 1
ATOM 1454 C C . VAL A 1 186 ? 20.593 -6.812 -15.848 1.00 60.59 186 VAL A C 1
ATOM 1456 O O . VAL A 1 186 ? 21.713 -6.672 -15.368 1.00 60.59 186 VAL A O 1
ATOM 1459 N N . VAL A 1 187 ? 19.837 -5.782 -16.196 1.00 75.25 187 VAL A N 1
ATOM 1460 C CA . VAL A 1 187 ? 20.143 -4.421 -15.768 1.00 75.25 187 VAL A CA 1
ATOM 1461 C C . VAL A 1 187 ? 19.642 -4.242 -14.341 1.00 75.25 187 VAL A C 1
ATOM 1463 O O . VAL A 1 187 ? 18.670 -4.880 -13.910 1.00 75.25 187 VAL A O 1
ATOM 1466 N N . ALA A 1 188 ? 20.331 -3.408 -13.562 1.00 85.56 188 ALA A N 1
ATOM 1467 C CA . ALA A 1 188 ? 19.823 -3.028 -12.251 1.00 85.56 188 ALA A CA 1
ATOM 1468 C C . ALA A 1 188 ? 18.434 -2.373 -12.420 1.00 85.56 188 ALA A C 1
ATOM 1470 O O . ALA A 1 188 ? 18.198 -1.724 -13.439 1.00 85.56 188 ALA A O 1
ATOM 1471 N N . PRO A 1 189 ? 17.500 -2.545 -11.467 1.00 89.56 189 PRO A N 1
ATOM 1472 C CA . PRO A 1 189 ? 16.117 -2.110 -11.660 1.00 89.56 189 PRO A CA 1
ATOM 1473 C C . PRO A 1 189 ? 16.029 -0.607 -11.929 1.00 89.56 189 PRO A C 1
ATOM 1475 O O . PRO A 1 189 ? 16.614 0.172 -11.183 1.00 89.56 189 PRO A O 1
ATOM 1478 N N . VAL A 1 190 ? 15.263 -0.161 -12.916 1.00 86.00 190 VAL A N 1
ATOM 1479 C CA . VAL A 1 190 ? 14.986 1.270 -13.093 1.00 86.00 190 VAL A CA 1
ATOM 1480 C C . VAL A 1 190 ? 13.840 1.665 -12.170 1.00 86.00 190 VAL A C 1
ATOM 1482 O O . VAL A 1 190 ? 12.739 1.122 -12.258 1.00 86.00 190 VAL A O 1
ATOM 1485 N N . ILE A 1 191 ? 14.095 2.611 -11.264 1.00 88.81 191 ILE A N 1
ATOM 1486 C CA . ILE A 1 191 ? 13.090 3.123 -10.324 1.00 88.81 191 ILE A CA 1
ATOM 1487 C C . ILE A 1 191 ? 12.285 4.236 -10.996 1.00 88.81 191 ILE A C 1
ATOM 1489 O O . ILE A 1 191 ? 12.846 5.189 -11.530 1.00 88.81 191 ILE A O 1
ATOM 1493 N N . SER A 1 192 ? 10.961 4.133 -10.923 1.00 78.56 192 SER A N 1
ATOM 1494 C CA . SER A 1 192 ? 10.006 5.105 -11.464 1.00 78.56 192 SER A CA 1
ATOM 1495 C C . SER A 1 192 ? 8.870 5.373 -10.474 1.00 78.56 192 SER A C 1
ATOM 1497 O O . SER A 1 192 ? 8.699 4.649 -9.491 1.00 78.56 192 SER A O 1
ATOM 1499 N N . ASN A 1 193 ? 8.098 6.438 -10.717 1.00 86.44 193 ASN A N 1
ATOM 1500 C CA . ASN A 1 193 ? 6.898 6.790 -9.945 1.00 86.44 193 ASN A CA 1
ATOM 1501 C C . ASN A 1 193 ? 7.123 6.914 -8.427 1.00 86.44 193 ASN A C 1
ATOM 1503 O O . ASN A 1 193 ? 6.215 6.641 -7.639 1.00 86.44 193 ASN A O 1
ATOM 1507 N N . LEU A 1 194 ? 8.329 7.315 -8.012 1.00 91.12 194 LEU A N 1
ATOM 1508 C CA . LEU A 1 194 ? 8.653 7.518 -6.606 1.00 91.12 194 LEU A CA 1
ATOM 1509 C C . LEU A 1 194 ? 7.797 8.652 -6.029 1.00 91.12 194 LEU A C 1
ATOM 1511 O O . LEU A 1 194 ? 7.866 9.791 -6.483 1.00 91.12 194 LEU A O 1
ATOM 1515 N N . ASN A 1 195 ? 6.995 8.335 -5.018 1.00 88.44 195 ASN A N 1
ATOM 1516 C CA . ASN A 1 195 ? 6.140 9.293 -4.332 1.00 88.44 195 ASN A CA 1
ATOM 1517 C C . ASN A 1 195 ? 5.995 8.961 -2.843 1.00 88.44 195 ASN A C 1
ATOM 1519 O O . ASN A 1 195 ? 6.215 7.829 -2.399 1.00 88.44 195 ASN A O 1
ATOM 1523 N N . VAL A 1 196 ? 5.574 9.967 -2.076 1.00 92.81 196 VAL A N 1
ATOM 1524 C CA . VAL A 1 196 ? 5.186 9.815 -0.673 1.00 92.81 196 VAL A CA 1
ATOM 1525 C C . VAL A 1 196 ? 3.687 10.050 -0.547 1.00 92.81 196 VAL A C 1
ATOM 1527 O O . VAL A 1 196 ? 3.152 11.039 -1.037 1.00 92.81 196 VAL A O 1
ATOM 1530 N N . THR A 1 197 ? 3.005 9.143 0.142 1.00 91.94 197 THR A N 1
ATOM 1531 C CA . THR A 1 197 ? 1.563 9.202 0.422 1.00 91.94 197 THR A CA 1
ATOM 1532 C C . THR A 1 197 ? 1.304 8.978 1.905 1.00 91.94 197 THR A C 1
ATOM 1534 O O . THR A 1 197 ? 2.203 8.585 2.653 1.00 91.94 197 THR A O 1
ATOM 1537 N N . ASN A 1 198 ? 0.060 9.208 2.339 1.00 89.06 198 ASN A N 1
ATOM 1538 C CA . ASN A 1 198 ? -0.368 8.997 3.724 1.00 89.06 198 ASN A CA 1
ATOM 1539 C C . ASN A 1 198 ? 0.585 9.658 4.740 1.00 89.06 198 ASN A C 1
ATOM 1541 O O . ASN A 1 198 ? 0.909 9.073 5.774 1.00 89.06 198 ASN A O 1
ATOM 1545 N N . VAL A 1 199 ? 1.075 10.859 4.409 1.00 92.06 199 VAL A N 1
ATOM 1546 C CA . VAL A 1 199 ? 1.920 11.647 5.306 1.00 92.06 199 VAL A CA 1
ATOM 1547 C C . VAL A 1 199 ? 1.053 12.111 6.467 1.00 92.06 199 VAL A C 1
ATOM 1549 O O . VAL A 1 199 ? 0.046 12.793 6.282 1.00 92.06 199 VAL A O 1
ATOM 1552 N N . LYS A 1 200 ? 1.423 11.684 7.668 1.00 91.38 200 LYS A N 1
ATOM 1553 C CA . LYS A 1 200 ? 0.817 12.059 8.946 1.00 91.38 200 LYS A CA 1
ATOM 1554 C C . LYS A 1 200 ? 1.919 12.592 9.864 1.00 91.38 200 LYS A C 1
ATOM 1556 O O . LYS A 1 200 ? 3.078 12.674 9.464 1.00 91.38 200 LYS A O 1
ATOM 1561 N N . SER A 1 201 ? 1.568 12.935 11.100 1.00 92.06 201 SER A N 1
ATOM 1562 C CA . SER A 1 201 ? 2.529 13.453 12.080 1.00 92.06 201 SER A CA 1
ATOM 1563 C C . SER A 1 201 ? 3.631 12.449 12.443 1.00 92.06 201 SER A C 1
ATOM 1565 O O . SER A 1 201 ? 4.774 12.843 12.592 1.00 92.06 201 SER A O 1
ATOM 1567 N N . HIS A 1 202 ? 3.326 11.146 12.513 1.00 92.25 202 HIS A N 1
ATOM 1568 C CA . HIS A 1 202 ? 4.290 10.120 12.964 1.00 92.25 202 HIS A CA 1
ATOM 1569 C C . HIS A 1 202 ? 4.474 8.945 11.993 1.00 92.25 202 HIS A C 1
ATOM 1571 O O . HIS A 1 202 ? 5.072 7.919 12.339 1.00 92.25 202 HIS A O 1
ATOM 1577 N N . LYS A 1 203 ? 3.921 9.053 10.782 1.00 94.31 203 LYS A N 1
ATOM 1578 C CA . LYS A 1 203 ? 4.037 8.022 9.747 1.00 94.31 203 LYS A CA 1
ATOM 1579 C C . LYS A 1 203 ? 3.950 8.608 8.347 1.00 94.31 203 LYS A C 1
ATOM 1581 O O . LYS A 1 203 ? 3.318 9.640 8.141 1.00 94.31 203 LYS A O 1
ATOM 1586 N N . ALA A 1 204 ? 4.548 7.913 7.394 1.00 95.00 204 ALA A N 1
ATOM 1587 C CA . ALA A 1 204 ? 4.432 8.193 5.968 1.00 95.00 204 ALA A CA 1
ATOM 1588 C C . ALA A 1 204 ? 4.572 6.886 5.184 1.00 95.00 204 ALA A C 1
ATOM 1590 O O . ALA A 1 204 ? 5.115 5.902 5.688 1.00 95.00 204 ALA A O 1
ATOM 1591 N N . THR A 1 205 ? 4.067 6.848 3.956 1.00 96.31 205 THR A N 1
ATOM 1592 C CA . THR A 1 205 ? 4.198 5.687 3.070 1.00 96.31 205 THR A CA 1
ATOM 1593 C C . THR A 1 205 ? 4.968 6.073 1.818 1.00 96.31 205 THR A C 1
ATOM 1595 O O . THR A 1 205 ? 4.554 6.981 1.103 1.00 96.31 205 THR A O 1
ATOM 1598 N N . ILE A 1 206 ? 6.062 5.365 1.544 1.00 96.69 206 ILE A N 1
ATOM 1599 C CA . ILE A 1 206 ? 6.877 5.539 0.339 1.00 96.69 206 ILE A CA 1
ATOM 1600 C C . ILE A 1 206 ? 6.450 4.497 -0.693 1.00 96.69 206 ILE A C 1
ATOM 1602 O O . ILE A 1 206 ? 6.421 3.302 -0.374 1.00 96.69 206 ILE A O 1
ATOM 1606 N N . ASN A 1 207 ? 6.132 4.939 -1.910 1.00 91.94 207 ASN A N 1
ATOM 1607 C CA . ASN A 1 207 ? 5.760 4.066 -3.023 1.00 91.94 207 ASN A CA 1
ATOM 1608 C C . ASN A 1 207 ? 6.640 4.340 -4.240 1.00 91.94 207 ASN A C 1
ATOM 1610 O O . ASN A 1 207 ? 6.995 5.487 -4.498 1.00 91.94 207 ASN A O 1
ATOM 1614 N N . TRP A 1 208 ? 6.961 3.292 -4.991 1.00 96.69 208 TRP A N 1
ATOM 1615 C CA . TRP A 1 208 ? 7.625 3.390 -6.291 1.00 96.69 208 TRP A CA 1
ATOM 1616 C C . TRP A 1 208 ? 7.389 2.118 -7.102 1.00 96.69 208 TRP A C 1
ATOM 1618 O O . TRP A 1 208 ? 6.906 1.108 -6.578 1.00 96.69 208 TRP A O 1
ATOM 1628 N N . THR A 1 209 ? 7.753 2.161 -8.377 1.00 86.56 209 THR A N 1
ATOM 1629 C CA . THR A 1 209 ? 7.715 1.013 -9.283 1.00 86.56 209 THR A CA 1
ATOM 1630 C C . THR A 1 209 ? 9.096 0.708 -9.842 1.00 86.56 209 THR A C 1
ATOM 1632 O O . THR A 1 209 ? 9.941 1.602 -9.936 1.00 86.56 209 THR A O 1
ATOM 1635 N N . THR A 1 210 ? 9.320 -0.546 -10.228 1.00 88.19 210 THR A N 1
ATOM 1636 C CA . THR A 1 210 ? 10.491 -0.953 -11.008 1.00 88.19 210 THR A CA 1
ATOM 1637 C C . THR A 1 210 ? 10.091 -1.689 -12.276 1.00 88.19 210 THR A C 1
ATOM 1639 O O . THR A 1 210 ? 9.070 -2.371 -12.320 1.00 88.19 210 THR A O 1
ATOM 1642 N N . ASP A 1 211 ? 10.916 -1.557 -13.307 1.00 79.44 211 ASP A N 1
ATOM 1643 C CA . ASP A 1 211 ? 10.788 -2.272 -14.584 1.00 79.44 211 ASP A CA 1
ATOM 1644 C C . ASP A 1 211 ? 11.085 -3.781 -14.469 1.00 79.44 211 ASP A C 1
ATOM 1646 O O . ASP A 1 211 ? 10.611 -4.587 -15.268 1.00 79.44 211 ASP A O 1
ATOM 1650 N N . THR A 1 212 ? 11.831 -4.181 -13.438 1.00 84.62 212 THR A N 1
ATOM 1651 C CA . THR A 1 212 ? 12.184 -5.572 -13.139 1.00 84.62 212 THR A CA 1
ATOM 1652 C C . THR A 1 212 ? 11.845 -5.929 -11.695 1.00 84.62 212 THR A C 1
ATOM 1654 O O . THR A 1 212 ? 11.892 -5.083 -10.802 1.00 84.62 212 THR A O 1
ATOM 1657 N N . LYS A 1 213 ? 11.491 -7.197 -11.428 1.00 86.88 213 LYS A N 1
ATOM 1658 C CA . LYS A 1 213 ? 11.158 -7.645 -10.064 1.00 86.88 213 LYS A CA 1
ATOM 1659 C C . LYS A 1 213 ? 12.363 -7.464 -9.141 1.00 86.88 213 LYS A C 1
ATOM 1661 O O . LYS A 1 213 ? 13.426 -8.040 -9.377 1.00 86.88 213 LYS A O 1
ATOM 1666 N N . SER A 1 214 ? 12.181 -6.706 -8.067 1.00 92.75 214 SER A N 1
ATOM 1667 C CA . SER A 1 214 ? 13.270 -6.306 -7.179 1.00 92.75 214 SER A CA 1
ATOM 1668 C C . SER A 1 214 ? 12.818 -6.270 -5.721 1.00 92.75 214 SER A C 1
ATOM 1670 O O . SER A 1 214 ? 11.623 -6.325 -5.424 1.00 92.75 214 SER A O 1
ATOM 1672 N N . ASN A 1 215 ? 13.770 -6.234 -4.791 1.00 96.44 215 ASN A N 1
ATOM 1673 C CA . ASN A 1 215 ? 13.468 -6.081 -3.370 1.00 96.44 215 ASN A CA 1
ATOM 1674 C C . ASN A 1 215 ? 13.169 -4.611 -3.006 1.00 96.44 215 ASN A C 1
ATOM 1676 O O . ASN A 1 215 ? 13.379 -3.702 -3.804 1.00 96.44 215 ASN A O 1
ATOM 1680 N N . THR A 1 216 ? 12.687 -4.374 -1.787 1.00 97.81 216 THR A N 1
ATOM 1681 C CA . THR A 1 216 ? 12.329 -3.030 -1.302 1.00 97.81 216 THR A CA 1
ATOM 1682 C C . THR A 1 216 ? 13.354 -2.570 -0.274 1.00 97.81 216 THR A C 1
ATOM 1684 O O . THR A 1 216 ? 13.516 -3.249 0.740 1.00 97.81 216 THR A O 1
ATOM 1687 N N . MET A 1 217 ? 14.004 -1.421 -0.477 1.00 97.38 217 MET A N 1
ATOM 1688 C CA . MET A 1 217 ? 14.899 -0.785 0.500 1.00 97.38 217 MET A CA 1
ATOM 1689 C C . MET A 1 217 ? 14.586 0.711 0.626 1.00 97.38 217 MET A C 1
ATOM 1691 O O . MET A 1 217 ? 14.396 1.386 -0.381 1.00 97.38 217 MET A O 1
ATOM 1695 N N . VAL A 1 218 ? 14.545 1.235 1.853 1.00 97.56 218 VAL A N 1
ATOM 1696 C CA . VAL A 1 218 ? 14.346 2.669 2.128 1.00 97.56 218 VAL A CA 1
ATOM 1697 C C . VAL A 1 218 ? 15.338 3.130 3.189 1.00 97.56 218 VAL A C 1
ATOM 1699 O O . VAL A 1 218 ? 15.351 2.590 4.301 1.00 97.56 218 VAL A O 1
ATOM 1702 N N . TRP A 1 219 ? 16.128 4.144 2.847 1.00 96.94 219 TRP A N 1
ATOM 1703 C CA . TRP A 1 219 ? 16.949 4.912 3.779 1.00 96.94 219 TRP A CA 1
ATOM 1704 C C . TRP A 1 219 ? 16.272 6.250 4.046 1.00 96.94 219 TRP A C 1
ATOM 1706 O O . TRP A 1 219 ? 15.757 6.880 3.122 1.00 96.94 219 TRP A O 1
ATOM 1716 N N . ILE A 1 220 ? 16.262 6.665 5.308 1.00 95.25 220 ILE A N 1
ATOM 1717 C CA . ILE A 1 220 ? 15.632 7.905 5.754 1.00 95.25 220 ILE A CA 1
ATOM 1718 C C . ILE A 1 220 ? 16.535 8.607 6.766 1.00 95.25 220 ILE A C 1
ATOM 1720 O O . ILE A 1 220 ? 17.077 7.961 7.661 1.00 95.25 220 ILE A O 1
ATOM 1724 N N . SER A 1 221 ? 16.679 9.923 6.630 1.00 93.75 221 SER A N 1
ATOM 1725 C CA . SER A 1 221 ? 17.459 10.772 7.534 1.00 93.75 221 SER A CA 1
ATOM 1726 C C . SER A 1 221 ? 16.764 12.116 7.755 1.00 93.75 221 SER A C 1
ATOM 1728 O O . SER A 1 221 ? 15.954 12.544 6.935 1.00 93.75 221 SER A O 1
ATOM 1730 N N . LYS A 1 222 ? 17.083 12.800 8.858 1.00 94.31 222 LYS A N 1
ATOM 1731 C CA . LYS A 1 222 ? 16.701 14.211 9.075 1.00 94.31 222 LYS A CA 1
ATOM 1732 C C . LYS A 1 222 ? 17.691 15.188 8.430 1.00 94.31 222 LYS A C 1
ATOM 1734 O O . LYS A 1 222 ? 17.409 16.375 8.318 1.00 94.31 222 LYS A O 1
ATOM 1739 N N . THR A 1 223 ? 18.854 14.691 8.017 1.00 90.19 223 THR A N 1
ATOM 1740 C CA . THR A 1 223 ? 19.925 15.454 7.373 1.00 90.19 223 THR A CA 1
ATOM 1741 C C . THR A 1 223 ? 20.118 14.988 5.934 1.00 90.19 223 THR A C 1
ATOM 1743 O O . THR A 1 223 ? 19.901 13.816 5.624 1.00 90.19 223 THR A O 1
ATOM 1746 N N . SER A 1 224 ? 20.519 15.919 5.070 1.00 91.50 224 SER A N 1
ATOM 1747 C CA . SER A 1 224 ? 20.917 15.657 3.686 1.00 91.50 224 SER A CA 1
ATOM 1748 C C . SER A 1 224 ? 22.444 15.800 3.568 1.00 91.50 224 SER A C 1
ATOM 1750 O O . SER A 1 224 ? 22.995 16.714 4.191 1.00 91.50 224 SER A O 1
ATOM 1752 N N . PRO A 1 225 ? 23.134 14.930 2.808 1.00 92.44 225 PRO A N 1
ATOM 1753 C CA . PRO A 1 225 ? 22.579 13.787 2.082 1.00 92.44 225 PRO A CA 1
ATOM 1754 C C . PRO A 1 225 ? 22.245 12.604 3.005 1.00 92.44 225 PRO A C 1
ATOM 1756 O O . PRO A 1 225 ? 22.867 12.407 4.052 1.00 92.44 225 PRO A O 1
ATOM 1759 N N . VAL A 1 226 ? 21.284 11.776 2.598 1.00 89.00 226 VAL A N 1
ATOM 1760 C CA . VAL A 1 226 ? 20.969 10.507 3.267 1.00 89.00 226 VAL A CA 1
ATOM 1761 C C . VAL A 1 226 ? 22.158 9.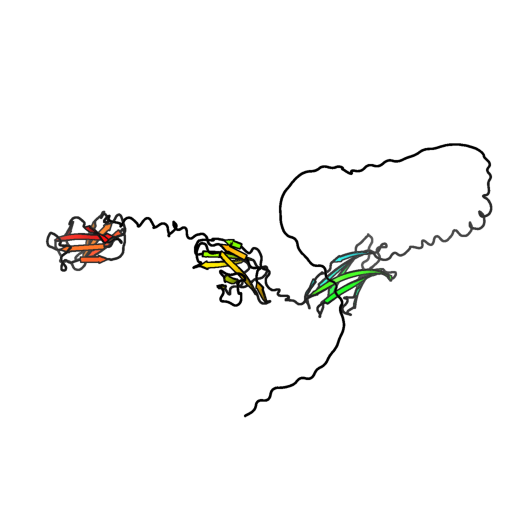550 3.152 1.00 89.00 226 VAL A C 1
ATOM 1763 O O . VAL A 1 226 ? 22.520 9.112 2.058 1.00 89.00 226 VAL A O 1
ATOM 1766 N N . ASP A 1 227 ? 22.729 9.149 4.290 1.00 92.50 227 ASP A N 1
ATOM 1767 C CA . ASP A 1 227 ? 23.762 8.112 4.317 1.00 92.50 227 ASP A CA 1
ATOM 1768 C C . ASP A 1 227 ? 23.152 6.723 4.061 1.00 92.50 227 ASP A C 1
ATOM 1770 O O . ASP A 1 227 ? 22.519 6.100 4.919 1.00 92.50 227 ASP A O 1
ATOM 1774 N N . THR A 1 228 ? 23.370 6.216 2.849 1.00 92.12 228 THR A N 1
ATOM 1775 C CA . THR A 1 228 ? 22.867 4.902 2.417 1.00 92.12 228 THR A CA 1
ATOM 1776 C C . THR A 1 228 ? 23.693 3.709 2.919 1.00 92.12 228 THR A C 1
ATOM 1778 O O . THR A 1 228 ? 23.404 2.567 2.546 1.00 92.12 228 THR A O 1
ATOM 1781 N N . ASN A 1 229 ? 24.696 3.941 3.771 1.00 91.56 229 ASN A N 1
ATOM 1782 C CA . ASN A 1 229 ? 25.455 2.887 4.452 1.00 91.56 229 ASN A CA 1
ATOM 1783 C C . ASN A 1 229 ? 24.872 2.530 5.829 1.00 91.56 229 ASN A C 1
ATOM 1785 O O . ASN A 1 229 ? 25.226 1.494 6.393 1.00 91.56 229 ASN A O 1
ATOM 1789 N N . LEU A 1 230 ? 23.955 3.348 6.353 1.00 87.00 230 LEU A N 1
ATOM 1790 C CA . LEU A 1 230 ? 23.292 3.114 7.634 1.00 87.00 230 LEU A CA 1
ATOM 1791 C C . LEU A 1 230 ? 22.134 2.110 7.531 1.00 87.00 230 LEU A C 1
ATOM 1793 O O . LEU A 1 230 ? 21.769 1.613 6.457 1.00 87.00 230 LEU A O 1
ATOM 1797 N N . ALA A 1 231 ? 21.551 1.807 8.696 1.00 80.69 231 ALA A N 1
ATOM 1798 C CA . ALA A 1 231 ? 20.378 0.955 8.821 1.00 80.69 231 ALA A CA 1
ATOM 1799 C C . ALA A 1 231 ? 19.227 1.439 7.922 1.00 80.69 231 ALA A C 1
ATOM 1801 O O . ALA A 1 231 ? 18.988 2.634 7.754 1.00 80.69 231 ALA A O 1
ATOM 1802 N N . LYS A 1 232 ? 18.496 0.477 7.353 1.00 90.94 232 LYS A N 1
ATOM 1803 C CA . LYS A 1 232 ? 17.435 0.714 6.371 1.00 90.94 232 LYS A CA 1
ATOM 1804 C C . LYS A 1 232 ? 16.201 -0.113 6.675 1.00 90.94 232 LYS A C 1
ATOM 1806 O O . LYS A 1 232 ? 16.298 -1.215 7.220 1.00 90.94 232 LYS A O 1
ATOM 1811 N N . TYR A 1 233 ? 15.055 0.359 6.207 1.00 94.31 233 TYR A N 1
ATOM 1812 C CA . TYR A 1 233 ? 13.865 -0.476 6.095 1.00 94.31 233 TYR A CA 1
ATOM 1813 C C . TYR A 1 233 ? 14.023 -1.375 4.870 1.00 94.31 233 TYR A C 1
ATOM 1815 O O . TYR A 1 233 ? 14.381 -0.893 3.796 1.00 94.31 233 TYR A O 1
ATOM 1823 N N . SER A 1 234 ? 13.779 -2.680 5.010 1.00 95.00 234 SER A N 1
ATOM 1824 C CA . SER A 1 234 ? 13.985 -3.636 3.916 1.00 95.00 234 SER A CA 1
ATOM 1825 C C . SER A 1 234 ? 12.935 -4.743 3.894 1.00 95.00 234 SER A C 1
ATOM 1827 O O . SER A 1 234 ? 12.536 -5.250 4.942 1.00 95.00 234 SER A O 1
ATOM 1829 N N . ARG A 1 235 ? 12.509 -5.152 2.695 1.00 95.94 235 ARG A N 1
ATOM 1830 C CA . ARG A 1 235 ? 11.713 -6.370 2.459 1.00 95.94 235 ARG A CA 1
ATOM 1831 C C . ARG A 1 235 ? 12.359 -7.185 1.346 1.00 95.94 235 ARG A C 1
ATOM 1833 O O . ARG A 1 235 ? 12.685 -6.636 0.301 1.00 95.94 235 ARG A O 1
ATOM 1840 N N . LYS A 1 236 ? 12.517 -8.497 1.567 1.00 94.12 236 LYS A N 1
ATOM 1841 C CA . LYS A 1 236 ? 13.208 -9.413 0.638 1.00 94.12 236 LYS A CA 1
ATOM 1842 C C . LYS A 1 236 ? 12.379 -9.822 -0.586 1.00 94.12 236 LYS A C 1
ATOM 1844 O O . LYS A 1 236 ? 12.966 -10.246 -1.574 1.00 94.12 236 LYS A O 1
ATOM 1849 N N . ALA A 1 237 ? 11.049 -9.739 -0.508 1.00 92.38 237 ALA A N 1
ATOM 1850 C CA . ALA A 1 237 ? 10.159 -10.156 -1.591 1.00 92.38 237 ALA A CA 1
ATOM 1851 C C . ALA A 1 237 ? 10.444 -9.373 -2.881 1.00 92.38 237 ALA A C 1
ATOM 1853 O O . ALA A 1 237 ? 10.602 -8.154 -2.825 1.00 92.38 237 ALA A O 1
ATOM 1854 N N . LEU A 1 238 ? 10.493 -10.076 -4.018 1.00 91.44 238 LEU A N 1
ATOM 1855 C CA . LEU A 1 238 ? 10.743 -9.471 -5.324 1.00 91.44 238 LEU A CA 1
ATOM 1856 C C . LEU A 1 238 ? 9.422 -9.083 -5.995 1.00 91.44 238 LEU A C 1
ATOM 1858 O O . LEU A 1 238 ? 8.646 -9.952 -6.396 1.00 91.44 238 LEU A O 1
ATOM 1862 N N . VAL A 1 239 ? 9.170 -7.783 -6.114 1.00 90.94 239 VAL A N 1
ATOM 1863 C CA . VAL A 1 239 ? 7.924 -7.206 -6.643 1.00 90.94 239 VAL A CA 1
ATOM 1864 C C . VAL A 1 239 ? 8.227 -6.111 -7.668 1.00 90.94 239 VAL A C 1
ATOM 1866 O O . VAL A 1 239 ? 9.370 -5.682 -7.783 1.00 90.94 239 VAL A O 1
ATOM 1869 N N . LEU A 1 240 ? 7.212 -5.704 -8.437 1.00 79.62 240 LEU A N 1
ATOM 1870 C CA . LEU A 1 240 ? 7.283 -4.554 -9.356 1.00 79.62 240 LEU A CA 1
ATOM 1871 C C . LEU A 1 240 ? 6.712 -3.276 -8.726 1.00 79.62 240 LEU A C 1
ATOM 1873 O O . LEU A 1 240 ? 7.131 -2.175 -9.058 1.00 79.62 240 LEU A O 1
ATOM 1877 N N . ASN A 1 241 ? 5.749 -3.432 -7.812 1.00 86.75 241 ASN A N 1
ATOM 1878 C CA . ASN A 1 241 ? 5.098 -2.341 -7.097 1.00 86.75 241 ASN A CA 1
ATOM 1879 C C . ASN A 1 241 ? 5.563 -2.357 -5.643 1.00 86.75 241 ASN A C 1
ATOM 1881 O O . ASN A 1 241 ? 5.269 -3.296 -4.897 1.00 86.75 241 ASN A O 1
ATOM 1885 N N . HIS A 1 242 ? 6.284 -1.322 -5.238 1.00 94.06 242 HIS A N 1
ATOM 1886 C CA . HIS A 1 242 ? 6.876 -1.222 -3.915 1.00 94.06 242 HIS A CA 1
ATOM 1887 C C . HIS A 1 242 ? 6.064 -0.285 -3.032 1.00 94.06 242 HIS A C 1
ATOM 1889 O O . HIS A 1 242 ? 5.636 0.788 -3.451 1.00 94.06 242 HIS A O 1
ATOM 1895 N N . LYS A 1 243 ? 5.890 -0.698 -1.776 1.00 94.56 243 LYS A N 1
ATOM 1896 C CA . LYS A 1 243 ? 5.232 0.081 -0.730 1.00 94.56 243 LYS A CA 1
ATOM 1897 C C . LYS A 1 243 ? 5.920 -0.176 0.604 1.00 94.56 243 LYS A C 1
ATOM 1899 O O . LYS A 1 243 ? 6.026 -1.330 1.036 1.00 94.56 243 LYS A O 1
ATOM 1904 N N . MET A 1 244 ? 6.354 0.890 1.269 1.00 96.75 244 MET A N 1
ATOM 1905 C CA . MET A 1 244 ? 6.942 0.839 2.607 1.00 96.75 244 MET A CA 1
ATOM 1906 C C . MET A 1 244 ? 6.275 1.869 3.520 1.00 96.75 244 MET A C 1
ATOM 1908 O O . MET A 1 244 ? 6.312 3.063 3.241 1.00 96.75 244 MET A O 1
ATOM 1912 N N . GLU A 1 245 ? 5.690 1.406 4.626 1.00 96.38 245 GLU A N 1
ATOM 1913 C CA . GLU A 1 245 ? 5.167 2.283 5.677 1.00 96.38 245 GLU A CA 1
ATOM 1914 C C . GLU A 1 245 ? 6.267 2.555 6.709 1.00 96.38 245 GLU A C 1
ATOM 1916 O O . GLU A 1 245 ? 6.777 1.632 7.346 1.00 96.38 245 GLU A O 1
ATOM 1921 N N . LEU A 1 246 ? 6.611 3.829 6.873 1.00 94.81 246 LEU A N 1
ATOM 1922 C CA . LEU A 1 246 ? 7.525 4.326 7.891 1.00 94.81 246 LEU A CA 1
ATOM 1923 C C . LEU A 1 246 ? 6.702 4.743 9.110 1.00 94.81 246 LEU A C 1
ATOM 1925 O O . LEU A 1 246 ? 5.728 5.484 8.977 1.00 94.81 246 LEU A O 1
ATOM 1929 N N . LYS A 1 247 ? 7.079 4.255 10.291 1.00 93.56 247 LYS A N 1
ATOM 1930 C CA . LYS A 1 247 ? 6.389 4.511 11.565 1.00 93.56 247 LYS A CA 1
ATOM 1931 C C . LYS A 1 247 ? 7.341 5.188 12.542 1.00 93.56 247 LYS A C 1
ATOM 1933 O O . LYS A 1 247 ? 8.552 5.099 12.368 1.00 93.56 247 LYS A O 1
ATOM 1938 N N . LYS A 1 248 ? 6.785 5.780 13.603 1.00 92.81 248 LYS A N 1
ATOM 1939 C CA . LYS A 1 248 ? 7.547 6.431 14.683 1.00 92.81 248 LYS A CA 1
ATOM 1940 C C . LYS A 1 248 ? 8.449 7.565 14.167 1.00 92.81 248 LYS A C 1
ATOM 1942 O O . LYS A 1 248 ? 9.570 7.725 14.634 1.00 92.81 248 LYS A O 1
ATOM 1947 N N . LEU A 1 249 ? 7.966 8.315 13.176 1.00 93.88 249 LEU A N 1
ATOM 1948 C CA . LEU A 1 249 ? 8.617 9.545 12.723 1.00 93.88 249 LEU A CA 1
ATOM 1949 C C . LEU A 1 249 ? 8.334 10.680 13.713 1.00 93.88 249 LEU A C 1
ATOM 1951 O O . LEU A 1 249 ? 7.313 10.649 14.398 1.00 93.88 249 LEU A O 1
ATOM 1955 N N . GLU A 1 250 ? 9.207 11.679 13.762 1.00 93.94 250 GLU A N 1
ATOM 1956 C CA . GLU A 1 250 ? 8.951 12.923 14.487 1.00 93.94 250 GLU A CA 1
ATOM 1957 C C . GLU A 1 250 ? 8.019 13.815 13.676 1.00 93.94 250 GLU A C 1
ATOM 1959 O O . GLU A 1 250 ? 8.074 13.849 12.442 1.00 93.94 250 GLU A O 1
ATOM 1964 N N . ALA A 1 251 ? 7.144 14.526 14.372 1.00 92.31 251 ALA A N 1
ATOM 1965 C CA . ALA A 1 251 ? 6.178 15.406 13.749 1.00 92.31 251 ALA A CA 1
ATOM 1966 C C . ALA A 1 251 ? 6.788 16.762 13.387 1.00 92.31 251 ALA A C 1
ATOM 1968 O O . ALA A 1 251 ? 7.825 17.145 13.928 1.00 92.31 251 ALA A O 1
ATOM 1969 N N . ASN A 1 252 ? 6.164 17.476 12.446 1.00 91.19 252 ASN A N 1
ATOM 1970 C CA . ASN A 1 252 ? 6.696 18.720 11.875 1.00 91.19 252 ASN A CA 1
ATOM 1971 C C . ASN A 1 252 ? 8.177 18.635 11.449 1.00 91.19 252 ASN A C 1
ATOM 1973 O O . ASN A 1 252 ? 8.933 19.597 11.566 1.00 91.19 252 ASN A O 1
ATOM 1977 N N . THR A 1 253 ? 8.625 17.457 11.026 1.00 94.06 253 THR A N 1
ATOM 1978 C CA . THR A 1 253 ? 10.040 17.179 10.793 1.00 94.06 253 THR A CA 1
ATOM 1979 C C . THR A 1 253 ? 10.245 16.854 9.327 1.00 94.06 253 THR A C 1
ATOM 1981 O O . THR A 1 253 ? 9.584 15.979 8.759 1.00 94.06 253 THR A O 1
ATOM 1984 N N . LYS A 1 254 ? 11.169 17.582 8.696 1.00 92.50 254 LYS A N 1
ATOM 1985 C CA . LYS A 1 254 ? 11.594 17.296 7.330 1.00 92.50 254 LYS A CA 1
ATOM 1986 C C . LYS A 1 254 ? 12.503 16.073 7.332 1.00 92.50 254 LYS A C 1
ATOM 1988 O O . LYS A 1 254 ? 13.504 16.035 8.044 1.00 92.50 254 LYS A O 1
ATOM 1993 N N . TYR A 1 255 ? 12.158 15.101 6.503 1.00 94.31 255 TYR A N 1
ATOM 1994 C CA . TYR A 1 255 ? 12.940 13.902 6.264 1.00 94.31 255 TYR A CA 1
ATOM 1995 C C . TYR A 1 255 ? 13.391 13.847 4.811 1.00 94.31 255 TYR A C 1
ATOM 1997 O O . TYR A 1 255 ? 12.628 14.158 3.894 1.00 94.31 255 TYR A O 1
ATOM 2005 N N . TYR A 1 256 ? 14.623 13.400 4.617 1.00 93.94 256 TYR A N 1
ATOM 2006 C CA . TYR A 1 256 ? 15.202 13.056 3.330 1.00 93.94 256 TYR A CA 1
ATOM 2007 C C . TYR A 1 256 ? 15.152 11.536 3.165 1.00 93.94 256 TYR A C 1
ATOM 2009 O O . TYR A 1 256 ? 15.408 10.791 4.115 1.00 93.94 256 TYR A O 1
ATOM 2017 N N . VAL A 1 257 ? 14.778 11.073 1.975 1.00 94.75 257 VAL A N 1
ATOM 2018 C CA . VAL A 1 257 ? 14.605 9.659 1.634 1.00 94.75 257 VAL A CA 1
ATOM 2019 C C . VAL A 1 257 ? 15.354 9.337 0.352 1.00 94.75 257 VAL A C 1
ATOM 2021 O O . VAL A 1 257 ? 15.243 10.043 -0.650 1.00 94.75 257 VAL A O 1
ATOM 2024 N N . VAL A 1 258 ? 16.046 8.204 0.382 1.00 93.62 258 VAL A N 1
ATOM 2025 C CA . VAL A 1 258 ? 16.550 7.511 -0.803 1.00 93.62 258 VAL A CA 1
ATOM 2026 C C . VAL A 1 258 ? 15.951 6.114 -0.781 1.00 93.62 258 VAL A C 1
ATOM 2028 O O . VAL A 1 258 ? 16.044 5.404 0.226 1.00 93.62 258 VAL A O 1
ATOM 2031 N N . VAL A 1 259 ? 15.322 5.703 -1.878 1.00 97.00 259 VAL A N 1
ATOM 2032 C CA . VAL A 1 259 ? 14.864 4.320 -2.040 1.00 97.00 259 VAL A CA 1
ATOM 2033 C C . VAL A 1 259 ? 15.878 3.534 -2.851 1.00 97.00 259 VAL A C 1
ATOM 2035 O O . VAL A 1 259 ? 16.644 4.095 -3.635 1.00 97.00 259 VAL A O 1
ATOM 2038 N N . GLY A 1 260 ? 15.889 2.220 -2.675 1.00 94.38 260 GLY A N 1
ATOM 2039 C CA . GLY A 1 260 ? 16.661 1.345 -3.536 1.00 94.38 260 GLY A CA 1
ATOM 2040 C C . GLY A 1 260 ? 15.988 0.011 -3.771 1.00 94.38 260 GLY A C 1
ATOM 2041 O O . GLY A 1 260 ? 15.215 -0.487 -2.950 1.00 94.38 260 GLY A O 1
ATOM 2042 N N . SER A 1 261 ? 16.350 -0.571 -4.902 1.00 96.62 261 SER A N 1
ATOM 2043 C CA . SER A 1 261 ? 15.789 -1.810 -5.410 1.00 96.62 261 SER A CA 1
ATOM 2044 C C . SER A 1 261 ? 16.917 -2.678 -5.942 1.00 96.62 261 SER A C 1
ATOM 2046 O O . SER A 1 261 ? 17.726 -2.232 -6.755 1.00 96.62 261 SER A O 1
ATOM 2048 N N . LYS A 1 262 ? 16.997 -3.915 -5.446 1.00 94.44 262 LYS A N 1
ATOM 2049 C CA . LYS A 1 262 ? 17.990 -4.915 -5.847 1.00 94.44 262 LYS A CA 1
ATOM 2050 C C . LYS A 1 262 ? 17.320 -6.063 -6.582 1.00 94.44 262 LYS A C 1
ATOM 2052 O O . LYS A 1 262 ? 16.391 -6.670 -6.047 1.00 94.44 262 LYS A O 1
ATOM 2057 N N . ASN A 1 263 ? 17.843 -6.409 -7.748 1.00 89.75 263 ASN A N 1
ATOM 2058 C CA . ASN A 1 263 ? 17.583 -7.683 -8.419 1.00 89.75 263 ASN A CA 1
ATOM 2059 C C . ASN A 1 263 ? 18.907 -8.480 -8.524 1.00 89.75 263 ASN A C 1
ATOM 2061 O O . ASN A 1 263 ? 19.863 -8.204 -7.793 1.00 89.75 263 ASN A O 1
ATOM 2065 N N . LYS A 1 264 ? 18.968 -9.495 -9.393 1.00 88.00 264 LYS A N 1
ATOM 2066 C CA . LYS A 1 264 ? 20.202 -10.268 -9.611 1.00 88.00 264 LYS A CA 1
ATOM 2067 C C . LYS A 1 264 ? 21.336 -9.435 -10.230 1.00 88.00 264 LYS A C 1
ATOM 2069 O O . LYS A 1 264 ? 22.485 -9.697 -9.898 1.00 88.00 264 LYS A O 1
ATOM 2074 N N . ALA A 1 265 ? 21.015 -8.432 -11.050 1.00 85.31 265 ALA A N 1
ATOM 2075 C CA . ALA A 1 265 ? 21.988 -7.548 -11.694 1.00 85.31 265 ALA A CA 1
ATOM 2076 C C . ALA A 1 265 ? 22.759 -6.671 -10.716 1.00 85.31 265 ALA A C 1
ATOM 2078 O O . ALA A 1 265 ? 23.944 -6.408 -10.883 1.00 85.31 265 ALA A O 1
ATOM 2079 N N . GLY A 1 266 ? 22.053 -6.132 -9.723 1.00 89.00 266 GLY A N 1
ATOM 2080 C CA . GLY A 1 266 ? 22.590 -5.040 -8.935 1.00 89.00 266 GLY A CA 1
ATOM 2081 C C . GLY A 1 266 ? 21.525 -4.258 -8.190 1.00 89.00 266 GLY A C 1
ATOM 2082 O O . GLY A 1 266 ? 20.353 -4.637 -8.137 1.00 89.00 266 GLY A O 1
ATOM 2083 N N . ILE A 1 267 ? 21.980 -3.179 -7.559 1.00 92.88 267 ILE A N 1
ATOM 2084 C CA . ILE A 1 267 ? 21.154 -2.243 -6.800 1.00 92.88 267 ILE A CA 1
ATOM 2085 C C . ILE A 1 267 ? 21.067 -0.946 -7.587 1.00 92.88 267 ILE A C 1
ATOM 2087 O O . ILE A 1 267 ? 22.100 -0.359 -7.896 1.00 92.88 267 ILE A O 1
ATOM 2091 N N . THR A 1 268 ? 19.853 -0.450 -7.778 1.00 92.12 268 THR A N 1
ATOM 2092 C CA . THR A 1 268 ? 19.622 0.946 -8.152 1.00 92.12 268 THR A CA 1
ATOM 2093 C C . THR A 1 268 ? 19.154 1.714 -6.930 1.00 92.12 268 THR A C 1
ATOM 2095 O O . THR A 1 268 ? 18.387 1.191 -6.116 1.00 92.12 268 THR A O 1
ATOM 2098 N N . LYS A 1 269 ? 19.627 2.952 -6.792 1.00 93.69 269 LYS A N 1
ATOM 2099 C CA . LYS A 1 269 ? 19.164 3.914 -5.789 1.00 93.69 269 LYS A CA 1
ATOM 2100 C C . LYS A 1 269 ? 18.503 5.082 -6.512 1.00 93.69 269 LYS A C 1
ATOM 2102 O O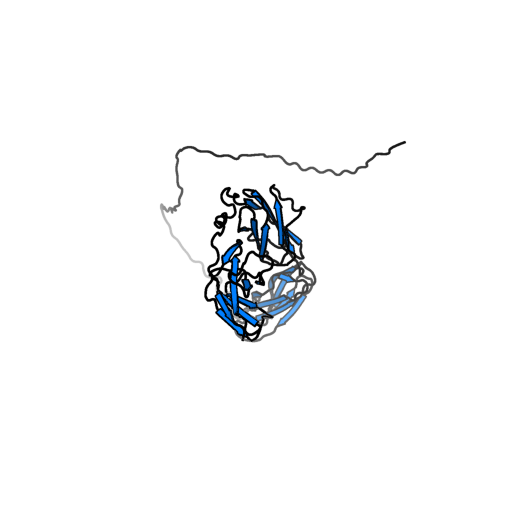 . LYS A 1 269 ? 18.958 5.467 -7.586 1.00 93.69 269 LYS A O 1
ATOM 2107 N N . SER A 1 270 ? 17.432 5.622 -5.946 1.00 92.75 270 SER A N 1
ATOM 2108 C CA . SER A 1 270 ? 16.823 6.844 -6.466 1.00 92.75 270 SER A CA 1
ATOM 2109 C C . SER A 1 270 ? 17.712 8.056 -6.190 1.00 92.75 270 SER A C 1
ATOM 2111 O O . SER A 1 270 ? 18.581 8.019 -5.315 1.00 92.75 270 SER A O 1
ATOM 2113 N N . ALA A 1 271 ? 17.424 9.165 -6.869 1.00 85.38 271 ALA A N 1
ATOM 2114 C CA . ALA A 1 271 ? 17.789 10.471 -6.339 1.00 85.38 271 ALA A CA 1
ATOM 2115 C C . ALA A 1 271 ? 17.150 10.674 -4.952 1.00 85.38 271 ALA A C 1
ATOM 2117 O O . ALA A 1 271 ? 16.146 10.036 -4.607 1.00 85.38 271 ALA A O 1
ATOM 2118 N N . GLU A 1 272 ? 17.743 11.557 -4.155 1.00 89.94 272 GLU A N 1
ATOM 2119 C CA . GLU A 1 272 ? 17.167 11.951 -2.877 1.00 89.94 272 GLU A CA 1
ATOM 2120 C C . GLU A 1 272 ? 15.882 12.750 -3.104 1.00 89.94 272 GLU A C 1
ATOM 2122 O O . GLU A 1 272 ? 15.814 13.640 -3.952 1.00 89.94 272 GLU A O 1
ATOM 2127 N N . MET A 1 273 ? 14.860 12.438 -2.317 1.00 88.38 273 MET A N 1
ATOM 2128 C CA . MET A 1 273 ? 13.665 13.258 -2.196 1.00 88.38 273 MET A CA 1
ATOM 2129 C C . MET A 1 273 ? 13.465 13.662 -0.741 1.00 88.38 273 MET A C 1
ATOM 2131 O O . MET A 1 273 ? 14.064 13.083 0.163 1.00 88.38 273 MET A O 1
ATOM 2135 N N . SER A 1 274 ? 12.573 14.614 -0.491 1.00 91.94 274 SER A N 1
ATOM 2136 C CA . SER A 1 274 ? 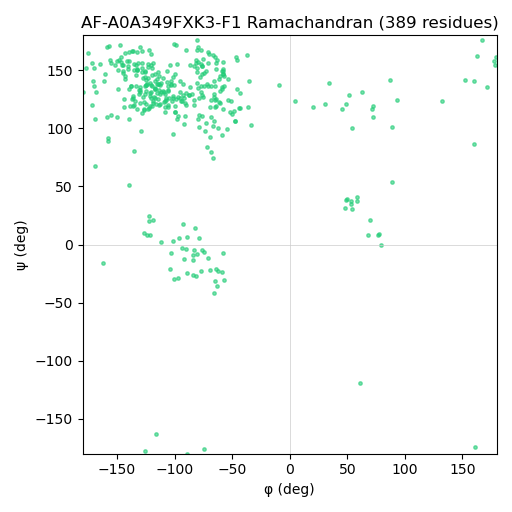12.189 14.953 0.876 1.00 91.94 274 SER A CA 1
ATOM 2137 C C . SER A 1 274 ? 10.682 15.063 1.032 1.00 91.94 274 SER A C 1
ATOM 2139 O O . SER A 1 274 ? 9.958 15.335 0.076 1.00 91.94 274 SER A O 1
ATOM 2141 N N . PHE A 1 275 ? 10.223 14.834 2.254 1.00 92.62 275 PHE A N 1
ATOM 2142 C CA . PHE A 1 275 ? 8.869 15.135 2.693 1.00 92.62 275 PHE A CA 1
ATOM 2143 C C . PHE A 1 275 ? 8.933 15.683 4.117 1.00 92.62 275 PHE A C 1
ATOM 2145 O O . PHE A 1 275 ? 9.849 15.364 4.875 1.00 92.62 275 PHE A O 1
ATOM 2152 N N . THR A 1 276 ? 7.955 16.496 4.492 1.00 90.06 276 THR A N 1
ATOM 2153 C CA . THR A 1 276 ? 7.812 16.982 5.867 1.00 90.06 276 THR A CA 1
ATOM 2154 C C . THR A 1 276 ? 6.620 16.275 6.478 1.00 90.06 276 THR A C 1
ATOM 2156 O O . THR A 1 276 ? 5.534 16.286 5.894 1.00 90.06 276 THR A O 1
ATOM 2159 N N . THR A 1 277 ? 6.816 15.606 7.616 1.00 94.06 277 THR A N 1
ATOM 2160 C CA . THR A 1 277 ? 5.682 15.081 8.381 1.00 94.06 277 THR A CA 1
ATOM 2161 C C . THR A 1 277 ? 4.767 16.235 8.748 1.00 94.06 277 THR A C 1
ATOM 2163 O O . THR A 1 277 ? 5.215 17.361 8.967 1.00 94.06 277 THR A O 1
ATOM 2166 N N . LEU A 1 278 ? 3.464 15.969 8.800 1.00 88.00 278 LEU A N 1
ATOM 2167 C CA . LEU A 1 278 ? 2.535 17.002 9.236 1.00 88.00 278 LEU A CA 1
ATOM 2168 C C . LEU A 1 278 ? 2.934 17.465 10.635 1.00 88.00 278 LEU A C 1
ATOM 2170 O O . LEU A 1 278 ? 3.491 16.680 11.415 1.00 88.00 278 LEU A O 1
ATOM 2174 N N . VAL A 1 279 ? 2.630 18.721 10.960 1.00 85.19 279 VAL A N 1
ATOM 2175 C CA . VAL A 1 279 ? 2.676 19.152 12.353 1.00 85.19 279 VAL A CA 1
ATOM 2176 C C . VAL A 1 279 ? 1.972 18.095 13.194 1.00 85.19 279 VAL A C 1
ATOM 2178 O O . VAL A 1 279 ? 0.904 17.590 12.827 1.00 85.19 279 VAL A O 1
ATOM 2181 N N . SER A 1 280 ? 2.588 17.700 14.308 1.00 70.94 280 SER A N 1
ATOM 2182 C CA . SER A 1 280 ? 1.792 17.167 15.402 1.00 70.94 280 SER A CA 1
ATOM 2183 C C . SER A 1 280 ? 0.942 18.357 15.737 1.00 70.94 280 SER A C 1
ATOM 2185 O O . SER A 1 280 ? 1.461 19.328 16.285 1.00 70.94 280 SER A O 1
ATOM 2187 N N . ASN A 1 281 ? -0.297 18.369 15.260 1.00 60.75 281 ASN A N 1
ATOM 2188 C CA . ASN A 1 281 ? -1.196 19.407 15.683 1.00 60.75 281 ASN A CA 1
ATOM 2189 C C . ASN A 1 281 ? -1.106 19.369 17.216 1.00 60.75 281 ASN A C 1
ATOM 2191 O O . ASN A 1 281 ? -1.313 18.290 17.787 1.00 60.75 281 ASN A O 1
ATOM 2195 N N . PRO A 1 282 ? -0.758 20.476 17.889 1.00 49.31 282 PRO A N 1
ATOM 2196 C CA . PRO A 1 282 ? -0.902 20.527 19.337 1.00 49.31 282 PRO A CA 1
ATOM 2197 C C . PRO A 1 282 ? -2.365 20.259 19.751 1.00 49.31 282 PRO A C 1
ATOM 2199 O O . PRO A 1 282 ? -2.629 20.042 20.925 1.00 49.31 282 PRO A O 1
ATOM 2202 N N . ASP A 1 283 ? -3.275 20.185 18.768 1.00 44.59 283 ASP A N 1
ATOM 2203 C CA . ASP A 1 283 ? -4.698 19.886 18.876 1.00 44.59 283 ASP A CA 1
ATOM 2204 C C . ASP A 1 283 ? -5.166 18.659 18.035 1.00 44.59 283 ASP A C 1
ATOM 2206 O O . ASP A 1 283 ? -6.295 18.558 17.567 1.00 44.59 283 ASP A O 1
ATOM 2210 N N . ILE A 1 284 ? -4.254 17.729 17.726 1.00 41.88 284 ILE A N 1
ATOM 2211 C CA . ILE A 1 284 ? -4.569 16.299 17.587 1.00 41.88 284 ILE A CA 1
ATOM 2212 C C . ILE A 1 284 ? -3.475 15.523 18.329 1.00 41.88 284 ILE A C 1
ATOM 2214 O O . ILE A 1 284 ? -2.597 14.879 17.750 1.00 41.88 284 ILE A O 1
ATOM 2218 N N . THR A 1 285 ? -3.648 15.468 19.648 1.00 41.56 285 THR A N 1
ATOM 2219 C CA . THR A 1 285 ? -3.830 14.175 20.327 1.00 41.56 285 THR A CA 1
ATOM 2220 C C . THR A 1 285 ? -4.674 13.232 19.425 1.00 41.56 285 THR A C 1
ATOM 2222 O O . THR A 1 285 ? -5.359 13.703 18.512 1.00 41.56 285 THR A O 1
ATOM 2225 N N . PRO A 1 286 ? -4.742 11.892 19.605 1.00 36.66 286 PRO A N 1
ATOM 2226 C CA . PRO A 1 286 ? -6.020 11.266 19.214 1.00 36.66 286 PRO A CA 1
ATOM 2227 C C . PRO A 1 286 ? -7.085 12.222 19.762 1.00 36.66 286 PRO A C 1
ATOM 2229 O O . PRO A 1 286 ? -6.871 12.655 20.897 1.00 36.66 286 PRO A O 1
ATOM 2232 N N . THR A 1 287 ? -8.105 12.676 19.008 1.00 37.16 287 THR A N 1
ATOM 2233 C CA . THR A 1 287 ? -9.249 13.336 19.673 1.00 37.16 287 THR A CA 1
ATOM 2234 C C . THR A 1 287 ? -9.405 12.552 20.962 1.00 37.16 287 THR A C 1
ATOM 2236 O O . THR A 1 287 ? -9.430 11.319 20.814 1.00 37.16 287 THR A O 1
ATOM 2239 N N . PRO A 1 288 ? -9.269 13.132 22.184 1.00 40.69 288 PRO A N 1
ATOM 2240 C CA . PRO A 1 288 ? -9.565 12.324 23.349 1.00 40.69 288 PRO A CA 1
ATOM 2241 C C . PRO A 1 288 ? -10.922 11.784 22.962 1.00 40.69 288 PRO A C 1
ATOM 2243 O O . PRO A 1 288 ? -11.797 12.597 22.667 1.00 40.69 288 PRO A O 1
ATOM 2246 N N . THR A 1 289 ? -11.047 10.472 22.717 1.00 42.03 289 THR A N 1
ATOM 2247 C CA . THR A 1 289 ? -12.360 9.856 22.586 1.00 42.03 289 THR A CA 1
ATOM 2248 C C . THR A 1 289 ? -13.044 10.439 23.792 1.00 42.03 289 THR A C 1
ATOM 2250 O O . THR A 1 289 ? -12.491 10.161 24.857 1.00 42.03 289 THR A O 1
ATOM 2253 N N . PRO A 1 290 ? -13.971 11.409 23.622 1.00 38.81 290 PRO A N 1
ATOM 2254 C CA . PRO A 1 290 ? -14.199 12.484 24.592 1.00 38.81 290 PRO A CA 1
ATOM 2255 C C . PRO A 1 290 ? -14.283 11.776 25.908 1.00 38.81 290 PRO A C 1
ATOM 2257 O O . PRO A 1 290 ? -15.225 10.997 25.932 1.00 38.81 290 PRO A O 1
ATOM 2260 N N . THR A 1 291 ? -13.258 11.862 26.801 1.00 46.44 291 THR A N 1
ATOM 2261 C CA . THR A 1 291 ? -12.960 10.791 27.793 1.00 46.44 291 THR A CA 1
ATOM 2262 C C . THR A 1 291 ? -14.292 10.213 28.168 1.00 46.44 291 THR A C 1
ATOM 2264 O O . THR A 1 291 ? -15.017 11.027 28.753 1.00 46.44 291 THR A O 1
ATOM 2267 N N . PRO A 1 292 ? -14.692 9.016 27.647 1.00 50.62 292 PRO A N 1
ATOM 2268 C CA . PRO A 1 292 ? -16.106 8.645 27.600 1.00 50.62 292 PRO A CA 1
ATOM 2269 C C . PRO A 1 292 ? -16.583 8.949 28.988 1.00 50.62 292 PRO A C 1
ATOM 2271 O O . PRO A 1 292 ? -15.928 8.471 29.920 1.00 50.62 292 PRO A O 1
ATOM 2274 N N . THR A 1 293 ? -17.499 9.926 29.107 1.00 59.72 293 THR A N 1
ATOM 2275 C CA . THR A 1 293 ? -17.886 10.471 30.414 1.00 59.72 293 THR A CA 1
ATOM 2276 C C . THR A 1 293 ? -18.025 9.253 31.292 1.00 59.72 293 THR A C 1
ATOM 2278 O O . THR A 1 293 ? -18.781 8.389 30.832 1.00 59.72 293 THR A O 1
ATOM 2281 N N . PRO A 1 294 ? -17.207 9.102 32.367 1.00 76.81 294 PRO A N 1
ATOM 2282 C CA . PRO A 1 294 ? -17.017 7.812 33.011 1.00 76.81 294 PRO A CA 1
ATOM 2283 C C . PRO A 1 294 ? -18.377 7.184 33.128 1.00 76.81 294 PRO A C 1
ATOM 2285 O O . PRO A 1 294 ? -19.277 7.844 33.644 1.00 76.81 294 PRO A O 1
ATOM 2288 N N . ASP A 1 295 ? -18.561 6.045 32.473 1.00 84.88 295 ASP A N 1
ATOM 2289 C CA . ASP A 1 295 ? -19.881 5.462 32.428 1.00 84.88 295 ASP A CA 1
ATOM 2290 C C . ASP A 1 295 ? -20.289 5.240 33.880 1.00 84.88 295 ASP A C 1
ATOM 2292 O O . ASP A 1 295 ? -19.581 4.573 34.633 1.00 84.88 295 ASP A O 1
ATOM 2296 N N . THR A 1 296 ? -21.343 5.938 34.282 1.00 90.31 296 THR A N 1
ATOM 2297 C CA . THR A 1 296 ? -21.894 5.939 35.635 1.00 90.31 296 THR A CA 1
ATOM 2298 C C . THR A 1 296 ? -23.264 5.276 35.665 1.00 90.31 296 THR A C 1
ATOM 2300 O O . THR A 1 296 ? -23.920 5.265 36.711 1.00 90.31 296 THR A O 1
ATOM 2303 N N . THR A 1 297 ? -23.737 4.774 34.521 1.00 90.81 297 THR A N 1
ATOM 2304 C CA . THR A 1 297 ? -25.061 4.176 34.410 1.00 90.81 297 THR A CA 1
ATOM 2305 C C . THR A 1 297 ? -24.926 2.696 34.695 1.00 90.81 297 THR A C 1
ATOM 2307 O O . THR A 1 297 ? -24.165 2.000 34.049 1.00 90.81 297 THR A O 1
ATOM 2310 N N . ALA A 1 298 ? -25.648 2.208 35.697 1.00 90.31 298 ALA A N 1
ATOM 2311 C CA . ALA A 1 298 ? -25.716 0.776 35.924 1.00 90.31 298 ALA A CA 1
ATOM 2312 C C . ALA A 1 298 ? -26.580 0.096 34.847 1.00 90.31 298 ALA A C 1
ATOM 2314 O O . ALA A 1 298 ? -27.582 0.689 34.422 1.00 90.31 298 ALA A O 1
ATOM 2315 N N . PRO A 1 299 ? -26.285 -1.168 34.493 1.00 94.31 299 PRO A N 1
ATOM 2316 C CA . PRO A 1 299 ? -27.113 -1.924 33.565 1.00 94.31 299 PRO A CA 1
ATOM 2317 C C . PRO A 1 299 ? -28.554 -2.032 34.074 1.00 94.31 299 PRO A C 1
ATOM 2319 O O . PRO A 1 299 ? -28.817 -2.104 35.271 1.00 94.31 299 PRO A O 1
ATOM 2322 N N . VAL A 1 300 ? -29.521 -2.097 33.168 1.00 96.56 300 VAL A N 1
ATOM 2323 C CA . VAL A 1 300 ? -30.941 -2.302 33.478 1.00 96.56 300 VAL A CA 1
ATOM 2324 C C . VAL A 1 300 ? -31.293 -3.766 33.251 1.00 96.56 300 VAL A C 1
ATOM 2326 O O . VAL A 1 300 ? -31.290 -4.238 32.115 1.00 96.56 300 VAL A O 1
ATOM 2329 N N . ILE A 1 301 ? -31.627 -4.484 34.326 1.00 96.81 301 ILE A N 1
ATOM 2330 C CA . ILE A 1 301 ? -32.068 -5.884 34.262 1.00 96.81 301 ILE A CA 1
ATOM 2331 C C . ILE A 1 301 ? -33.528 -5.962 33.799 1.00 96.81 301 ILE A C 1
ATOM 2333 O O . ILE A 1 301 ? -34.394 -5.230 34.277 1.00 96.81 301 ILE A O 1
ATOM 2337 N N . SER A 1 302 ? -33.814 -6.895 32.895 1.00 96.69 302 SER A N 1
ATOM 2338 C CA . SER A 1 302 ? -35.152 -7.182 32.369 1.00 96.69 302 SER A CA 1
ATOM 2339 C C . SER A 1 302 ? -35.313 -8.669 32.030 1.00 96.69 302 SER A C 1
ATOM 2341 O O . SER A 1 302 ? -34.353 -9.435 32.090 1.00 96.69 302 SER A O 1
ATOM 2343 N N . ALA A 1 303 ? -36.543 -9.085 31.703 1.00 95.56 303 ALA A N 1
ATOM 2344 C CA . ALA A 1 303 ? -36.869 -10.446 31.255 1.00 95.56 303 ALA A CA 1
ATOM 2345 C C . ALA A 1 303 ? -36.382 -11.570 32.196 1.00 95.56 303 ALA A C 1
ATOM 2347 O O . ALA A 1 303 ? -35.959 -12.631 31.740 1.00 95.56 303 ALA A O 1
ATOM 2348 N N . ILE A 1 304 ? -36.444 -11.338 33.513 1.00 97.81 304 ILE A N 1
ATOM 2349 C CA . ILE A 1 304 ? -36.068 -12.341 34.513 1.00 97.81 304 ILE A CA 1
ATOM 2350 C C . ILE A 1 304 ? -37.031 -13.526 34.418 1.00 97.81 304 ILE A C 1
ATOM 2352 O O . ILE A 1 304 ? -38.246 -13.367 34.536 1.00 97.81 304 ILE A O 1
ATOM 2356 N N . THR A 1 305 ? -36.479 -14.718 34.239 1.00 96.75 305 THR A N 1
ATOM 2357 C CA . THR A 1 305 ? -37.210 -15.984 34.218 1.00 96.75 305 THR A CA 1
ATOM 2358 C C . THR A 1 305 ? -36.470 -17.025 35.045 1.00 96.75 305 THR A C 1
ATOM 2360 O O . THR A 1 305 ? -35.243 -16.990 35.171 1.00 96.75 305 THR A O 1
ATOM 2363 N N . THR A 1 306 ? -37.226 -17.953 35.624 1.00 97.12 306 THR A N 1
ATOM 2364 C CA . THR A 1 306 ? -36.689 -19.086 36.375 1.00 97.12 306 THR A CA 1
ATOM 2365 C C . THR A 1 306 ? -37.245 -20.386 35.808 1.00 97.12 306 THR A C 1
ATOM 2367 O O . THR A 1 306 ? -38.431 -20.499 35.500 1.00 97.12 306 THR A O 1
ATOM 2370 N N . ASN A 1 307 ? -36.376 -21.379 35.651 1.00 96.50 307 ASN A N 1
ATOM 2371 C CA . ASN A 1 307 ? -36.750 -22.735 35.276 1.00 96.50 307 ASN A CA 1
ATOM 2372 C C . ASN A 1 307 ? -36.161 -23.699 36.301 1.00 96.50 307 ASN A C 1
ATOM 2374 O O . ASN A 1 307 ? -34.944 -23.789 36.448 1.00 96.50 307 ASN A O 1
ATOM 2378 N N . VAL A 1 308 ? -37.026 -24.404 37.023 1.00 96.75 308 VAL A N 1
ATOM 2379 C CA . VAL A 1 308 ? -36.622 -25.312 38.094 1.00 96.75 308 VAL A CA 1
ATOM 2380 C C . VAL A 1 308 ? -36.741 -26.753 37.617 1.00 96.75 308 VAL A C 1
ATOM 2382 O O . VAL A 1 308 ? -37.796 -27.186 37.161 1.00 96.75 308 VAL A O 1
ATOM 2385 N N . THR A 1 309 ? -35.650 -27.508 37.732 1.00 93.50 309 THR A N 1
ATOM 2386 C CA . THR A 1 309 ? -35.572 -28.924 37.357 1.00 93.50 309 THR A CA 1
ATOM 2387 C C . THR A 1 309 ? -34.990 -29.725 38.522 1.00 93.50 309 THR A C 1
ATOM 2389 O O . THR A 1 309 ? -33.772 -29.795 38.712 1.00 93.50 309 THR A O 1
ATOM 2392 N N . GLY A 1 310 ? -35.873 -30.336 39.319 1.00 91.56 310 GLY A N 1
ATOM 2393 C CA . GLY A 1 310 ? -35.506 -31.068 40.534 1.00 91.56 310 GLY A CA 1
ATOM 2394 C C . GLY A 1 310 ? -34.826 -30.154 41.556 1.00 91.56 310 GLY A C 1
ATOM 2395 O O . GLY A 1 310 ? -35.404 -29.162 41.990 1.00 91.56 310 GLY A O 1
ATOM 2396 N N . ILE A 1 311 ? -33.577 -30.476 41.895 1.00 94.25 311 ILE A N 1
ATOM 2397 C CA . ILE A 1 311 ? -32.732 -29.722 42.835 1.00 94.25 311 ILE A CA 1
ATOM 2398 C C . ILE A 1 311 ? -31.841 -28.666 42.158 1.00 94.25 311 ILE A C 1
ATOM 2400 O O . ILE A 1 311 ? -30.851 -28.222 42.735 1.00 94.25 311 ILE A O 1
ATOM 2404 N N . ASN A 1 312 ? -32.154 -28.283 40.920 1.00 96.00 312 ASN A N 1
ATOM 2405 C CA . ASN A 1 312 ? -31.435 -27.244 40.189 1.00 96.00 312 ASN A CA 1
ATOM 2406 C C . ASN A 1 312 ? -32.412 -26.172 39.707 1.00 96.00 312 ASN A C 1
ATOM 2408 O O . ASN A 1 312 ? -33.554 -26.479 39.362 1.00 96.00 312 ASN A O 1
ATOM 2412 N N . ALA A 1 313 ? -31.947 -24.933 39.618 1.00 96.88 313 ALA A N 1
ATOM 2413 C CA . ALA A 1 313 ? -32.703 -23.838 39.022 1.00 96.88 313 ALA A CA 1
ATOM 2414 C C . ALA A 1 313 ? -31.834 -23.083 38.020 1.00 96.88 313 ALA A C 1
ATOM 2416 O O . ALA A 1 313 ? -30.695 -22.742 38.320 1.00 96.88 313 ALA A O 1
ATOM 2417 N N . VAL A 1 314 ? -32.365 -22.803 36.837 1.00 98.06 314 VAL A N 1
ATOM 2418 C CA . VAL A 1 314 ? -31.751 -21.893 35.871 1.00 98.06 314 VAL A CA 1
ATOM 2419 C C . VAL A 1 314 ? -32.437 -20.544 35.995 1.00 98.06 314 VAL A C 1
ATOM 2421 O O . VAL A 1 314 ? -33.661 -20.460 35.900 1.00 98.06 314 VAL A O 1
ATOM 2424 N N . VAL A 1 315 ? -31.646 -19.499 36.212 1.00 98.31 315 VAL A N 1
ATOM 2425 C CA . VAL A 1 315 ? -32.103 -18.108 36.228 1.00 98.31 315 VAL A CA 1
ATOM 2426 C C . VAL A 1 315 ? -31.558 -17.426 34.981 1.00 98.31 315 VAL A C 1
ATOM 2428 O O . VAL A 1 315 ? -30.341 -17.396 34.774 1.00 98.31 315 VAL A O 1
ATOM 2431 N N . SER A 1 316 ? -32.451 -16.880 34.157 1.00 97.44 316 SER A N 1
ATOM 2432 C CA . SER A 1 316 ? -32.104 -16.197 32.907 1.00 97.44 316 SER A CA 1
ATOM 2433 C C . SER A 1 316 ? -32.683 -14.788 32.888 1.00 97.44 316 SER A C 1
ATOM 2435 O O . SER A 1 316 ? -33.793 -14.566 33.370 1.00 97.44 316 SER A O 1
ATOM 2437 N N . TRP A 1 317 ? -31.930 -13.831 32.353 1.00 98.44 317 TRP A N 1
ATOM 2438 C CA . TRP A 1 317 ? -32.339 -12.428 32.240 1.00 98.44 317 TRP A CA 1
ATOM 2439 C C . TRP A 1 317 ? -31.556 -11.725 31.129 1.00 98.44 317 TRP A C 1
ATOM 2441 O O . TRP A 1 317 ? -30.585 -12.266 30.593 1.00 98.44 317 TRP A O 1
ATOM 2451 N N . THR A 1 318 ? -31.960 -10.501 30.805 1.00 96.88 318 THR A N 1
ATOM 2452 C CA . THR A 1 318 ? -31.258 -9.629 29.857 1.00 96.88 318 THR A CA 1
ATOM 2453 C C . THR A 1 318 ? -30.879 -8.301 30.492 1.00 96.88 318 THR A C 1
ATOM 2455 O O . THR A 1 318 ? -31.570 -7.814 31.391 1.00 96.88 318 THR A O 1
ATOM 2458 N N . THR A 1 319 ? -29.813 -7.687 29.989 1.00 97.06 319 THR A N 1
ATOM 2459 C CA . THR A 1 319 ? -29.424 -6.308 30.305 1.00 97.06 319 THR A CA 1
ATOM 2460 C C . THR A 1 319 ? -29.409 -5.452 29.041 1.00 97.06 319 THR A C 1
ATOM 2462 O O . THR A 1 319 ? -29.208 -5.949 27.931 1.00 97.06 319 THR A O 1
ATOM 2465 N N . ASN A 1 320 ? -29.639 -4.148 29.192 1.00 94.31 320 ASN A N 1
ATOM 2466 C CA . ASN A 1 320 ? -29.548 -3.180 28.089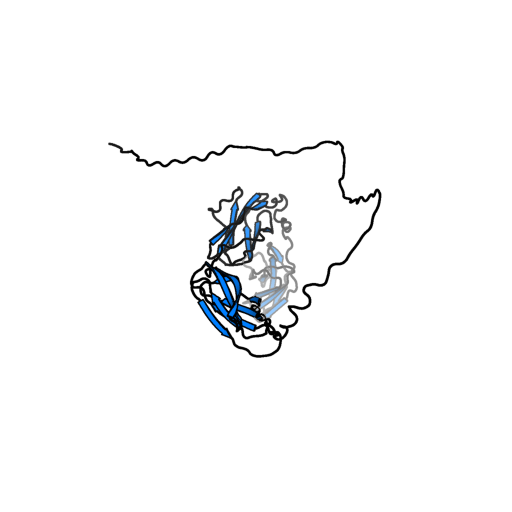 1.00 94.31 320 ASN A CA 1
ATOM 2467 C C . ASN A 1 320 ? -28.100 -2.921 27.620 1.00 94.31 320 ASN A C 1
ATOM 2469 O O . ASN A 1 320 ? -27.911 -2.322 26.564 1.00 94.31 320 ASN A O 1
ATOM 2473 N N . GLU A 1 321 ? -27.100 -3.378 28.375 1.00 92.88 321 GLU A N 1
ATOM 2474 C CA . GLU A 1 321 ? -25.674 -3.265 28.061 1.00 92.88 321 GLU A CA 1
ATOM 2475 C C . GLU A 1 321 ? -24.867 -4.460 28.605 1.00 92.88 321 GLU A C 1
ATOM 2477 O O . GLU A 1 321 ? -25.350 -5.154 29.505 1.00 92.88 321 GLU A O 1
ATOM 2482 N N . PRO A 1 322 ? -23.664 -4.751 28.070 1.00 96.75 322 PRO A N 1
ATOM 2483 C CA . PRO A 1 322 ? -22.873 -5.902 28.498 1.00 96.75 322 PRO A CA 1
ATOM 2484 C C . PRO A 1 322 ? -22.493 -5.852 29.983 1.00 96.75 322 PRO A C 1
ATOM 2486 O O . PRO A 1 322 ? -21.783 -4.948 30.419 1.00 96.75 322 PRO A O 1
ATOM 2489 N N . ALA A 1 323 ? -22.895 -6.871 30.738 1.00 97.44 323 ALA A N 1
ATOM 2490 C CA . ALA A 1 323 ? -22.623 -6.976 32.166 1.00 97.44 323 ALA A CA 1
ATOM 2491 C C . ALA A 1 323 ? -22.198 -8.392 32.576 1.00 97.44 323 ALA A C 1
ATOM 2493 O O . ALA A 1 323 ? -22.328 -9.355 31.822 1.00 97.44 323 ALA A O 1
ATOM 2494 N N . THR A 1 324 ? -21.669 -8.520 33.787 1.00 97.75 324 THR A N 1
ATOM 2495 C CA . THR A 1 324 ? -21.389 -9.801 34.444 1.00 97.75 324 THR A CA 1
ATOM 2496 C C . THR A 1 324 ? -22.673 -10.443 34.958 1.00 97.75 324 THR A C 1
ATOM 2498 O O . THR A 1 324 ? -23.690 -9.773 35.190 1.00 97.75 324 THR A O 1
ATOM 2501 N N . SER A 1 325 ? -22.616 -11.755 35.180 1.00 98.00 325 SER A N 1
ATOM 2502 C CA . SER A 1 325 ? -23.745 -12.535 35.670 1.00 98.00 325 SER A CA 1
ATOM 2503 C C . SER A 1 325 ? -23.504 -12.952 37.115 1.00 98.00 325 SER A C 1
ATOM 2505 O O . SER A 1 325 ? -22.559 -13.687 37.384 1.00 98.00 325 SER A O 1
ATOM 2507 N N . ASN A 1 326 ? -24.347 -12.536 38.063 1.00 97.31 326 ASN A N 1
ATOM 2508 C CA . ASN A 1 326 ? -24.307 -13.064 39.429 1.00 97.31 326 ASN A CA 1
ATOM 2509 C C . ASN A 1 326 ? -25.724 -13.269 39.952 1.00 97.31 326 ASN A C 1
ATOM 2511 O O . ASN A 1 326 ? -26.550 -12.363 39.860 1.00 97.31 326 ASN A O 1
ATOM 2515 N N . VAL A 1 327 ? -25.979 -14.423 40.561 1.00 98.31 327 VAL A N 1
ATOM 2516 C CA . VAL A 1 327 ? -27.230 -14.698 41.274 1.00 98.31 327 VAL A CA 1
ATOM 2517 C C . VAL A 1 327 ? -26.889 -15.080 42.702 1.00 98.31 327 VAL A C 1
ATOM 2519 O O . VAL A 1 327 ? -26.224 -16.091 42.929 1.00 98.31 327 VAL A O 1
ATOM 2522 N N . PHE A 1 328 ? -27.334 -14.260 43.649 1.00 98.06 328 PHE A N 1
ATOM 2523 C CA . PHE A 1 328 ? -27.296 -14.547 45.080 1.00 98.06 328 PHE A CA 1
ATOM 2524 C C . PHE A 1 328 ? -28.617 -15.187 45.472 1.00 98.06 328 PHE A C 1
ATOM 2526 O O . PHE A 1 328 ? -29.664 -14.739 45.007 1.00 98.06 328 PHE A O 1
ATOM 2533 N N . TYR A 1 329 ? -28.581 -16.212 46.315 1.00 97.88 329 TYR A N 1
ATOM 2534 C CA . TYR A 1 329 ? -29.787 -16.932 46.710 1.00 97.88 329 TYR A CA 1
ATOM 2535 C C . TYR A 1 329 ? -29.721 -17.403 48.161 1.00 97.88 329 TYR A C 1
ATOM 2537 O O . TYR A 1 329 ? -28.650 -17.680 48.699 1.00 97.88 329 TYR A O 1
ATOM 2545 N N . SER A 1 330 ? -30.882 -17.481 48.805 1.00 97.06 330 SER A N 1
ATOM 2546 C CA . SER A 1 330 ? -31.029 -17.892 50.202 1.00 97.06 330 SER A CA 1
ATOM 2547 C C . SER A 1 330 ? -32.435 -18.430 50.460 1.00 97.06 330 SER A C 1
ATOM 2549 O O . SER A 1 330 ? -33.373 -18.115 49.734 1.00 97.06 330 SER A O 1
ATOM 2551 N N . THR A 1 331 ? -32.602 -19.224 51.513 1.00 96.44 331 THR A N 1
ATOM 2552 C CA . THR A 1 331 ? -33.927 -19.596 52.040 1.00 96.44 331 THR A CA 1
ATOM 2553 C C . THR A 1 331 ? -34.488 -18.540 52.998 1.00 96.44 331 THR A C 1
ATOM 2555 O O . THR A 1 331 ? -35.629 -18.649 53.433 1.00 96.44 331 THR A O 1
ATOM 2558 N N . GLY A 1 332 ? -33.680 -17.543 53.374 1.00 92.81 332 GLY A N 1
ATOM 2559 C CA . GLY A 1 332 ? -34.088 -16.397 54.184 1.00 92.81 332 GLY A CA 1
ATOM 2560 C C . GLY A 1 332 ? -34.241 -15.130 53.344 1.00 92.81 332 GLY A C 1
ATOM 2561 O O . GLY A 1 332 ? -33.585 -14.981 52.314 1.00 92.81 332 GLY A O 1
ATOM 2562 N N . THR A 1 333 ? -35.085 -14.217 53.825 1.00 92.88 333 THR A N 1
ATOM 2563 C CA . THR A 1 333 ? -35.329 -12.893 53.240 1.00 92.88 333 THR A CA 1
ATOM 2564 C C . THR A 1 333 ? -35.006 -11.791 54.264 1.00 92.88 333 THR A C 1
ATOM 2566 O O . THR A 1 333 ? -35.327 -11.961 55.446 1.00 92.88 333 THR A O 1
ATOM 2569 N N . PRO A 1 334 ? -34.365 -10.677 53.864 1.00 93.62 334 PRO A N 1
ATOM 2570 C CA . PRO A 1 334 ? -33.868 -10.393 52.518 1.00 93.62 334 PRO A CA 1
ATOM 2571 C C . PRO A 1 334 ? -32.569 -11.153 52.201 1.00 93.62 334 PRO A C 1
ATOM 2573 O O . PRO A 1 334 ? -31.777 -11.466 53.093 1.00 93.62 334 PRO A O 1
ATOM 2576 N N . VAL A 1 335 ? -32.321 -11.418 50.920 1.00 96.38 335 VAL A N 1
ATOM 2577 C CA . VAL A 1 335 ? -31.036 -11.951 50.443 1.00 96.38 335 VAL A CA 1
ATOM 2578 C C . VAL A 1 335 ? -29.947 -10.885 50.613 1.00 96.38 335 VAL A C 1
ATOM 2580 O O . VAL A 1 335 ? -29.912 -9.886 49.892 1.00 96.38 335 VAL A O 1
ATOM 2583 N N . ASP A 1 336 ? -29.019 -11.099 51.550 1.00 94.25 336 ASP A N 1
ATOM 2584 C CA . ASP A 1 336 ? -27.888 -10.192 51.773 1.00 94.25 336 ASP A CA 1
ATOM 2585 C C . ASP A 1 336 ? -26.787 -10.409 50.722 1.00 94.25 336 ASP A C 1
ATOM 2587 O O . ASP A 1 336 ? -25.981 -11.334 50.808 1.00 94.25 336 ASP A O 1
ATOM 2591 N N . THR A 1 337 ? -26.728 -9.529 49.722 1.00 93.69 337 THR A N 1
ATOM 2592 C CA . THR A 1 337 ? -25.722 -9.592 48.645 1.00 93.69 337 THR A CA 1
ATOM 2593 C C . THR A 1 337 ? -24.322 -9.105 49.053 1.00 93.69 337 THR A C 1
ATOM 2595 O O . THR A 1 337 ? -23.388 -9.204 48.249 1.00 93.69 337 THR A O 1
ATOM 2598 N N . ASN A 1 338 ? -24.151 -8.590 50.278 1.00 91.31 338 ASN A N 1
ATOM 2599 C CA . ASN A 1 338 ? -22.873 -8.106 50.813 1.00 91.31 338 ASN A CA 1
ATOM 2600 C C . ASN A 1 338 ? -22.234 -9.081 51.812 1.00 91.31 338 ASN A C 1
ATOM 2602 O O . ASN A 1 338 ? -21.020 -9.025 52.026 1.00 91.31 338 ASN A O 1
ATOM 2606 N N . ALA A 1 339 ? -23.012 -9.987 52.407 1.00 91.31 339 ALA A N 1
ATOM 2607 C CA . ALA A 1 339 ? -22.474 -11.017 53.284 1.00 91.31 339 ALA A CA 1
ATOM 2608 C C . ALA A 1 339 ? -21.587 -12.007 52.510 1.00 91.31 339 ALA A C 1
ATOM 2610 O O . ALA A 1 339 ? -21.999 -12.631 51.533 1.00 91.31 339 ALA A O 1
ATOM 2611 N N . ILE A 1 340 ? -20.359 -12.200 53.003 1.00 88.94 340 ILE A N 1
ATOM 2612 C CA . ILE A 1 340 ? -19.359 -13.114 52.421 1.00 88.94 340 ILE A CA 1
ATOM 2613 C C . ILE A 1 340 ? -19.887 -14.555 52.318 1.00 88.94 340 ILE A C 1
ATOM 2615 O O . ILE A 1 340 ? -19.489 -15.291 51.419 1.00 88.94 340 ILE A O 1
ATOM 2619 N N . LEU A 1 341 ? -20.775 -14.952 53.235 1.00 91.94 341 LEU A N 1
ATOM 2620 C CA . LEU A 1 341 ? -21.308 -16.311 53.333 1.00 91.94 341 LEU A CA 1
ATOM 2621 C C . LEU A 1 341 ? -22.588 -16.545 52.518 1.00 91.94 341 LEU A C 1
ATOM 2623 O O . LEU A 1 341 ? -23.065 -17.678 52.487 1.00 91.94 341 LEU A O 1
ATOM 2627 N N . THR A 1 342 ? -23.152 -15.525 51.865 1.00 95.44 342 THR A N 1
ATOM 2628 C CA . THR A 1 342 ? -24.357 -15.712 51.045 1.00 95.44 342 THR A CA 1
ATOM 2629 C C . THR A 1 342 ? -24.028 -16.556 49.810 1.00 95.44 342 THR A C 1
ATOM 2631 O O . THR A 1 342 ? -23.137 -16.180 49.039 1.00 95.44 342 THR A O 1
ATOM 2634 N N . PRO A 1 343 ? -24.737 -17.680 49.580 1.00 96.25 343 PRO A N 1
ATOM 2635 C CA . PRO A 1 343 ? -24.547 -18.500 48.391 1.00 96.25 343 PRO A CA 1
ATOM 2636 C C . PRO A 1 343 ? -24.746 -17.699 47.103 1.00 96.25 343 PRO A C 1
ATOM 2638 O O . PRO A 1 343 ? -25.689 -16.913 46.976 1.00 96.25 343 PRO A O 1
ATOM 2641 N N . LYS A 1 344 ? -23.855 -17.910 46.128 1.00 97.12 344 LYS A N 1
ATOM 2642 C CA . LYS A 1 344 ? -23.954 -17.279 44.812 1.00 97.12 344 LYS A CA 1
ATOM 2643 C C . LYS A 1 344 ? -23.383 -18.147 43.701 1.00 97.12 344 LYS A C 1
ATOM 2645 O O . LYS A 1 344 ? -22.410 -18.871 43.905 1.00 97.12 344 LYS A O 1
ATOM 2650 N N . VAL A 1 345 ? -23.942 -17.989 42.510 1.00 97.44 345 VAL A N 1
ATOM 2651 C CA . VAL A 1 345 ? -23.337 -18.431 41.247 1.00 97.44 345 VAL A CA 1
ATOM 2652 C C . VAL A 1 345 ? -22.919 -17.204 40.445 1.00 97.44 345 VAL A C 1
ATOM 2654 O O . VAL A 1 345 ? -23.587 -16.170 40.502 1.00 97.44 345 VAL A O 1
ATOM 2657 N N . THR A 1 346 ? -21.790 -17.290 39.745 1.00 97.12 346 THR A N 1
ATOM 2658 C CA . THR A 1 346 ? -21.189 -16.148 39.046 1.00 97.12 346 THR A CA 1
ATOM 2659 C C . THR A 1 346 ? -20.562 -16.570 37.722 1.00 97.12 346 THR A C 1
ATOM 2661 O O . THR A 1 346 ? -20.001 -17.661 37.622 1.00 97.12 346 THR A O 1
ATOM 2664 N N . ASP A 1 347 ? -20.652 -15.692 36.727 1.00 94.12 347 ASP A N 1
ATOM 2665 C CA . ASP A 1 347 ? -19.897 -15.723 35.477 1.00 94.12 347 ASP A CA 1
ATOM 2666 C C . ASP A 1 347 ? -19.400 -14.300 35.171 1.00 94.12 347 ASP A C 1
ATOM 2668 O O . ASP A 1 347 ? -20.168 -13.332 35.178 1.00 94.12 347 ASP A O 1
ATOM 2672 N N . GLY A 1 348 ? -18.094 -14.177 34.930 1.00 94.31 348 GLY A N 1
ATOM 2673 C CA . GLY A 1 348 ? -17.418 -12.908 34.670 1.00 94.31 348 GLY A CA 1
ATOM 2674 C C . GLY A 1 348 ? -17.496 -12.432 33.217 1.00 94.31 348 GLY A C 1
ATOM 2675 O O . GLY A 1 348 ? -17.013 -11.339 32.927 1.00 94.31 348 GLY A O 1
ATOM 2676 N N . ALA A 1 349 ? -18.060 -13.219 32.295 1.00 94.38 349 ALA A N 1
ATOM 2677 C CA . ALA A 1 349 ? -18.220 -12.802 30.907 1.00 94.38 349 ALA A CA 1
ATOM 2678 C C . ALA A 1 349 ? -19.206 -11.627 30.782 1.00 94.38 349 ALA A C 1
ATOM 2680 O O . ALA A 1 349 ? -20.330 -11.686 31.280 1.00 94.38 349 ALA A O 1
ATOM 2681 N N . LEU A 1 350 ? -18.791 -10.574 30.071 1.00 95.25 350 LEU A N 1
ATOM 2682 C CA . LEU A 1 350 ? -19.640 -9.423 29.768 1.00 95.25 350 LEU A CA 1
ATOM 2683 C C . LEU A 1 350 ? -20.570 -9.751 28.597 1.00 95.25 350 LEU A C 1
ATOM 2685 O O . LEU A 1 350 ? -20.130 -9.847 27.450 1.00 95.25 350 LEU A O 1
ATOM 2689 N N . THR A 1 351 ? -21.857 -9.927 28.884 1.00 97.00 351 THR A N 1
ATOM 2690 C CA . THR A 1 351 ? -22.893 -10.280 27.899 1.00 97.00 351 THR A CA 1
ATOM 2691 C C . THR A 1 351 ? -24.180 -9.500 28.170 1.00 97.00 351 THR A C 1
ATOM 2693 O O . THR A 1 351 ? -24.307 -8.884 29.221 1.00 97.00 351 THR A O 1
ATOM 2696 N N . THR A 1 352 ? -25.116 -9.479 27.219 1.00 94.62 352 THR A N 1
ATOM 2697 C CA . THR A 1 352 ? -26.457 -8.873 27.388 1.00 94.62 352 THR A CA 1
ATOM 2698 C C . THR A 1 352 ? -27.562 -9.907 27.608 1.00 94.62 352 THR A C 1
ATOM 2700 O O . THR A 1 352 ? -28.711 -9.556 27.869 1.00 94.62 352 THR A O 1
ATOM 2703 N N . SER A 1 353 ? -27.226 -11.190 27.471 1.00 96.75 353 SER A N 1
ATOM 2704 C CA . SER A 1 353 ? -28.124 -12.327 27.644 1.00 96.75 353 SER A CA 1
ATOM 2705 C C . SER A 1 353 ? -27.468 -13.293 28.614 1.00 96.75 353 SER A C 1
ATOM 2707 O O . SER A 1 353 ? -26.454 -13.909 28.289 1.00 96.75 353 SER A O 1
ATOM 2709 N N . HIS A 1 354 ? -28.070 -13.440 29.786 1.00 98.12 354 HIS A N 1
ATOM 2710 C CA . HIS A 1 354 ? -27.492 -14.158 30.911 1.00 98.12 354 HIS A CA 1
ATOM 2711 C C . HIS A 1 354 ? -28.292 -15.417 31.210 1.00 98.12 354 HIS A C 1
ATOM 2713 O O . HIS A 1 354 ? -29.520 -15.442 31.093 1.00 98.12 354 HIS A O 1
ATOM 2719 N N . SER A 1 355 ? -27.594 -16.463 31.637 1.00 97.81 355 SER A N 1
ATOM 2720 C CA . SER A 1 355 ? -28.217 -17.699 32.093 1.00 97.81 355 SER A CA 1
ATOM 2721 C C . SER A 1 355 ? -27.281 -18.415 33.054 1.00 97.81 355 SER A C 1
ATOM 2723 O O . SER A 1 355 ? -26.240 -18.917 32.634 1.00 97.81 355 SER A O 1
ATOM 2725 N N . LEU A 1 356 ? -27.648 -18.481 34.334 1.00 98.12 356 LEU A N 1
ATOM 2726 C CA . LEU A 1 356 ? -26.874 -19.186 35.355 1.00 98.12 356 LEU A CA 1
ATOM 2727 C C . LEU A 1 356 ? -27.670 -20.346 35.942 1.00 98.12 356 LEU A C 1
ATOM 2729 O O . LEU A 1 356 ? -28.832 -20.197 36.314 1.00 98.12 356 LEU A O 1
ATOM 2733 N N . SER A 1 357 ? -27.011 -21.499 36.054 1.00 97.12 357 SER A N 1
ATOM 2734 C CA . SER A 1 357 ? -27.544 -22.677 36.737 1.00 97.12 357 SER A CA 1
ATOM 2735 C C . SER A 1 357 ? -27.112 -22.664 38.200 1.00 97.12 357 SER A C 1
ATOM 2737 O O . SER A 1 357 ? -25.919 -22.607 38.490 1.00 97.12 357 SER A O 1
ATOM 2739 N N . ILE A 1 358 ? -28.076 -22.768 39.110 1.00 97.56 358 ILE A N 1
ATOM 2740 C CA . ILE A 1 358 ? -27.900 -22.924 40.552 1.00 97.56 358 ILE A CA 1
ATOM 2741 C C . ILE A 1 358 ? -28.046 -24.414 40.884 1.00 97.56 358 ILE A C 1
ATOM 2743 O O . ILE A 1 358 ? -29.159 -24.941 40.780 1.00 97.56 358 ILE A O 1
ATOM 2747 N N . PRO A 1 359 ? -26.953 -25.113 41.230 1.00 96.25 359 PRO A N 1
ATOM 2748 C CA . PRO A 1 359 ? -26.999 -26.539 41.508 1.00 96.25 359 PRO A CA 1
ATOM 2749 C C . PRO A 1 359 ? -27.278 -26.847 42.985 1.00 96.25 359 PRO A C 1
ATOM 2751 O O . PRO A 1 359 ? -27.111 -25.994 43.858 1.00 96.25 359 PRO A O 1
ATOM 2754 N N . SER A 1 360 ? -27.590 -28.116 43.261 1.00 94.88 360 SER A N 1
ATOM 2755 C CA . SER A 1 360 ? -27.541 -28.714 44.607 1.00 94.88 360 SER A CA 1
ATOM 2756 C C . SER A 1 360 ? -28.426 -28.027 45.656 1.00 94.88 360 SER A C 1
ATOM 2758 O O . SER A 1 360 ? -28.020 -27.842 46.804 1.00 94.88 360 SER A O 1
ATOM 2760 N N . LEU A 1 361 ? -29.638 -27.644 45.264 1.00 96.94 361 LEU A N 1
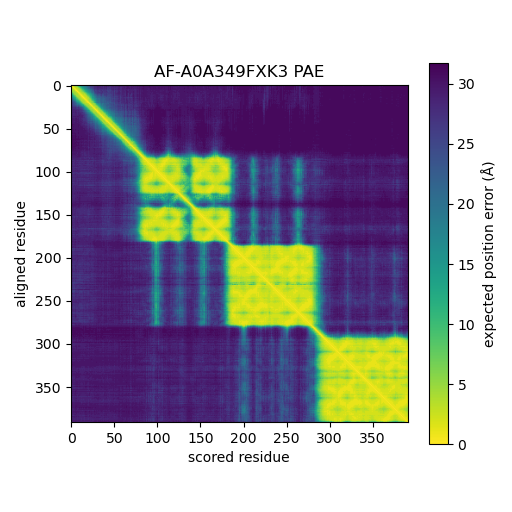ATOM 2761 C CA . LEU A 1 361 ? -30.640 -27.060 46.152 1.00 96.94 361 LEU A CA 1
ATOM 2762 C C . LEU A 1 361 ? -31.360 -28.138 46.975 1.00 96.94 361 LEU A C 1
ATOM 2764 O O . LEU A 1 361 ? -31.442 -29.301 46.586 1.00 96.94 361 LEU A O 1
ATOM 2768 N N . THR A 1 362 ? -31.933 -27.758 48.111 1.00 97.06 362 THR A N 1
ATOM 2769 C CA . THR A 1 362 ? -32.795 -28.658 48.886 1.00 97.06 362 THR A CA 1
ATOM 2770 C C . THR A 1 362 ? -34.139 -28.798 48.173 1.00 97.06 362 THR A C 1
ATOM 2772 O O . THR A 1 362 ? -34.683 -27.799 47.707 1.00 97.06 362 THR A O 1
ATOM 2775 N N . SER A 1 363 ? -34.685 -30.013 48.065 1.00 95.25 363 SER A N 1
ATOM 2776 C CA . SER A 1 363 ? -36.015 -30.266 47.480 1.00 95.25 363 SER A CA 1
ATOM 2777 C C . SER A 1 363 ? -37.137 -29.612 48.293 1.00 95.25 363 SER A C 1
ATOM 2779 O O . SER A 1 363 ? -36.974 -29.390 49.496 1.00 95.25 363 SER A O 1
ATOM 2781 N N . SER A 1 364 ? -38.288 -29.344 47.668 1.00 94.31 364 SER A N 1
ATOM 2782 C CA . SER A 1 364 ? -39.470 -28.756 48.326 1.00 94.31 364 SER A CA 1
ATOM 2783 C C . SER A 1 364 ? -39.164 -27.502 49.173 1.00 94.31 364 SER A C 1
ATOM 2785 O O . SER A 1 364 ? -39.706 -27.326 50.267 1.00 94.31 364 SER A O 1
ATOM 2787 N N . THR A 1 365 ? -38.261 -26.639 48.698 1.00 97.38 365 THR A N 1
ATOM 2788 C CA . THR A 1 365 ? -37.759 -25.471 49.437 1.00 97.38 365 THR A CA 1
ATOM 2789 C C . THR A 1 365 ? -37.961 -24.191 48.627 1.00 97.38 365 THR A C 1
ATOM 2791 O O . THR A 1 365 ? -37.619 -24.129 47.446 1.00 97.38 365 THR A O 1
ATOM 2794 N N . LEU A 1 366 ? -38.505 -23.155 49.274 1.00 96.50 366 LEU A N 1
ATOM 2795 C CA . LEU A 1 366 ? -38.610 -21.813 48.702 1.00 96.50 366 LEU A CA 1
ATOM 2796 C C . LEU A 1 366 ? -37.258 -21.100 48.809 1.00 96.50 366 LEU A C 1
ATOM 2798 O O . LEU A 1 366 ? -36.701 -20.972 49.900 1.00 96.50 366 LEU A O 1
ATOM 2802 N N . TYR A 1 367 ? -36.766 -20.604 47.680 1.00 97.94 367 TYR A N 1
ATOM 2803 C CA . TYR A 1 367 ? -35.572 -19.777 47.602 1.00 97.94 367 TYR A CA 1
ATOM 2804 C C . TYR A 1 367 ? -35.935 -18.362 47.172 1.00 97.94 367 TYR A C 1
ATOM 2806 O O . TYR A 1 367 ? -36.720 -18.147 46.247 1.00 97.94 367 TYR A O 1
ATOM 2814 N N . HIS A 1 368 ? -35.308 -17.404 47.837 1.00 98.00 368 HIS A N 1
ATOM 2815 C CA . HIS A 1 368 ? -35.246 -16.006 47.457 1.00 98.00 368 HIS A CA 1
ATOM 2816 C C . HIS A 1 368 ? -33.947 -15.784 46.692 1.00 98.00 368 HIS A C 1
ATOM 2818 O O . HIS A 1 368 ? -32.911 -16.349 47.055 1.00 98.00 368 HIS A O 1
ATOM 2824 N N . PHE A 1 369 ? -33.983 -14.973 45.640 1.00 98.19 369 PHE A N 1
ATOM 2825 C CA . PHE A 1 369 ? -32.792 -14.627 44.880 1.00 98.19 369 PHE A CA 1
ATOM 2826 C C . PHE A 1 369 ? -32.775 -13.163 44.453 1.00 98.19 369 PHE A C 1
ATOM 2828 O O . PHE A 1 369 ? -33.812 -12.538 44.222 1.00 98.19 369 PHE A O 1
ATOM 2835 N N . VAL A 1 370 ? -31.559 -12.639 44.324 1.00 98.25 370 VAL A N 1
ATOM 2836 C CA . VAL A 1 370 ? -31.262 -11.300 43.814 1.00 98.25 370 VAL A CA 1
ATOM 2837 C C . VAL A 1 370 ? -30.167 -11.428 42.760 1.00 98.25 370 VAL A C 1
ATOM 2839 O O . VAL A 1 370 ? -29.129 -12.057 42.991 1.00 98.25 370 VAL A O 1
ATOM 2842 N N . ILE A 1 371 ? -30.393 -10.828 41.594 1.00 98.50 371 ILE A N 1
ATOM 2843 C CA . ILE A 1 371 ? -29.400 -10.740 40.522 1.00 98.50 371 ILE A CA 1
ATOM 2844 C C . ILE A 1 371 ? -28.535 -9.508 40.770 1.00 98.50 371 ILE A C 1
ATOM 2846 O O . ILE A 1 371 ? -29.061 -8.437 41.068 1.00 98.50 371 ILE A O 1
ATOM 2850 N N . LYS A 1 372 ? -27.219 -9.650 40.612 1.00 96.94 372 LYS A N 1
ATOM 2851 C CA . LYS A 1 372 ? -26.258 -8.543 40.628 1.00 96.94 372 LYS A CA 1
ATOM 2852 C C . LYS A 1 372 ? -25.481 -8.533 39.317 1.00 96.94 372 LYS A C 1
ATOM 2854 O O . LYS A 1 372 ? -24.739 -9.475 39.037 1.00 96.94 372 LYS A O 1
ATOM 2859 N N . SER A 1 373 ? -25.612 -7.464 38.546 1.00 96.88 373 SER A N 1
ATOM 2860 C CA . SER A 1 373 ? -24.884 -7.291 37.286 1.00 96.88 373 SER A CA 1
ATOM 2861 C C . SER A 1 373 ? -23.962 -6.086 37.382 1.00 96.88 373 SER A C 1
ATOM 2863 O O . SER A 1 373 ? -24.347 -5.041 37.907 1.00 96.88 373 SER A O 1
ATOM 2865 N N . LEU A 1 374 ? -22.725 -6.277 36.924 1.00 96.88 374 LEU A N 1
ATOM 2866 C CA . LEU A 1 374 ? -21.699 -5.242 36.859 1.00 96.88 374 LEU A CA 1
ATOM 2867 C C . LEU A 1 374 ? -21.267 -5.078 35.411 1.00 96.88 374 LEU A C 1
ATOM 2869 O O . LEU A 1 374 ? -20.904 -6.079 34.793 1.00 96.88 374 LEU A O 1
ATOM 2873 N N . ASP A 1 375 ? -21.306 -3.865 34.882 1.00 94.88 375 ASP A N 1
ATOM 2874 C CA . ASP A 1 375 ? -20.770 -3.568 33.552 1.00 94.88 375 ASP A CA 1
ATOM 2875 C C . ASP A 1 375 ? -19.225 -3.541 33.538 1.00 94.88 375 ASP A C 1
ATOM 2877 O O . ASP A 1 375 ? -18.553 -3.815 34.538 1.00 94.88 375 ASP A O 1
ATOM 2881 N N . ALA A 1 376 ? -18.643 -3.202 32.384 1.00 92.81 376 ALA A N 1
ATOM 2882 C CA . ALA A 1 376 ? -17.193 -3.055 32.221 1.00 92.81 376 ALA A CA 1
ATOM 2883 C C . ALA A 1 376 ? -16.581 -1.909 33.056 1.00 92.81 376 ALA A C 1
ATOM 2885 O O . ALA A 1 376 ? -15.372 -1.908 33.306 1.00 92.81 376 ALA A O 1
ATOM 2886 N N . SER A 1 377 ? -17.401 -0.940 33.463 1.00 93.06 377 SER A N 1
ATOM 2887 C CA . SER A 1 377 ? -17.038 0.259 34.227 1.00 93.06 377 SER A CA 1
ATOM 2888 C C . SER A 1 377 ? -17.211 0.067 35.742 1.00 93.06 377 SER A C 1
ATOM 2890 O O . SER A 1 377 ? -16.792 0.919 36.524 1.00 93.06 377 SER A O 1
ATOM 2892 N N . ASN A 1 378 ? -17.710 -1.100 36.164 1.00 92.56 378 ASN A N 1
ATOM 2893 C CA . ASN A 1 378 ? -18.084 -1.475 37.529 1.00 92.56 378 ASN A CA 1
ATOM 2894 C C . ASN A 1 378 ? -19.329 -0.761 38.081 1.00 92.56 378 ASN A C 1
ATOM 2896 O O . ASN A 1 378 ? -19.507 -0.745 39.305 1.00 92.56 378 ASN A O 1
ATOM 2900 N N . ASN A 1 379 ? -20.215 -0.223 37.238 1.00 95.06 379 ASN A N 1
ATOM 2901 C CA . ASN A 1 379 ? -21.527 0.199 37.726 1.00 95.06 379 ASN A CA 1
ATOM 2902 C C . ASN A 1 379 ? -22.358 -1.036 38.057 1.00 95.06 379 ASN A C 1
ATOM 2904 O O . ASN A 1 379 ? -22.366 -2.028 37.328 1.00 95.06 379 ASN A O 1
ATOM 2908 N N . VAL A 1 380 ? -23.045 -0.982 39.194 1.00 95.75 380 VAL A N 1
ATOM 2909 C CA . VAL A 1 380 ? -23.712 -2.139 39.788 1.00 95.75 380 VAL A CA 1
ATOM 2910 C C . VAL A 1 380 ? -25.213 -1.917 39.801 1.00 95.75 380 VAL A C 1
ATOM 2912 O O . VAL A 1 380 ? -25.687 -0.911 40.323 1.00 95.75 380 VAL A O 1
ATOM 2915 N N . VAL A 1 381 ? -25.960 -2.908 39.325 1.00 97.44 381 VAL A N 1
ATOM 2916 C CA . VAL A 1 381 ? -27.411 -2.998 39.517 1.00 97.44 381 VAL A CA 1
ATOM 2917 C C . VAL A 1 381 ? -27.763 -4.240 40.332 1.00 97.44 381 VAL A C 1
ATOM 2919 O O . VAL A 1 381 ? -27.109 -5.281 40.216 1.00 97.44 381 VAL A O 1
ATOM 2922 N N . LEU A 1 382 ? -28.818 -4.131 41.139 1.00 96.44 382 LEU A N 1
ATOM 2923 C CA . LEU A 1 382 ? -29.491 -5.257 41.779 1.00 96.44 382 LEU A CA 1
ATOM 2924 C C . LEU A 1 382 ? -30.917 -5.367 41.235 1.00 96.44 382 LEU A C 1
ATOM 2926 O O . LEU A 1 382 ? -31.597 -4.352 41.080 1.00 96.44 382 LEU A O 1
ATOM 2930 N N . SER A 1 383 ? -31.385 -6.585 40.968 1.00 97.50 383 SER A N 1
ATOM 2931 C CA . SER A 1 383 ? -32.812 -6.810 40.725 1.00 97.50 383 SER A CA 1
ATOM 2932 C C . SER A 1 383 ? -33.619 -6.626 42.013 1.00 97.50 383 SER A C 1
ATOM 2934 O O . SER A 1 383 ? -33.080 -6.705 43.119 1.00 97.50 383 SER A O 1
ATOM 2936 N N . SER A 1 384 ? -34.938 -6.474 41.888 1.00 94.81 384 SER A N 1
ATOM 2937 C CA . SER A 1 384 ? -35.829 -6.782 43.007 1.00 94.81 384 SER A CA 1
ATOM 2938 C C . SER A 1 384 ? -35.657 -8.245 43.420 1.00 94.81 384 SER A C 1
ATOM 2940 O O . SER A 1 384 ? -35.370 -9.107 42.579 1.00 94.81 384 SER A O 1
ATOM 2942 N N . GLU A 1 385 ? -35.852 -8.532 44.705 1.00 96.94 385 GLU A N 1
ATOM 2943 C CA . GLU A 1 385 ? -35.883 -9.911 45.183 1.00 96.94 385 GLU A CA 1
ATOM 2944 C C . GLU A 1 385 ? -37.028 -10.660 44.496 1.00 96.94 385 GLU A C 1
ATOM 2946 O O . GLU A 1 385 ? -38.147 -10.159 44.375 1.00 96.94 385 GLU A O 1
ATOM 2951 N N . SER A 1 386 ? -36.718 -11.844 43.990 1.00 96.69 386 SER A N 1
ATOM 2952 C CA . SER A 1 386 ? -37.669 -12.749 43.352 1.00 96.69 386 SER A CA 1
ATOM 2953 C C . SER A 1 386 ? -37.547 -14.123 43.991 1.00 96.69 386 SER A C 1
ATOM 2955 O O . SER A 1 386 ? -36.595 -14.395 44.725 1.00 96.69 386 SER A O 1
ATOM 2957 N N . THR A 1 387 ? -38.511 -14.999 43.734 1.00 97.06 387 THR A N 1
ATOM 2958 C CA . THR A 1 387 ? -38.534 -16.328 44.341 1.00 97.06 387 THR A CA 1
ATOM 2959 C C . THR A 1 387 ? -38.698 -17.428 43.305 1.00 97.06 387 THR A C 1
ATOM 2961 O O . THR A 1 387 ? -39.208 -17.219 42.203 1.00 97.06 387 THR A O 1
ATOM 2964 N N . PHE A 1 388 ? -38.242 -18.619 43.667 1.00 96.75 388 PHE A N 1
ATOM 2965 C CA . PHE A 1 388 ? -38.587 -19.868 43.001 1.00 96.75 388 PHE A CA 1
ATOM 2966 C C . PHE A 1 388 ? -38.630 -20.982 44.054 1.00 96.75 388 PHE A C 1
ATOM 2968 O O . PHE A 1 388 ? -38.024 -20.860 45.119 1.00 96.75 388 PHE A O 1
ATOM 2975 N N . ALA A 1 389 ? -39.349 -22.066 43.775 1.00 95.88 389 ALA A N 1
ATOM 2976 C CA . ALA A 1 389 ? -39.425 -23.220 44.665 1.00 95.88 389 ALA A CA 1
ATOM 2977 C C . ALA A 1 389 ? -38.922 -24.468 43.943 1.00 95.88 389 ALA A C 1
ATOM 2979 O O . ALA A 1 389 ? -39.238 -24.672 42.771 1.00 95.88 389 ALA A O 1
ATOM 2980 N N . THR A 1 390 ? -38.130 -25.281 44.635 1.00 94.94 390 THR A N 1
ATOM 2981 C CA . THR A 1 390 ? -37.766 -26.626 44.176 1.00 94.94 390 THR A CA 1
ATOM 2982 C C . THR A 1 390 ? -38.933 -27.586 44.347 1.00 94.94 390 THR A C 1
ATOM 2984 O O . THR A 1 390 ? -39.735 -27.442 45.272 1.00 94.94 390 THR A O 1
ATOM 2987 N N . ASN A 1 391 ? -39.018 -28.554 43.433 1.00 86.44 391 ASN A N 1
ATOM 2988 C CA . ASN A 1 391 ? -40.049 -29.592 43.454 1.00 86.44 391 ASN A CA 1
ATOM 2989 C C . ASN A 1 391 ? -39.698 -30.741 44.401 1.00 86.44 391 ASN A C 1
ATOM 2991 O O . ASN A 1 391 ? -38.498 -30.900 44.741 1.00 86.44 391 ASN A O 1
#

Sequence (391 aa):
MKNYKSLITSSLLLALIIATPIASFAEGNDKDKEDRNEKKFKIEQVQKDKEDDEDKKERGNSFNRGFANWFNKRINAKANVEVNLAPSIEGITAPTVLKVGEVGTWIVKASDPKNTSLSYAVDWGDNNIVSKSLSLLSQQVFVQTGTFTHTYADKGEYRVMFTVSNEAGLKTVSSVTVHVRDTEDVVAPVISNLNVTNVKSHKATINWTTDTKSNTMVWISKTSPVDTNLAKYSRKALVLNHKMELKKLEANTKYYVVVGSKNKAGITKSAEMSFTTLVSNPDITPTPTPTPTPDTTAPVISAITTNVTGINAVVSWTTNEPATSNVFYSTGTPVDTNAILTPKVTDGALTTSHSLSIPSLTSSTLYHFVIKSLDASNNVVLSSESTFATN

Nearest PDB structures (foldseek):
  3t1w-assembly1_A-2  TM=2.818E-01  e=5.773E-08  Homo sapiens
  5myb-assembly1_B  TM=4.093E-01  e=2.629E-05  Homo sapiens
  6gvk-assembly1_A  TM=3.808E-01  e=1.223E-05  Homo sapiens
  2yd1-assembly1_A  TM=3.635E-01  e=4.666E-05  Drosophila melanogaster
  3ly6-assembly3_C  TM=3.248E-01  e=2.872E-04  Homo sapiens

Foldseek 3Di:
DDDDDDDDDDDDDDDDDDDDDDDDDDDDDDDDDDDDDDDDDDDDDDDDDDDDDDDDDDDDDDDDDDPPPPPPPPPDDPPPPVDFDWKAWPDKDWAQEAEQFGKIKIKTWIWGPVRAFKWKKKDFQPPDIDTDGDGDDDDDGDTDMDMDIDHHNDFDKTKMKMWIAGPVGHIDIDIDIHGYHHPDPPDAWDKAPWDWPPFAFFKIKTKIFTPFFWWKWKFKDLDPPGDPVDDIDTDHGTDGIDMDMGGRHHGQGKMKMKIWTGDPNGIDIDDIDIDGHHHPPPPDPPNCPVVPPLPQDAWDKADWDWDADAQKIKTKIFTPFFWWKKKFKDLDPPRDPPDPPTDMDTDGGGDGIDIDMDHDHDAQGKMKMKIWIAHPSRHIDIDPIDIDHHD

Secondary structure (DSSP, 8-state):
-----------------------------------------------------------------SSTTTSTT----------PPPPEEEEEE--SEEETT-EEEEEEEEE-TT----EEEEE-SSS-EEEEE-----SS---EEEEEEEE-SS-EEEEEEEEEE-TT--EEEEEEEEEEE-TT--PPPPEEEEEEES--SSEEEEEEEEEEEEEEEEEEESSSS--TTS--EEEEEEEEEEEEEEESPPTT-EEEEEEEEE-SS-EEEPPPEEEEPPP--TT-SS----------PPP-EEEEEEEEETTEEEEEEEEEEEEEEEEEEESSSS--SS-TTS-EEEEEEEEEEEEEEE-SPPTT-EEEEEEEEEBTT--EEEPPPEEEE--

Solvent-accessible surface area (backbone atoms only — not comparable to full-atom values): 24192 Å² total; per-residue (Å²): 134,82,90,86,83,91,81,92,86,91,91,86,88,87,85,90,82,90,82,87,86,84,86,79,89,90,85,84,88,82,90,83,81,89,82,88,77,88,80,89,89,78,89,85,89,85,88,84,88,83,87,86,91,87,88,90,88,90,88,90,85,89,90,86,88,85,71,87,81,75,70,82,82,74,84,84,74,88,70,78,75,75,78,83,69,51,32,46,79,81,45,73,50,63,56,59,63,43,38,47,67,38,76,43,59,35,38,41,32,29,38,35,90,83,53,54,38,51,31,40,36,40,35,53,60,76,91,52,73,52,75,51,81,51,84,66,92,72,99,58,96,56,74,46,74,50,78,48,71,52,61,45,88,60,65,46,80,27,58,28,38,39,38,38,27,35,82,88,66,36,65,33,76,52,74,51,62,31,38,29,35,68,82,74,78,52,63,45,32,54,78,41,78,72,46,78,43,77,66,33,29,37,32,35,30,45,34,33,35,34,84,41,62,18,24,43,36,40,32,74,28,78,50,83,78,59,68,80,87,55,86,62,53,73,45,83,66,67,40,42,74,46,78,46,78,48,68,86,45,62,45,60,33,57,34,26,37,33,42,34,27,38,41,94,53,31,70,29,68,54,74,78,46,71,54,63,26,35,60,55,44,94,86,53,57,76,72,66,67,66,69,64,69,74,68,75,72,44,48,51,82,42,77,75,46,78,49,69,59,54,39,29,37,38,44,32,32,32,35,82,43,51,19,26,42,31,41,35,45,30,78,52,84,79,66,57,86,79,51,89,83,50,49,67,47,77,45,83,62,69,38,41,71,45,75,49,72,46,71,85,47,66,59,70,35,64,33,34,33,33,43,43,34,33,33,93,74,65,23,67,29,68,54,75,79,44,76,55,62,29,90

Mean predicted aligned error: 22.73 Å

pLDDT: mean 74.69, std 24.54, range [26.28, 98.5]

Radius of gyration: 51.45 Å; Cα contacts (8 Å, |Δi|>4): 754; chains: 1; bounding box: 107×84×154 Å